Protein AF-A0A4Z0KTQ9-F1 (afdb_monomer_lite)

Radius of gyration: 23.44 Å; chains: 1; bounding box: 56×57×65 Å

Secondary structure (DSSP, 8-state):
--EEEEEEE-SSSS-HHIIIIIHHHTT-SEEEEE-HHHHT-HHHHHHHHHTPPTT-EEEEE-HHHHHHHHHTTTT-SSEEEEEESSHHHHHHTT----HHHHHHHHTTS-B-B--TTS-SS--HHHHHHTTHHHHHHHHHHHTT-S-SS-B-TTS-BHHHHHHHH-TTT---HHHHHHHTB----S---STT----B-SS----TTTSSB--STT-SBSS-S-EEEEETTEEEEEEE-GGGS-GGGSEEEEEEEEESSHHHHHHHHHTT-S-TT-EEEE-S-STTTTTS--B-HHHHHHHHHTT-TTT-EEEESSB--TT--SEEEEEEES-GGGT-GGGG--TT-EEEEETTTTEEEE-S-HHHHHHHHHH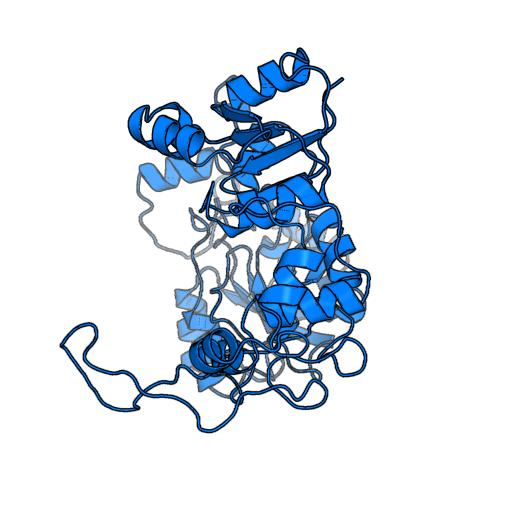HHTTGGGTTS-SS------HHHHHHHHHB--GGGTT-B-GGGGT-

InterPro domains:
  IPR004720 Phosphotransferase system, sorbose subfamily IIB component [PF03830] (4-91)
  IPR004720 Phosphotransferase system, sorbose subfamily IIB component [PS51101] (1-169)
  IPR020558 Dihydroxy-acid/6-phosphogluconate dehydratase, conserved site [PS00887] (310-321)
  IPR036667 Phosphotransferase system, sorbose subfamily IIB component superfamily [G3DSA:3.40.35.10] (1-104)
  IPR036667 Phosphotransferase system, sorbose subfamily IIB component superfamily [SSF52728] (3-91)
  IPR037237 IlvD/EDD, N-terminal domain [SSF143975] (87-221)
  IPR042096 Dihydroxy-acid dehydratase, C-terminal [G3DSA:3.50.30.80] (222-373)
  IPR056740 Dihydroxy-acid/6-phosphogluconate dehydratase, C-terminal [PF24877] (209-408)

Foldseek 3Di:
DEAAQAEDAALCLDDQCLQFAVCQQSQFQEEEREAPVCVVDPVSVVVVCVLHAPRRHYDYYYLVRLLVCVVVVVVPDTHYYYTHNFLQSCVSNPHPDFLVNVQVVQLQQFQQAFEPPLDPPHHQLQCLLQLHVLLQLVQCVVVVNTDQRTGGSVRDTNVRCNCPRVPLRDPDVVNNLRSQQHDPPDDDPDPPPDRDGDPHGQPPQQPGRGHHCVNTPGSGHQKHWADDQQQPRTWIDRNSQADPVVLKAKAWEDEAAALVRLLCCLVVVVDDFRYEYEHALQACQRVPPQDERARNQVSCVVSVNLNRYAYEYCGHYDPNGHGRYIYQRPPGLLVLGLSVLRDTGFMWIHNNVVSYIDGPDDPVSSVVSSVVLVVVPVCRSHDPDDDDDDDPVSNVLNVQFDGVRSRGYGNCVVVVD

Structure (mmCIF, N/CA/C/O backbone):
data_AF-A0A4Z0KTQ9-F1
#
_entry.id   AF-A0A4Z0KTQ9-F1
#
loop_
_atom_site.group_PDB
_atom_site.id
_atom_site.type_symbol
_atom_site.label_atom_id
_atom_site.label_alt_id
_atom_site.label_comp_id
_atom_site.label_asym_id
_atom_site.label_entity_id
_atom_site.label_seq_id
_atom_site.pdbx_PDB_ins_code
_atom_site.Cartn_x
_atom_site.Cartn_y
_atom_site.Cartn_z
_atom_site.occupancy
_atom_site.B_iso_or_equiv
_atom_site.auth_seq_id
_atom_site.auth_comp_id
_atom_site.auth_asym_id
_atom_site.auth_atom_id
_atom_site.pdbx_PDB_model_num
ATOM 1 N N . MET A 1 1 ? 18.274 30.222 -5.322 1.00 55.31 1 MET A N 1
ATOM 2 C CA . MET A 1 1 ? 17.908 29.398 -4.156 1.00 55.31 1 MET A CA 1
ATOM 3 C C . MET A 1 1 ? 17.721 27.973 -4.638 1.00 55.31 1 MET A C 1
ATOM 5 O O . MET A 1 1 ? 17.187 27.799 -5.734 1.00 55.31 1 MET A O 1
ATOM 9 N N . ALA A 1 2 ? 18.180 26.981 -3.875 1.00 60.69 2 ALA A N 1
ATOM 10 C CA . ALA A 1 2 ? 17.953 25.577 -4.203 1.00 60.69 2 ALA A CA 1
ATOM 11 C C . ALA A 1 2 ? 16.444 25.305 -4.301 1.00 60.69 2 ALA A C 1
ATOM 13 O O . ALA A 1 2 ? 15.673 25.794 -3.479 1.00 60.69 2 ALA A O 1
ATOM 14 N N . ASN A 1 3 ? 16.017 24.546 -5.308 1.00 65.56 3 ASN A N 1
ATOM 15 C CA . ASN A 1 3 ? 14.614 24.194 -5.516 1.00 65.56 3 ASN A CA 1
ATOM 16 C C . ASN A 1 3 ? 14.450 22.676 -5.422 1.00 65.56 3 ASN A C 1
ATOM 18 O O . ASN A 1 3 ? 15.081 21.955 -6.197 1.00 65.56 3 ASN A O 1
ATOM 22 N N . ILE A 1 4 ? 13.624 22.173 -4.498 1.00 68.25 4 ILE A N 1
ATOM 23 C CA . ILE A 1 4 ? 13.314 20.742 -4.474 1.00 68.25 4 ILE A CA 1
ATOM 24 C C . ILE A 1 4 ? 12.378 20.463 -5.624 1.00 68.25 4 ILE A C 1
ATOM 26 O O . ILE A 1 4 ? 11.254 20.948 -5.693 1.00 68.25 4 ILE A O 1
ATOM 30 N N . VAL A 1 5 ? 12.859 19.623 -6.514 1.00 57.47 5 VAL A N 1
ATOM 31 C CA . VAL A 1 5 ? 12.136 19.255 -7.721 1.00 57.47 5 VAL A CA 1
ATOM 32 C C . VAL A 1 5 ? 11.542 17.854 -7.629 1.00 57.47 5 VAL A C 1
ATOM 34 O O . VAL A 1 5 ? 10.658 17.519 -8.413 1.00 57.47 5 VAL A O 1
ATOM 37 N N . LEU A 1 6 ? 12.026 17.029 -6.691 1.00 58.47 6 LEU A N 1
ATOM 38 C CA . LEU A 1 6 ? 11.494 15.698 -6.409 1.00 58.47 6 LEU A CA 1
ATOM 39 C C . LEU A 1 6 ? 11.977 15.177 -5.050 1.00 58.47 6 LEU A C 1
ATOM 41 O O . LEU A 1 6 ? 13.168 15.226 -4.747 1.00 58.47 6 LEU A O 1
ATOM 45 N N . CYS A 1 7 ? 11.048 14.617 -4.278 1.00 59.38 7 CYS A N 1
ATOM 46 C CA . CYS A 1 7 ? 11.304 13.891 -3.038 1.00 59.38 7 CYS A CA 1
ATOM 47 C C . CYS A 1 7 ? 11.010 12.400 -3.255 1.00 59.38 7 CYS A C 1
ATOM 49 O O . CYS A 1 7 ? 9.921 12.045 -3.711 1.00 59.38 7 CYS A O 1
ATOM 51 N N . ARG A 1 8 ? 11.973 11.523 -2.950 1.00 62.84 8 ARG A N 1
ATOM 52 C CA . ARG A 1 8 ? 11.796 10.063 -2.961 1.00 62.84 8 ARG A CA 1
ATOM 53 C C . ARG A 1 8 ? 11.851 9.512 -1.558 1.00 62.84 8 ARG A C 1
ATOM 55 O O . ARG A 1 8 ? 12.707 9.888 -0.775 1.00 62.84 8 ARG A O 1
ATOM 62 N N . ILE A 1 9 ? 11.033 8.495 -1.347 1.00 61.50 9 ILE A N 1
ATOM 63 C CA . ILE A 1 9 ? 10.933 7.718 -0.127 1.00 61.50 9 ILE A CA 1
ATOM 64 C C . ILE A 1 9 ? 11.175 6.241 -0.484 1.00 61.50 9 ILE A C 1
ATOM 66 O O . ILE A 1 9 ? 10.306 5.583 -1.049 1.00 61.50 9 ILE A O 1
ATOM 70 N N . ASP A 1 10 ? 12.387 5.737 -0.258 1.00 59.66 10 ASP A N 1
ATOM 71 C CA . ASP A 1 10 ? 12.804 4.357 -0.532 1.00 59.66 10 ASP A CA 1
ATOM 72 C C . ASP A 1 10 ? 14.027 3.971 0.305 1.00 59.66 10 ASP A C 1
ATOM 74 O O . ASP A 1 10 ? 15.088 4.582 0.175 1.00 59.66 10 ASP A O 1
ATOM 78 N N . SER A 1 11 ? 13.906 2.905 1.100 1.00 51.12 11 SER A N 1
ATOM 79 C CA . SER A 1 11 ? 14.962 2.399 1.990 1.00 51.12 11 SER A CA 1
ATOM 80 C C . SER A 1 11 ? 16.225 1.965 1.248 1.00 51.12 11 SER A C 1
ATOM 82 O O . SER A 1 11 ? 17.298 1.853 1.838 1.00 51.12 11 SER A O 1
ATOM 84 N N . ARG A 1 12 ? 16.136 1.782 -0.069 1.00 55.25 12 ARG A N 1
ATOM 85 C CA . ARG A 1 12 ? 17.273 1.608 -0.974 1.00 55.25 12 ARG A CA 1
ATOM 86 C C . ARG A 1 12 ? 17.697 2.990 -1.470 1.00 55.25 12 ARG A C 1
ATOM 88 O O . ARG A 1 12 ? 17.523 3.330 -2.639 1.00 55.25 12 ARG A O 1
ATOM 95 N N . LEU A 1 13 ? 18.231 3.766 -0.527 1.00 51.97 13 LEU A N 1
ATOM 96 C CA . LEU A 1 13 ? 18.640 5.171 -0.620 1.00 51.97 13 LEU A CA 1
ATOM 97 C C . LEU A 1 13 ? 19.257 5.548 -1.972 1.00 51.97 13 LEU A C 1
ATOM 99 O O . LEU A 1 13 ? 18.830 6.512 -2.593 1.00 51.97 13 LEU A O 1
ATOM 103 N N . ILE A 1 14 ? 20.212 4.753 -2.462 1.00 49.84 14 ILE A N 1
ATOM 104 C CA . ILE A 1 14 ? 20.696 4.798 -3.840 1.00 49.84 14 ILE A CA 1
ATOM 105 C C . ILE A 1 14 ? 20.741 3.370 -4.367 1.00 49.84 14 ILE A C 1
ATOM 107 O O . ILE A 1 14 ? 21.580 2.555 -3.997 1.00 49.84 14 ILE A O 1
ATOM 111 N N . HIS A 1 15 ? 19.850 3.083 -5.304 1.00 53.03 15 HIS A N 1
ATOM 112 C CA . HIS A 1 15 ? 20.062 2.025 -6.277 1.00 53.03 15 HIS A CA 1
ATOM 113 C C . HIS A 1 15 ? 20.023 2.644 -7.667 1.00 53.03 15 HIS A C 1
ATOM 115 O O . HIS A 1 15 ? 19.502 3.750 -7.837 1.00 53.03 15 HIS A O 1
ATOM 121 N N . GLY A 1 16 ? 20.544 1.932 -8.671 1.00 46.09 16 GLY A N 1
ATOM 122 C CA . GLY A 1 16 ? 20.688 2.450 -10.032 1.00 46.09 16 GLY A CA 1
ATOM 123 C C . GLY A 1 16 ? 19.467 3.241 -10.508 1.00 46.09 16 GLY A C 1
ATOM 124 O O . GLY A 1 16 ? 19.636 4.340 -11.005 1.00 46.09 16 GLY A O 1
ATOM 125 N N . GLN A 1 17 ? 18.232 2.789 -10.250 1.00 47.94 17 GLN A N 1
ATOM 126 C CA . GLN A 1 17 ? 16.998 3.474 -10.685 1.00 47.94 17 GLN A CA 1
ATOM 127 C C . GLN A 1 17 ? 16.781 4.880 -10.093 1.00 47.94 17 GLN A C 1
ATOM 129 O O . GLN A 1 17 ? 16.182 5.723 -10.753 1.00 47.94 17 GLN A O 1
ATOM 134 N N . VAL A 1 18 ? 17.255 5.141 -8.874 1.00 45.97 18 VAL A N 1
ATOM 135 C CA . VAL A 1 18 ? 17.098 6.426 -8.177 1.00 45.97 18 VAL A CA 1
ATOM 136 C C . VAL A 1 18 ? 17.956 7.499 -8.840 1.00 45.97 18 VAL A C 1
ATOM 138 O O . VAL A 1 18 ? 17.471 8.541 -9.276 1.00 45.97 18 VAL A O 1
ATOM 141 N N . VAL A 1 19 ? 19.236 7.173 -8.976 1.00 51.16 19 VAL A N 1
ATOM 142 C CA . VAL A 1 19 ? 20.264 8.019 -9.572 1.00 51.16 19 VAL A CA 1
ATOM 143 C C . VAL A 1 19 ? 20.075 8.123 -11.088 1.00 51.16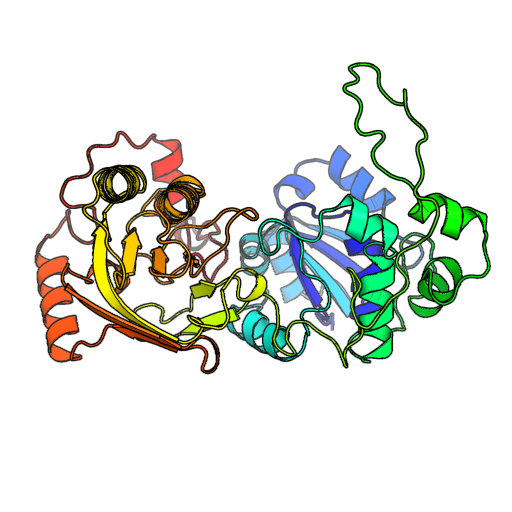 19 VAL A C 1
ATOM 145 O O . VAL A 1 19 ? 20.386 9.152 -11.676 1.00 51.16 19 VAL A O 1
ATOM 148 N N . THR A 1 20 ? 19.512 7.084 -11.721 1.00 49.75 20 THR A N 1
ATOM 149 C CA . THR A 1 20 ? 19.338 7.037 -13.179 1.00 49.75 20 THR A CA 1
ATOM 150 C C . THR A 1 20 ? 18.079 7.714 -13.726 1.00 49.75 20 THR A C 1
ATOM 152 O O . THR A 1 20 ? 18.072 8.210 -14.846 1.00 49.75 20 THR A O 1
ATOM 155 N N . LYS A 1 21 ? 16.937 7.600 -13.054 1.00 52.75 21 LYS A N 1
ATOM 156 C CA . LYS A 1 21 ? 15.660 7.959 -13.693 1.00 52.75 21 LYS A CA 1
ATOM 157 C C . LYS A 1 21 ? 15.136 9.276 -13.173 1.00 52.75 21 LYS A C 1
ATOM 159 O O . LYS A 1 21 ? 14.537 10.031 -13.922 1.00 52.75 21 LYS A O 1
ATOM 164 N N . TRP A 1 22 ? 15.347 9.553 -11.896 1.00 52.34 22 TRP A N 1
ATOM 165 C CA . TRP A 1 22 ? 14.548 10.553 -11.201 1.00 52.34 22 TRP A CA 1
ATOM 166 C C . TRP A 1 22 ? 15.230 11.911 -11.150 1.00 52.34 22 TRP A C 1
ATOM 168 O O . TRP A 1 22 ? 14.571 12.923 -11.353 1.00 52.34 22 TRP A O 1
ATOM 178 N N . VAL A 1 23 ? 16.556 11.924 -10.996 1.00 54.72 23 VAL A N 1
ATOM 179 C CA . VAL A 1 23 ? 17.375 13.150 -10.948 1.00 54.72 23 VAL A CA 1
ATOM 180 C C . VAL A 1 23 ? 17.168 13.961 -12.206 1.00 54.72 23 VAL A C 1
ATOM 182 O O . VAL A 1 23 ? 16.896 15.153 -12.184 1.00 54.72 23 VAL A O 1
ATOM 185 N N . GLY A 1 24 ? 17.193 13.277 -13.335 1.00 51.09 24 GLY A N 1
ATOM 186 C CA . GLY A 1 24 ? 16.903 13.927 -14.579 1.00 51.09 24 GLY A CA 1
ATOM 187 C C . GLY A 1 24 ? 15.418 14.306 -14.745 1.00 51.09 24 GLY A C 1
ATOM 188 O O . GLY A 1 24 ? 15.141 15.352 -15.327 1.00 51.09 24 GLY A O 1
ATOM 189 N N . GLN A 1 25 ? 14.460 13.511 -14.228 1.00 49.91 25 GLN A N 1
ATOM 190 C CA . GLN A 1 25 ? 13.008 13.778 -14.347 1.00 49.91 25 GLN A CA 1
ATOM 191 C C . GLN A 1 25 ? 12.566 14.997 -13.563 1.00 49.91 25 GLN A C 1
ATOM 193 O O . GLN A 1 25 ? 11.582 15.645 -13.913 1.00 49.91 25 GLN A O 1
ATOM 198 N N . SER A 1 26 ? 13.329 15.342 -12.548 1.00 48.69 26 SER A N 1
ATOM 199 C CA . SER A 1 26 ? 13.127 16.534 -11.761 1.00 48.69 26 SER A CA 1
ATOM 200 C C . SER A 1 26 ? 13.980 17.704 -12.271 1.00 48.69 26 SER A C 1
ATOM 202 O O . SER A 1 26 ? 13.920 18.790 -11.723 1.00 48.69 26 SER A O 1
ATOM 204 N N . GLN A 1 27 ? 14.781 17.519 -13.332 1.00 62.84 27 GLN A N 1
ATOM 205 C CA . GLN A 1 27 ? 15.834 18.460 -13.746 1.00 62.84 27 GLN A CA 1
ATOM 206 C C . GLN A 1 27 ? 16.844 18.750 -12.624 1.00 62.84 27 GLN A C 1
ATOM 208 O O . GLN A 1 27 ? 17.477 19.806 -12.634 1.00 62.84 27 GLN A O 1
ATOM 213 N N . ALA A 1 28 ? 16.980 17.846 -11.650 1.00 64.88 28 ALA A N 1
ATOM 214 C CA . ALA A 1 28 ? 17.920 17.999 -10.561 1.00 64.88 28 ALA A CA 1
ATOM 215 C C . ALA A 1 28 ? 19.358 17.909 -11.070 1.00 64.88 28 ALA A C 1
ATOM 217 O O . ALA A 1 28 ? 19.728 16.9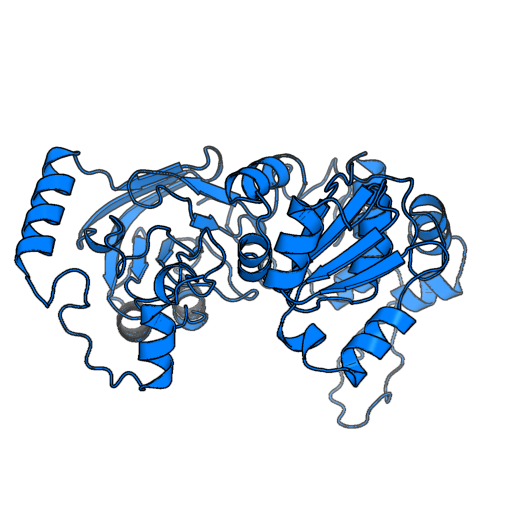87 -11.791 1.00 64.88 28 ALA A O 1
ATOM 218 N N . ASN A 1 29 ? 20.182 18.869 -10.672 1.00 76.31 29 ASN A N 1
ATOM 219 C CA . ASN A 1 29 ? 21.632 18.850 -10.868 1.00 76.31 29 ASN A CA 1
ATOM 220 C C . ASN A 1 29 ? 22.371 18.449 -9.579 1.00 76.31 29 ASN A C 1
ATOM 222 O O . ASN A 1 29 ? 23.602 18.362 -9.557 1.00 76.31 29 ASN A O 1
ATOM 226 N N . ARG A 1 30 ? 21.614 18.172 -8.510 1.00 81.88 30 ARG A N 1
ATOM 227 C CA . ARG A 1 30 ? 22.111 17.716 -7.217 1.00 81.88 30 ARG A CA 1
ATOM 228 C C . ARG A 1 30 ? 21.194 16.652 -6.619 1.00 81.88 30 ARG A C 1
ATOM 230 O O . ARG A 1 30 ? 19.972 16.783 -6.674 1.00 81.88 30 ARG A O 1
ATOM 237 N N . ILE A 1 31 ? 21.788 15.626 -6.024 1.00 79.50 31 ILE A N 1
ATOM 238 C CA . ILE A 1 31 ? 21.105 14.647 -5.181 1.00 79.50 31 ILE A CA 1
ATOM 239 C C . ILE A 1 31 ? 21.504 14.912 -3.742 1.00 79.50 31 ILE A C 1
ATOM 241 O O . ILE A 1 31 ? 22.690 14.878 -3.424 1.00 79.50 31 ILE A O 1
ATOM 245 N N . ALA A 1 32 ? 20.525 15.105 -2.876 1.00 80.31 32 ALA A N 1
ATOM 246 C CA . ALA A 1 32 ? 20.737 15.019 -1.445 1.00 80.31 32 ALA A CA 1
ATOM 247 C C . ALA A 1 32 ? 20.244 13.655 -0.962 1.00 80.31 32 ALA A C 1
ATOM 249 O O . ALA A 1 32 ? 19.045 13.382 -0.986 1.00 80.31 32 ALA A O 1
ATOM 250 N N . VAL A 1 33 ? 21.166 12.780 -0.567 1.00 79.25 33 VAL A N 1
ATOM 251 C CA . VAL A 1 33 ? 20.824 11.537 0.130 1.00 79.25 33 VAL A CA 1
ATOM 252 C C . VAL A 1 33 ? 20.773 11.858 1.603 1.00 79.25 33 VAL A C 1
ATOM 254 O O . VAL A 1 33 ? 21.783 12.258 2.179 1.00 79.25 33 VAL A O 1
ATOM 257 N N . VAL A 1 34 ? 19.605 11.709 2.203 1.00 77.69 34 VAL A N 1
ATOM 258 C CA . VAL A 1 34 ? 19.383 12.149 3.570 1.00 77.69 34 VAL A CA 1
ATOM 259 C C . VAL A 1 34 ? 19.055 10.932 4.420 1.00 77.69 34 VAL A C 1
ATOM 261 O O . VAL A 1 34 ? 18.005 10.303 4.276 1.00 77.69 34 VAL A O 1
ATOM 264 N N . SER A 1 35 ? 20.034 10.534 5.227 1.00 79.62 35 SER A N 1
ATOM 265 C CA . SER A 1 35 ? 19.984 9.354 6.083 1.00 79.62 35 SER A CA 1
ATOM 266 C C . SER A 1 35 ? 21.041 9.472 7.176 1.00 79.62 35 SER A C 1
ATOM 268 O O . SER A 1 35 ? 22.235 9.496 6.882 1.00 79.62 35 SER A O 1
ATOM 270 N N . ASP A 1 36 ? 20.605 9.487 8.438 1.00 76.44 36 ASP A N 1
ATOM 271 C CA . ASP A 1 36 ? 21.509 9.500 9.597 1.00 76.44 36 ASP A CA 1
ATOM 272 C C . ASP A 1 36 ? 22.427 8.263 9.624 1.00 76.44 36 ASP A C 1
ATOM 274 O O . ASP A 1 36 ? 23.595 8.365 9.990 1.00 76.44 36 ASP A O 1
ATOM 278 N N . GLU A 1 37 ? 21.929 7.101 9.185 1.00 75.88 37 GLU A N 1
ATOM 279 C CA . GLU A 1 37 ? 22.718 5.862 9.095 1.00 75.88 37 GLU A CA 1
ATOM 280 C C . GLU A 1 37 ? 23.823 5.969 8.040 1.00 75.88 37 GLU A C 1
ATOM 282 O O . GLU A 1 37 ? 24.949 5.539 8.277 1.00 75.88 37 GLU A O 1
ATOM 287 N N . LEU A 1 38 ? 23.518 6.573 6.886 1.00 75.25 38 LEU A N 1
ATOM 288 C CA . LEU A 1 38 ? 24.511 6.800 5.837 1.00 75.25 38 LEU A CA 1
ATOM 289 C C . LEU A 1 38 ? 25.533 7.860 6.257 1.00 75.25 38 LEU A C 1
ATOM 291 O O . LEU A 1 38 ? 26.710 7.736 5.933 1.00 75.25 38 LEU A O 1
ATOM 295 N N . ASP A 1 39 ? 25.098 8.908 6.956 1.00 78.00 39 ASP A N 1
ATOM 296 C CA . ASP A 1 39 ? 25.982 9.985 7.405 1.00 78.00 39 ASP A CA 1
ATOM 297 C C . ASP A 1 39 ? 26.976 9.511 8.474 1.00 78.00 39 ASP A C 1
ATOM 299 O O . ASP A 1 39 ? 28.135 9.932 8.473 1.00 78.00 39 ASP A O 1
ATOM 303 N N . ALA A 1 40 ? 26.543 8.587 9.338 1.00 79.00 40 ALA A N 1
ATOM 304 C CA . ALA A 1 40 ? 27.359 7.978 10.386 1.00 79.00 40 ALA A CA 1
ATOM 305 C C . ALA A 1 40 ? 28.314 6.873 9.890 1.00 79.00 40 ALA A C 1
ATOM 307 O O . ALA A 1 40 ? 29.189 6.457 10.651 1.00 79.00 40 ALA A O 1
ATOM 308 N N . ASP A 1 41 ? 28.179 6.404 8.642 1.00 81.19 41 ASP A N 1
ATOM 309 C CA . ASP A 1 41 ? 29.030 5.371 8.037 1.00 81.19 41 ASP A CA 1
ATOM 310 C C . ASP A 1 41 ? 29.884 5.954 6.889 1.00 81.19 41 ASP A C 1
ATOM 312 O O . ASP A 1 41 ? 29.432 6.044 5.741 1.00 81.19 41 ASP A O 1
ATOM 316 N N . PRO A 1 42 ? 31.158 6.316 7.150 1.00 77.25 42 PRO A N 1
ATOM 317 C CA . PRO A 1 42 ? 32.040 6.907 6.145 1.00 77.25 42 PRO A CA 1
ATOM 318 C C . PRO A 1 42 ? 32.308 5.999 4.941 1.00 77.25 42 PRO A C 1
ATOM 320 O O . PRO A 1 42 ? 32.563 6.493 3.841 1.00 77.25 42 PRO A O 1
ATOM 323 N N . PHE A 1 43 ? 32.280 4.677 5.126 1.00 74.12 43 PHE A N 1
ATOM 324 C CA . PHE A 1 43 ? 32.525 3.729 4.045 1.00 74.12 43 PHE A CA 1
ATOM 325 C C . PHE A 1 43 ? 31.331 3.702 3.093 1.00 74.12 43 PHE A C 1
ATOM 327 O O . PHE A 1 43 ? 31.499 3.920 1.891 1.00 74.12 43 PHE A O 1
ATOM 334 N N . MET A 1 44 ? 30.121 3.538 3.628 1.00 68.06 44 MET A N 1
ATOM 335 C CA . MET A 1 44 ? 28.893 3.572 2.832 1.00 68.06 44 MET A CA 1
ATOM 336 C C . MET A 1 44 ? 28.671 4.943 2.192 1.00 68.06 44 MET A C 1
ATOM 338 O O . MET A 1 44 ? 28.352 5.015 1.005 1.00 68.06 44 MET A O 1
ATOM 342 N N . LYS A 1 45 ? 28.936 6.037 2.913 1.00 71.94 45 LYS A N 1
ATOM 343 C CA . LYS A 1 45 ? 28.899 7.400 2.366 1.00 71.94 45 LYS A CA 1
ATOM 344 C C . LYS A 1 45 ? 29.811 7.546 1.148 1.00 71.94 45 LYS A C 1
ATOM 346 O O . LYS A 1 45 ? 29.376 8.046 0.113 1.00 71.94 45 LYS A O 1
ATOM 351 N N . ASN A 1 46 ? 31.044 7.047 1.225 1.00 70.38 46 ASN A N 1
ATOM 352 C CA . ASN A 1 46 ? 31.973 7.076 0.096 1.00 70.38 46 ASN A CA 1
ATOM 353 C C . ASN A 1 46 ? 31.491 6.229 -1.085 1.00 70.38 46 ASN A C 1
ATOM 355 O O . ASN A 1 46 ? 31.611 6.678 -2.219 1.00 70.38 46 ASN A O 1
ATOM 359 N N . ILE A 1 47 ? 30.880 5.063 -0.853 1.00 69.44 47 ILE A N 1
ATOM 360 C CA . ILE A 1 47 ? 30.275 4.268 -1.936 1.00 69.44 47 ILE A CA 1
ATOM 361 C C . ILE A 1 47 ? 29.186 5.073 -2.655 1.00 69.44 47 ILE A C 1
ATOM 363 O O . ILE A 1 47 ? 29.118 5.060 -3.882 1.00 69.44 47 ILE A O 1
ATOM 367 N N . TYR A 1 48 ? 28.359 5.803 -1.911 1.00 67.94 48 TYR A N 1
ATOM 368 C CA . TYR A 1 48 ? 27.272 6.612 -2.465 1.00 67.94 48 TYR A CA 1
ATOM 369 C C . TYR A 1 48 ? 27.790 7.820 -3.251 1.00 67.94 48 TYR A C 1
ATOM 371 O O . TYR A 1 48 ? 27.279 8.118 -4.330 1.00 67.94 48 TYR A O 1
ATOM 379 N N . LEU A 1 49 ? 28.843 8.472 -2.754 1.00 69.69 49 LEU A N 1
ATOM 380 C CA . LEU A 1 49 ? 29.541 9.543 -3.466 1.00 69.69 49 LEU A CA 1
ATOM 381 C C . LEU A 1 49 ? 30.251 9.023 -4.724 1.00 69.69 49 LEU A C 1
ATOM 383 O O . LEU A 1 49 ? 30.247 9.693 -5.750 1.00 69.69 49 LEU A O 1
ATOM 387 N N . MET A 1 50 ? 30.820 7.817 -4.683 1.00 64.12 50 MET A N 1
ATOM 388 C CA . MET A 1 50 ? 31.436 7.168 -5.847 1.00 64.12 50 MET A CA 1
ATOM 389 C C . MET A 1 50 ? 30.400 6.685 -6.868 1.00 64.12 50 MET A C 1
ATOM 391 O O . MET A 1 50 ? 30.703 6.599 -8.055 1.00 64.12 50 MET A O 1
ATOM 395 N N . ALA A 1 51 ? 29.175 6.398 -6.426 1.00 64.31 51 ALA A N 1
ATOM 396 C CA . ALA A 1 51 ? 28.044 6.071 -7.288 1.00 64.31 51 ALA A CA 1
ATOM 397 C C . ALA A 1 51 ? 27.407 7.315 -7.945 1.00 64.31 51 ALA A C 1
ATOM 399 O O . ALA A 1 51 ? 26.449 7.176 -8.714 1.00 64.31 51 ALA A O 1
ATOM 400 N N . ALA A 1 52 ? 27.919 8.520 -7.655 1.00 64.19 52 ALA A N 1
ATOM 401 C CA . ALA A 1 52 ? 27.465 9.771 -8.245 1.00 64.19 52 ALA A CA 1
ATOM 402 C C . ALA A 1 52 ? 27.739 9.820 -9.761 1.00 64.19 52 ALA A C 1
ATOM 404 O O . ALA A 1 52 ? 28.879 9.625 -10.192 1.00 64.19 52 ALA A O 1
ATOM 405 N N . PRO A 1 53 ? 26.732 10.127 -10.597 1.00 61.44 53 PRO A N 1
ATOM 406 C CA . PRO A 1 53 ? 26.936 10.298 -12.028 1.00 61.44 53 PRO A CA 1
ATOM 407 C C . PRO A 1 53 ? 27.788 11.529 -12.356 1.00 61.44 53 PRO A C 1
ATOM 409 O O . PRO A 1 53 ? 27.775 12.515 -11.612 1.00 61.44 53 PRO A O 1
ATOM 412 N N . PRO A 1 54 ? 28.430 11.556 -13.537 1.00 62.91 54 PRO A N 1
ATOM 413 C CA . PRO A 1 54 ? 29.098 12.751 -14.037 1.00 62.91 54 PRO A CA 1
ATOM 414 C C . PRO A 1 54 ? 28.134 13.948 -14.110 1.00 62.91 54 PRO A C 1
ATOM 416 O O . PRO A 1 54 ? 27.050 13.843 -14.686 1.00 62.91 54 PRO A O 1
ATOM 419 N N . ASN A 1 55 ? 28.557 15.100 -13.582 1.00 68.69 55 ASN A N 1
ATOM 420 C CA . ASN A 1 55 ? 27.801 16.366 -13.529 1.00 68.69 55 ASN A CA 1
ATOM 421 C C . ASN A 1 55 ? 26.579 16.397 -12.592 1.00 68.69 55 ASN A C 1
ATOM 423 O O . ASN A 1 55 ? 25.846 17.384 -12.601 1.00 68.69 55 ASN A O 1
ATOM 427 N N . ILE A 1 56 ? 26.365 15.365 -11.773 1.00 72.19 56 ILE A N 1
ATOM 428 C CA . ILE A 1 56 ? 25.388 15.389 -10.684 1.00 72.19 56 ILE A CA 1
ATOM 429 C C . ILE A 1 56 ? 26.153 15.415 -9.374 1.00 72.19 56 ILE A C 1
ATOM 431 O O . ILE A 1 56 ? 26.876 14.476 -9.043 1.00 72.19 56 ILE A O 1
ATOM 435 N N . LYS A 1 57 ? 25.985 16.490 -8.609 1.00 79.81 57 LYS A N 1
ATOM 436 C CA . LYS A 1 57 ? 26.577 16.542 -7.278 1.00 79.81 57 LYS A CA 1
ATOM 437 C C . LYS A 1 57 ? 25.743 15.675 -6.339 1.00 79.81 57 LYS A C 1
ATOM 439 O O . LYS A 1 57 ? 24.557 15.934 -6.176 1.00 79.81 57 LYS A O 1
ATOM 444 N N . VAL A 1 58 ? 26.337 14.644 -5.748 1.00 78.75 58 VAL A N 1
ATOM 445 C CA . VAL A 1 58 ? 25.699 13.877 -4.674 1.00 78.75 58 VAL A CA 1
ATOM 446 C C . VAL A 1 58 ? 26.260 14.383 -3.361 1.00 78.75 58 VAL A C 1
ATOM 448 O O . VAL A 1 58 ? 27.470 14.377 -3.157 1.00 78.75 58 VAL A O 1
ATOM 451 N N . ASP A 1 59 ? 25.377 14.829 -2.487 1.00 80.81 59 ASP A N 1
ATOM 452 C CA . ASP A 1 59 ? 25.695 15.182 -1.117 1.00 80.81 59 ASP A CA 1
ATOM 453 C C . ASP A 1 59 ? 24.954 14.194 -0.210 1.00 80.81 59 ASP A C 1
ATOM 455 O O . ASP A 1 59 ? 23.772 13.910 -0.410 1.00 80.81 59 ASP A O 1
ATOM 459 N N . CYS A 1 60 ? 25.660 13.634 0.767 1.00 78.75 60 CYS A N 1
ATOM 460 C CA . CYS A 1 60 ? 25.065 12.766 1.777 1.00 78.75 60 CYS A CA 1
ATOM 461 C C . CYS A 1 60 ? 25.015 13.535 3.093 1.00 78.75 60 CYS A C 1
ATOM 463 O O . CYS A 1 60 ? 26.051 14.019 3.561 1.00 78.75 60 CYS A O 1
ATOM 465 N N . PHE A 1 61 ? 23.820 13.636 3.657 1.00 76.81 61 PHE A N 1
ATOM 466 C CA . PHE A 1 61 ? 23.531 14.385 4.867 1.00 76.81 61 PHE A CA 1
ATOM 467 C C . PHE A 1 61 ? 22.861 13.481 5.895 1.00 76.81 61 PHE A C 1
ATOM 469 O O . PHE A 1 61 ? 22.041 12.627 5.550 1.00 76.81 61 PHE A O 1
ATOM 476 N N . GLY A 1 62 ? 23.135 13.740 7.166 1.00 76.75 62 GLY A N 1
ATOM 477 C CA . GLY A 1 62 ? 22.202 13.420 8.232 1.00 76.75 62 GLY A CA 1
ATOM 478 C C . GLY A 1 62 ? 20.945 14.279 8.098 1.00 76.75 62 GLY A C 1
ATOM 479 O O . GLY A 1 62 ? 20.942 15.354 7.494 1.00 76.75 62 GLY A O 1
ATOM 480 N N . ASN A 1 63 ? 19.853 13.818 8.682 1.00 72.44 63 ASN A N 1
ATOM 481 C CA . ASN A 1 63 ? 18.556 14.471 8.600 1.00 72.44 63 ASN A CA 1
ATOM 482 C C . ASN A 1 63 ? 18.607 15.939 9.069 1.00 72.44 63 ASN A C 1
ATOM 484 O O . ASN A 1 63 ? 18.111 16.836 8.388 1.00 72.44 63 ASN A O 1
ATOM 488 N N . GLN A 1 64 ? 19.256 16.205 10.211 1.00 69.12 64 GLN A N 1
ATOM 489 C CA . GLN A 1 64 ? 19.395 17.566 10.754 1.00 69.12 64 GLN A CA 1
ATOM 490 C C . GLN A 1 64 ? 20.353 18.444 9.939 1.00 69.12 64 GLN A C 1
ATOM 492 O O . GLN A 1 64 ? 20.087 19.632 9.758 1.00 69.12 64 GLN A O 1
ATOM 497 N N . SER A 1 65 ? 21.450 17.878 9.426 1.00 73.75 65 SER A N 1
ATOM 498 C CA . SER A 1 65 ? 22.414 18.639 8.628 1.00 73.75 65 SER A CA 1
ATOM 499 C C . SER A 1 65 ? 21.854 18.999 7.254 1.00 73.75 65 SER A C 1
ATOM 501 O O . SER A 1 65 ? 22.123 20.096 6.769 1.00 73.75 65 SER A O 1
ATOM 503 N N . PHE A 1 66 ? 20.996 18.154 6.669 1.00 80.62 66 PHE A N 1
ATOM 504 C CA . PHE A 1 66 ? 20.230 18.527 5.482 1.00 80.62 66 PHE A CA 1
ATOM 505 C C . PHE A 1 66 ? 19.243 19.655 5.776 1.00 80.62 66 PHE A C 1
ATOM 507 O O . PHE A 1 66 ? 19.223 20.636 5.040 1.00 80.62 66 PHE A O 1
ATOM 514 N N . ALA A 1 67 ? 18.455 19.548 6.852 1.00 70.81 67 ALA A N 1
ATOM 515 C CA . ALA A 1 67 ? 17.471 20.570 7.211 1.00 70.81 67 ALA A CA 1
ATOM 516 C C . ALA A 1 67 ? 18.125 21.948 7.433 1.00 70.81 67 ALA A C 1
ATOM 518 O O . ALA A 1 67 ? 17.621 22.960 6.942 1.00 70.81 67 ALA A O 1
ATOM 519 N N . ALA A 1 68 ? 19.280 21.992 8.109 1.00 70.12 68 ALA A N 1
ATOM 520 C CA . ALA A 1 68 ? 20.070 23.213 8.275 1.00 70.12 68 ALA A CA 1
ATOM 521 C C . ALA A 1 68 ? 20.612 23.731 6.930 1.00 70.12 68 ALA A C 1
ATOM 523 O O . ALA A 1 68 ? 20.402 24.894 6.586 1.00 70.12 68 ALA A O 1
ATOM 524 N N . ALA A 1 69 ? 21.224 22.858 6.121 1.00 71.44 69 ALA A N 1
ATOM 525 C CA . ALA A 1 69 ? 21.749 23.224 4.805 1.00 71.44 69 ALA A CA 1
ATOM 526 C C . ALA A 1 69 ? 20.657 23.711 3.834 1.00 71.44 69 ALA A C 1
ATOM 528 O O . ALA A 1 69 ? 20.923 24.553 2.973 1.00 71.44 69 ALA A O 1
ATOM 529 N N . TRP A 1 70 ? 19.432 23.203 3.978 1.00 75.31 70 TRP A N 1
ATOM 530 C CA . TRP A 1 70 ? 18.255 23.635 3.233 1.00 75.31 70 TRP A CA 1
ATOM 531 C C . TRP A 1 70 ? 17.772 25.016 3.691 1.00 75.31 70 TRP A C 1
ATOM 533 O O . TRP A 1 70 ? 17.684 25.928 2.868 1.00 75.31 70 TRP A O 1
ATOM 543 N N . LYS A 1 71 ? 17.540 25.210 4.998 1.00 70.44 71 LYS A N 1
ATOM 544 C CA . LYS A 1 71 ? 17.077 26.490 5.578 1.00 70.44 71 LYS A CA 1
ATOM 545 C C . LYS A 1 71 ? 18.055 27.638 5.340 1.00 70.44 71 LYS A C 1
ATOM 547 O O . LYS A 1 71 ? 17.636 28.762 5.083 1.00 70.44 71 LYS A O 1
ATOM 552 N N . GLU A 1 72 ? 19.350 27.354 5.386 1.00 73.94 72 GLU A N 1
ATOM 553 C CA . GLU A 1 72 ? 20.414 28.342 5.187 1.00 73.94 72 GLU A CA 1
ATOM 554 C C . GLU A 1 72 ? 20.842 28.479 3.714 1.00 73.94 72 GLU A C 1
ATOM 556 O O . GLU A 1 72 ? 21.793 29.196 3.404 1.00 73.94 72 GLU A O 1
ATOM 561 N N . ASN A 1 73 ? 20.150 27.802 2.785 1.00 69.12 73 ASN A N 1
ATOM 56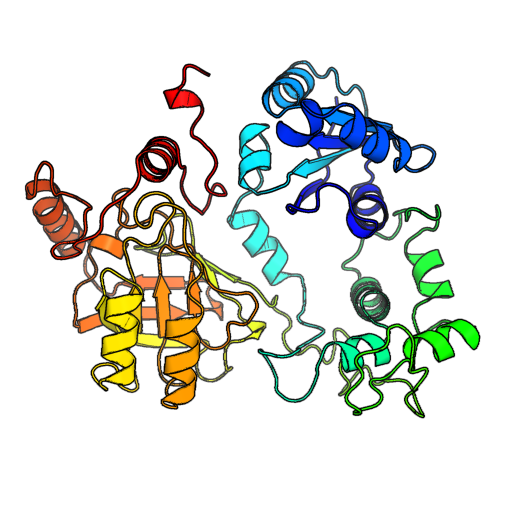2 C CA . ASN A 1 73 ? 20.444 27.791 1.346 1.00 69.12 73 ASN A CA 1
ATOM 563 C C . ASN A 1 73 ? 21.912 27.419 1.015 1.00 69.12 73 ASN A C 1
ATOM 565 O O . ASN A 1 73 ? 22.467 27.824 -0.009 1.00 69.12 73 ASN A O 1
ATOM 569 N N . GLN A 1 74 ? 22.548 26.600 1.857 1.00 70.25 74 GLN A N 1
ATOM 570 C CA . GLN A 1 74 ? 23.928 26.120 1.685 1.00 70.25 74 GLN A CA 1
ATOM 571 C C . GLN A 1 74 ? 24.060 25.070 0.572 1.00 70.25 74 GLN A C 1
ATOM 573 O O . GLN A 1 74 ? 25.157 24.763 0.100 1.00 70.25 74 GLN A O 1
ATOM 578 N N . LEU A 1 75 ? 22.933 24.532 0.103 1.00 68.75 75 LEU A N 1
ATOM 579 C CA . LEU A 1 75 ? 22.877 23.691 -1.092 1.00 68.75 75 LEU A CA 1
ATOM 580 C C . LEU A 1 75 ? 23.139 24.487 -2.387 1.00 68.75 75 LEU A C 1
ATOM 582 O O . LEU A 1 75 ? 23.423 23.871 -3.416 1.00 68.75 75 LEU A O 1
ATOM 586 N N . GLY A 1 76 ? 23.160 25.825 -2.329 1.00 67.69 76 GLY A N 1
ATOM 587 C CA . GLY A 1 76 ? 23.483 26.711 -3.450 1.00 67.69 76 GLY A CA 1
ATOM 588 C C . GLY A 1 76 ? 22.347 26.833 -4.469 1.00 67.69 76 GLY A C 1
ATOM 589 O O . GLY A 1 76 ? 21.193 26.551 -4.165 1.00 67.69 76 GLY A O 1
ATOM 590 N N . ASP A 1 77 ? 22.663 27.261 -5.691 1.00 60.78 77 ASP A N 1
ATOM 591 C CA . ASP A 1 77 ? 21.674 27.384 -6.766 1.00 60.78 77 ASP A CA 1
ATOM 592 C C . ASP A 1 77 ? 21.587 26.096 -7.594 1.00 60.78 77 ASP A C 1
ATOM 594 O O . ASP A 1 77 ? 22.590 25.588 -8.103 1.00 60.78 77 ASP A O 1
ATOM 598 N N . GLY A 1 78 ? 20.376 25.554 -7.734 1.00 66.62 78 GLY A N 1
ATOM 599 C CA . GLY A 1 78 ? 20.142 24.332 -8.493 1.00 66.62 78 GLY A CA 1
ATOM 600 C C . GLY A 1 78 ? 18.855 23.612 -8.112 1.00 66.62 78 GLY A C 1
ATOM 601 O O . GLY A 1 78 ? 18.226 23.895 -7.094 1.00 66.62 78 GLY A O 1
ATOM 602 N N . ASN A 1 79 ? 18.476 22.656 -8.947 1.00 70.25 79 ASN A N 1
ATOM 603 C CA . ASN A 1 79 ? 17.349 21.774 -8.704 1.00 70.25 79 ASN A CA 1
ATOM 604 C C . ASN A 1 79 ? 17.858 20.566 -7.908 1.00 70.25 79 ASN A C 1
ATOM 606 O O . ASN A 1 79 ? 18.800 19.885 -8.323 1.00 70.25 79 ASN A O 1
ATOM 610 N N . VAL A 1 80 ? 17.250 20.299 -6.762 1.00 72.06 80 VAL A N 1
ATOM 611 C CA . VAL A 1 80 ? 17.675 19.248 -5.841 1.00 72.06 80 VAL A CA 1
ATOM 612 C C . VAL A 1 80 ? 16.647 18.129 -5.849 1.00 72.06 80 VAL A C 1
ATOM 614 O O . VAL A 1 80 ? 15.454 18.348 -5.634 1.00 72.06 80 VAL A O 1
ATOM 617 N N . LEU A 1 81 ? 17.120 16.917 -6.107 1.00 72.44 81 LEU A N 1
ATOM 618 C CA . LEU A 1 81 ? 16.364 15.706 -5.853 1.00 72.44 81 LEU A CA 1
ATOM 619 C C . LEU A 1 81 ? 16.795 15.161 -4.498 1.00 72.44 81 LEU A C 1
ATOM 621 O O . LEU A 1 81 ? 17.985 14.975 -4.247 1.00 72.44 81 LEU A O 1
ATOM 625 N N . VAL A 1 82 ? 15.829 14.907 -3.629 1.00 71.69 82 VAL A N 1
ATOM 626 C CA . VAL A 1 82 ? 16.104 14.479 -2.261 1.00 71.69 82 VAL A CA 1
ATOM 627 C C . VAL A 1 82 ? 15.641 13.046 -2.071 1.00 71.69 82 VAL A C 1
ATOM 629 O O . VAL A 1 82 ? 14.539 12.672 -2.478 1.00 71.69 82 VAL A O 1
ATOM 632 N N . LEU A 1 83 ? 16.522 12.230 -1.504 1.00 70.56 83 LEU A N 1
ATOM 633 C CA . LEU A 1 83 ? 16.337 10.803 -1.306 1.00 70.56 83 LEU A CA 1
ATOM 634 C C . LEU A 1 83 ? 16.278 10.510 0.169 1.00 70.56 83 LEU A C 1
ATOM 636 O O . LEU A 1 83 ? 17.258 10.686 0.889 1.00 70.56 83 LEU A O 1
ATOM 640 N N . PHE A 1 84 ? 15.137 9.987 0.566 1.00 67.38 84 PHE A N 1
ATOM 641 C CA . PHE A 1 84 ? 14.876 9.548 1.909 1.00 67.38 84 PHE A CA 1
ATOM 642 C C . PHE A 1 84 ? 14.660 8.047 1.927 1.00 67.38 84 PHE A C 1
ATOM 644 O O . PHE A 1 84 ? 13.993 7.524 1.038 1.00 67.38 84 PHE A O 1
ATOM 651 N N . PRO A 1 85 ? 15.152 7.336 2.948 1.00 57.38 85 PRO A N 1
ATOM 652 C CA . PRO A 1 85 ? 14.877 5.914 3.142 1.00 57.38 85 PRO A CA 1
ATOM 653 C C . PRO A 1 85 ? 13.393 5.617 3.390 1.00 57.38 85 PRO A C 1
ATOM 655 O O . PRO A 1 85 ? 12.937 4.479 3.296 1.00 57.38 85 PRO A O 1
ATOM 658 N N . SER A 1 86 ? 12.628 6.634 3.759 1.00 58.53 86 SER A N 1
ATOM 659 C CA . SER A 1 86 ? 11.254 6.512 4.218 1.00 58.53 86 SER A CA 1
ATOM 660 C C . SER A 1 86 ? 10.579 7.884 4.144 1.00 58.53 86 SER A C 1
ATOM 662 O O . SER A 1 86 ? 11.257 8.909 4.150 1.00 58.53 86 SER A O 1
ATOM 664 N N . LEU A 1 87 ? 9.238 7.920 4.119 1.00 60.31 87 LEU A N 1
ATOM 665 C CA . LEU A 1 87 ? 8.465 9.164 4.296 1.00 60.31 87 LEU A CA 1
ATOM 666 C C . LEU A 1 87 ? 8.861 9.811 5.608 1.00 60.31 87 LEU A C 1
ATOM 668 O O . LEU A 1 87 ? 8.904 11.027 5.730 1.00 60.31 87 LEU A O 1
ATOM 672 N N . ALA A 1 88 ? 9.263 8.941 6.525 1.00 61.25 88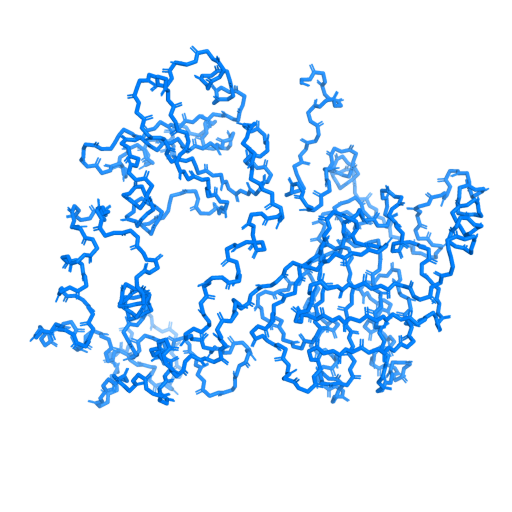 ALA A N 1
ATOM 673 C CA . ALA A 1 88 ? 9.858 9.306 7.754 1.00 61.25 88 ALA A CA 1
ATOM 674 C C . ALA A 1 88 ? 11.056 10.258 7.539 1.00 61.25 88 ALA A C 1
ATOM 676 O O . ALA A 1 88 ? 11.029 11.428 7.904 1.00 61.25 88 ALA A O 1
ATOM 677 N N . ALA A 1 89 ? 12.094 9.795 6.861 1.00 59.97 89 ALA A N 1
ATOM 678 C CA . ALA A 1 89 ? 13.270 10.621 6.678 1.00 59.97 89 ALA A CA 1
ATOM 679 C C . ALA A 1 89 ? 12.984 11.894 5.847 1.00 59.97 89 ALA A C 1
ATOM 681 O O . ALA A 1 89 ? 13.604 12.922 6.099 1.00 59.97 89 ALA A O 1
ATOM 682 N N . ALA A 1 90 ? 11.988 11.869 4.944 1.00 60.06 90 ALA A N 1
ATOM 683 C CA . ALA A 1 90 ? 11.539 13.066 4.221 1.00 60.06 90 ALA A CA 1
ATOM 684 C C . ALA A 1 90 ? 10.986 14.147 5.147 1.00 60.06 90 ALA A C 1
ATOM 686 O O . ALA A 1 90 ? 11.317 15.323 5.002 1.00 60.06 90 ALA A O 1
ATOM 687 N N . GLN A 1 91 ? 10.193 13.728 6.128 1.00 63.09 91 GLN A N 1
ATOM 688 C CA . GLN A 1 91 ? 9.700 14.586 7.199 1.00 63.09 91 GLN A CA 1
ATOM 689 C C . GLN A 1 91 ? 10.838 15.029 8.127 1.00 63.09 91 GLN A C 1
ATOM 691 O O . GLN A 1 91 ? 10.904 16.198 8.489 1.00 63.09 91 GLN A O 1
ATOM 696 N N . ASP A 1 92 ? 11.782 14.140 8.460 1.00 62.66 92 ASP A N 1
ATOM 697 C CA . ASP A 1 92 ? 12.941 14.477 9.299 1.00 62.66 92 ASP A CA 1
ATOM 698 C C . ASP A 1 92 ? 13.831 15.568 8.695 1.00 62.66 92 ASP A C 1
ATOM 700 O O . ASP A 1 92 ? 14.619 16.175 9.428 1.00 62.66 92 ASP A O 1
ATOM 704 N N . ALA A 1 93 ? 13.727 15.797 7.391 1.00 59.25 93 ALA A N 1
ATOM 705 C CA . ALA A 1 93 ? 14.480 16.819 6.690 1.00 59.25 93 ALA A CA 1
ATOM 706 C C . ALA A 1 93 ? 13.587 17.900 6.060 1.00 59.25 93 ALA A C 1
ATOM 708 O O . ALA A 1 93 ? 13.986 18.563 5.103 1.00 59.25 93 ALA A O 1
ATOM 709 N N . ASP A 1 94 ? 12.407 18.096 6.661 1.00 62.97 94 ASP A N 1
ATOM 710 C CA . ASP A 1 94 ? 11.476 19.201 6.425 1.00 62.97 94 ASP A CA 1
ATOM 711 C C . ASP A 1 94 ? 10.933 19.291 4.980 1.00 62.97 94 ASP A C 1
ATOM 713 O O . ASP A 1 94 ? 10.683 20.388 4.475 1.00 62.97 94 ASP A O 1
ATOM 717 N N . LEU A 1 95 ? 10.729 18.156 4.290 1.00 60.12 95 LEU A N 1
ATOM 718 C CA . LEU A 1 95 ? 10.080 18.142 2.971 1.00 60.12 95 LEU A CA 1
ATOM 719 C C . LEU A 1 95 ? 8.562 17.968 3.043 1.00 60.12 95 LEU A C 1
ATOM 721 O O . LEU A 1 95 ? 8.055 16.992 3.594 1.00 60.12 95 LEU A O 1
ATOM 725 N N . ASP A 1 96 ? 7.846 18.863 2.362 1.00 64.31 96 ASP A N 1
ATOM 726 C CA . ASP A 1 96 ? 6.382 18.866 2.260 1.00 64.31 96 ASP A CA 1
ATOM 727 C C . ASP A 1 96 ? 5.871 17.862 1.201 1.00 64.31 96 ASP A C 1
ATOM 729 O O . ASP A 1 96 ? 5.355 18.238 0.151 1.00 64.31 96 ASP A O 1
ATOM 733 N N . PHE A 1 97 ? 6.097 16.560 1.425 1.00 65.69 97 PHE A N 1
ATOM 734 C CA . PHE A 1 97 ? 5.516 15.473 0.620 1.00 65.69 97 PHE A CA 1
ATOM 735 C C . PHE A 1 97 ? 4.518 14.678 1.463 1.00 65.69 97 PHE A C 1
ATOM 737 O O . PHE A 1 97 ? 4.883 14.117 2.499 1.00 65.69 97 PHE A O 1
ATOM 744 N N . THR A 1 98 ? 3.264 14.612 1.017 1.00 78.12 98 THR A N 1
ATOM 745 C CA . THR A 1 98 ? 2.137 14.139 1.836 1.00 78.12 98 THR A CA 1
ATOM 746 C C . THR A 1 98 ? 1.321 13.034 1.157 1.00 78.12 98 THR A C 1
ATOM 748 O O . THR A 1 98 ? 1.454 12.764 -0.039 1.00 78.12 98 THR A O 1
ATOM 751 N N . MET A 1 99 ? 0.392 12.424 1.904 1.00 78.50 99 MET A N 1
ATOM 752 C CA . MET A 1 99 ? -0.632 11.519 1.354 1.00 78.50 99 MET A CA 1
ATOM 753 C C . MET A 1 99 ? -1.427 12.151 0.194 1.00 78.50 99 MET A C 1
ATOM 755 O O . MET A 1 99 ? -1.792 11.455 -0.753 1.00 78.50 99 MET A O 1
ATOM 759 N N . SER A 1 100 ? -1.639 13.474 0.215 1.00 85.12 100 SER A N 1
ATOM 760 C CA . SER A 1 100 ? -2.331 14.185 -0.869 1.00 85.12 100 SER A CA 1
ATOM 761 C C . SER A 1 100 ? -1.557 14.113 -2.186 1.00 85.12 100 SER A C 1
ATOM 763 O O . SER A 1 100 ? -2.150 13.982 -3.256 1.00 85.12 100 SER A O 1
ATOM 765 N N . ASP A 1 101 ? -0.228 14.163 -2.130 1.00 77.56 101 ASP A N 1
ATOM 766 C CA . ASP A 1 101 ? 0.613 14.117 -3.327 1.00 77.56 101 ASP A CA 1
ATOM 767 C C . ASP A 1 101 ? 0.654 12.709 -3.922 1.00 77.56 101 ASP A C 1
ATOM 769 O O . ASP A 1 101 ? 0.603 12.556 -5.146 1.00 77.56 101 ASP A O 1
ATOM 773 N N . ILE A 1 102 ? 0.620 11.680 -3.066 1.00 75.88 102 ILE A N 1
ATOM 774 C CA . ILE A 1 102 ? 0.432 10.284 -3.484 1.00 75.88 102 ILE A CA 1
ATOM 775 C C . ILE A 1 102 ? -0.916 10.118 -4.204 1.00 75.88 102 ILE A C 1
ATOM 777 O O . ILE A 1 102 ? -0.948 9.532 -5.288 1.00 75.88 102 ILE A O 1
ATOM 781 N N . ASP A 1 103 ? -2.014 10.670 -3.670 1.00 83.62 103 ASP A N 1
ATOM 782 C CA . ASP A 1 103 ? -3.325 10.606 -4.338 1.00 83.62 103 ASP A CA 1
ATOM 783 C C . ASP A 1 103 ? -3.305 11.314 -5.700 1.00 83.62 103 ASP A C 1
ATOM 785 O O . ASP A 1 103 ? -3.688 10.723 -6.713 1.00 83.62 103 ASP A O 1
ATOM 789 N N . LYS A 1 104 ? -2.797 12.552 -5.763 1.00 83.56 104 LYS A N 1
ATOM 790 C CA . LYS A 1 104 ? -2.707 13.326 -7.016 1.00 83.56 104 LYS A CA 1
ATOM 791 C C . LYS A 1 104 ? -1.929 12.582 -8.101 1.00 83.56 104 LYS A C 1
ATOM 793 O O . LYS A 1 104 ? -2.308 12.653 -9.271 1.00 83.56 104 LYS A O 1
ATOM 798 N N . LEU A 1 105 ? -0.842 11.901 -7.731 1.00 74.94 105 LEU A N 1
ATOM 799 C CA . LEU A 1 105 ? -0.052 11.085 -8.652 1.00 74.94 105 LEU A CA 1
ATOM 800 C C . LEU A 1 105 ? -0.805 9.821 -9.066 1.00 74.94 105 LEU A C 1
ATOM 802 O O . LEU A 1 105 ? -0.839 9.508 -10.256 1.00 74.94 105 LEU A O 1
ATOM 806 N N . SER A 1 106 ? -1.449 9.134 -8.118 1.00 79.19 106 SER A N 1
ATOM 807 C CA . SER A 1 106 ? -2.187 7.897 -8.398 1.00 79.19 106 SER A CA 1
ATOM 808 C C . SER A 1 106 ? -3.227 8.074 -9.501 1.00 79.19 106 SER A C 1
ATOM 810 O O . SER A 1 106 ? -3.294 7.260 -10.411 1.00 79.19 106 SER A O 1
ATOM 812 N N . ARG A 1 107 ? -3.939 9.205 -9.508 1.00 86.75 107 ARG A N 1
ATOM 813 C CA . ARG A 1 107 ? -5.000 9.508 -10.483 1.00 86.75 107 ARG A CA 1
ATOM 814 C C . ARG A 1 107 ? -4.508 9.729 -11.911 1.00 86.75 107 ARG A C 1
ATOM 816 O O . ARG A 1 107 ? -5.320 9.784 -12.830 1.00 86.75 107 ARG A O 1
ATOM 823 N N . LYS A 1 108 ? -3.205 9.946 -12.097 1.00 83.38 108 LYS A N 1
ATOM 824 C CA . LYS A 1 108 ? -2.600 10.271 -13.399 1.00 83.38 108 LYS A CA 1
ATOM 825 C C . LYS A 1 108 ? -1.806 9.110 -13.985 1.00 83.38 108 LYS A C 1
ATOM 827 O O . LYS A 1 108 ? -1.550 9.107 -15.186 1.00 83.38 108 LYS A O 1
ATOM 832 N N . VAL A 1 109 ? -1.369 8.168 -13.150 1.00 80.19 109 VAL A N 1
ATOM 833 C CA . VAL A 1 109 ? -0.479 7.081 -13.561 1.00 80.19 109 VAL A CA 1
ATOM 834 C C . VAL A 1 109 ? -1.307 5.817 -13.794 1.00 80.19 109 VAL A C 1
ATOM 836 O O . VAL A 1 109 ? -1.815 5.258 -12.829 1.00 80.19 109 VAL A O 1
ATOM 839 N N . PRO A 1 110 ? -1.428 5.322 -15.037 1.00 87.38 110 PRO A N 1
ATOM 840 C CA . PRO A 1 110 ? -2.226 4.142 -15.340 1.00 87.38 110 PRO A CA 1
ATOM 841 C C . PRO A 1 110 ? -1.569 2.857 -14.821 1.00 87.38 110 PRO A C 1
ATOM 843 O O . PRO A 1 110 ? -0.341 2.730 -14.741 1.00 87.38 110 PRO A O 1
ATOM 846 N N . GLN A 1 111 ? -2.386 1.843 -14.558 1.00 88.81 111 GLN A N 1
ATOM 847 C CA . GLN A 1 111 ? -1.918 0.493 -14.277 1.00 88.81 111 GLN A CA 1
ATOM 848 C C . GLN A 1 111 ? -1.631 -0.267 -15.584 1.00 88.81 111 GLN A C 1
ATOM 850 O O . GLN A 1 111 ? -2.488 -0.964 -16.127 1.00 88.81 111 GLN A O 1
ATOM 855 N N . LEU A 1 112 ? -0.393 -0.173 -16.072 1.00 89.88 112 LEU A N 1
ATOM 856 C CA . LEU A 1 112 ? 0.044 -0.826 -17.320 1.00 89.88 112 LEU A CA 1
ATOM 857 C C . LEU A 1 112 ? 0.434 -2.301 -17.159 1.00 89.88 112 LEU A C 1
ATOM 859 O O . LEU A 1 112 ? 0.465 -3.054 -18.127 1.00 89.88 112 LEU A O 1
ATOM 863 N N . CYS A 1 113 ? 0.753 -2.714 -15.934 1.00 89.75 113 CYS A N 1
ATOM 864 C CA . CYS A 1 113 ? 1.214 -4.058 -15.616 1.00 89.75 113 CYS A CA 1
ATOM 865 C C . CYS A 1 113 ? 0.484 -4.572 -14.370 1.00 89.75 113 CYS A C 1
ATOM 867 O O . CYS A 1 113 ? 0.320 -3.849 -13.380 1.00 89.75 113 CYS A O 1
ATOM 869 N N . LYS A 1 114 ? 0.027 -5.825 -14.417 1.00 87.69 114 LYS A N 1
ATOM 870 C CA . LYS A 1 114 ? -0.632 -6.517 -13.304 1.00 87.69 114 LYS A CA 1
ATOM 871 C C . LYS A 1 114 ? 0.047 -7.869 -13.145 1.00 87.69 114 LYS A C 1
ATOM 873 O O . LYS A 1 114 ? 0.034 -8.669 -14.071 1.00 87.69 114 LYS A O 1
ATOM 878 N N . VAL A 1 115 ? 0.640 -8.100 -11.976 1.00 87.44 115 VAL A N 1
ATOM 879 C CA . VAL A 1 115 ? 1.447 -9.293 -11.664 1.00 87.44 115 VAL A CA 1
ATOM 880 C C . VAL A 1 115 ? 0.965 -9.949 -10.383 1.00 87.44 115 VAL A C 1
ATOM 882 O O . VAL A 1 115 ? 0.295 -9.296 -9.568 1.00 87.44 115 VAL A O 1
ATOM 885 N N . ALA A 1 116 ? 1.312 -11.221 -10.197 1.00 83.69 116 ALA A N 1
ATOM 886 C CA . ALA A 1 116 ? 1.115 -11.937 -8.944 1.00 83.69 116 ALA A CA 1
ATOM 887 C C . ALA A 1 116 ? 1.567 -11.077 -7.744 1.00 83.69 116 ALA A C 1
ATOM 889 O O . ALA A 1 116 ? 2.611 -10.422 -7.805 1.00 83.69 116 ALA A O 1
ATOM 890 N N . PRO A 1 117 ? 0.763 -10.997 -6.669 1.00 79.50 117 PRO A N 1
ATOM 891 C CA . PRO A 1 117 ? -0.462 -11.764 -6.379 1.00 79.50 117 PRO A CA 1
ATOM 892 C C . PRO A 1 117 ? -1.743 -11.240 -7.061 1.00 79.50 117 PRO A C 1
ATOM 894 O O . PRO A 1 117 ? -2.787 -11.883 -6.987 1.00 79.50 117 PRO A O 1
ATOM 897 N N . SER A 1 118 ? -1.686 -10.069 -7.699 1.00 81.81 118 SER A N 1
ATOM 898 C CA . SER A 1 118 ? -2.856 -9.326 -8.200 1.00 81.81 118 SER A CA 1
ATOM 899 C C . SER A 1 118 ? -3.526 -9.996 -9.406 1.00 81.81 118 SER A C 1
ATOM 901 O O . SER A 1 118 ? -4.684 -9.730 -9.709 1.00 81.81 118 SER A O 1
ATOM 903 N N . THR A 1 119 ? -2.795 -10.856 -10.112 1.00 84.88 119 THR A N 1
ATOM 904 C CA . THR A 1 119 ? -3.298 -11.753 -11.158 1.00 84.88 119 THR A CA 1
ATOM 905 C C . THR A 1 119 ? -2.615 -13.109 -11.014 1.00 84.88 119 THR A C 1
ATOM 907 O O . THR A 1 119 ? -1.541 -13.199 -10.427 1.00 84.88 119 THR A O 1
ATOM 910 N N . GLN A 1 120 ? -3.229 -14.157 -11.555 1.00 87.25 120 GLN A N 1
ATOM 911 C CA . GLN A 1 120 ? -2.608 -15.481 -11.683 1.00 87.25 120 GLN A CA 1
ATOM 912 C C . GLN A 1 120 ? -1.956 -15.686 -13.061 1.00 87.25 120 GLN A C 1
ATOM 914 O O . GLN A 1 120 ? -1.314 -16.703 -13.288 1.00 87.25 120 GLN A O 1
ATOM 919 N N . LYS A 1 121 ? -2.134 -14.732 -13.991 1.00 92.19 121 LYS A N 1
ATOM 920 C CA . LYS A 1 121 ? -1.668 -14.855 -15.380 1.00 92.19 121 LYS A CA 1
ATOM 921 C C . LYS A 1 121 ? -0.172 -14.573 -15.546 1.00 92.19 121 LYS A C 1
ATOM 923 O O . LYS A 1 121 ? 0.445 -15.189 -16.401 1.00 92.19 121 LYS A O 1
ATOM 928 N N . TYR A 1 122 ? 0.376 -1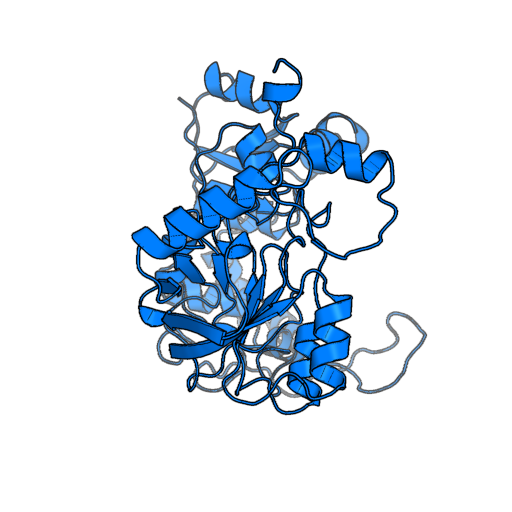3.639 -14.766 1.00 93.25 122 TYR A N 1
ATOM 929 C CA . TYR A 1 122 ? 1.729 -13.118 -14.966 1.00 93.25 122 TYR A CA 1
ATOM 930 C C . TYR A 1 122 ? 2.543 -13.091 -13.672 1.00 93.25 122 TYR A C 1
ATOM 932 O O . TYR A 1 122 ? 2.057 -12.642 -12.626 1.00 93.25 122 TYR A O 1
ATOM 940 N N . HIS A 1 123 ? 3.802 -13.501 -13.786 1.00 91.25 123 HIS A N 1
ATOM 941 C CA . HIS A 1 123 ? 4.838 -13.492 -12.758 1.00 91.25 123 HIS A CA 1
ATOM 942 C C . HIS A 1 123 ? 6.026 -12.619 -13.201 1.00 91.25 123 HIS A C 1
ATOM 944 O O . HIS A 1 123 ? 5.993 -11.975 -14.251 1.00 91.25 123 HIS A O 1
ATOM 950 N N . MET A 1 124 ? 7.077 -12.526 -12.384 1.00 90.50 124 MET A N 1
ATOM 951 C CA . MET A 1 124 ? 8.195 -11.608 -12.649 1.00 90.50 124 MET A CA 1
ATOM 952 C C . MET A 1 124 ? 8.977 -11.960 -13.920 1.00 90.50 124 MET A C 1
ATOM 954 O O . MET A 1 124 ? 9.472 -11.065 -14.606 1.00 90.50 124 MET A O 1
ATOM 958 N N . GLU A 1 125 ? 9.067 -13.241 -14.253 1.00 91.88 125 GLU A N 1
ATOM 959 C CA . GLU A 1 125 ? 9.640 -13.742 -15.498 1.00 91.88 125 GLU A CA 1
ATOM 960 C C . GLU A 1 125 ? 8.853 -13.288 -16.733 1.00 91.88 125 GLU A C 1
ATOM 962 O O . GLU A 1 125 ? 9.465 -12.987 -17.756 1.00 91.88 125 GLU A O 1
ATOM 967 N N . ASP A 1 126 ? 7.527 -13.158 -16.633 1.00 95.38 126 ASP A N 1
ATOM 968 C CA . ASP A 1 126 ? 6.683 -12.652 -17.719 1.00 95.38 126 ASP A CA 1
ATOM 969 C C . ASP A 1 126 ? 6.880 -11.145 -17.898 1.00 95.38 126 ASP A C 1
ATOM 971 O O . ASP A 1 126 ? 7.006 -10.660 -19.021 1.00 95.38 126 ASP A O 1
ATOM 975 N N . VAL A 1 127 ? 7.015 -10.400 -16.790 1.00 95.00 127 VAL A N 1
ATOM 976 C CA . VAL A 1 127 ? 7.378 -8.974 -16.839 1.00 95.00 127 VAL A CA 1
ATOM 977 C C . VAL A 1 127 ? 8.715 -8.800 -17.541 1.00 95.00 127 VAL A C 1
ATOM 979 O O . VAL A 1 127 ? 8.843 -7.925 -18.393 1.00 95.00 127 VAL A O 1
ATOM 982 N N . HIS A 1 128 ? 9.711 -9.625 -17.202 1.00 94.75 128 HIS A N 1
ATOM 983 C CA . HIS A 1 128 ? 11.016 -9.606 -17.862 1.00 94.75 128 HIS A CA 1
ATOM 984 C C . HIS A 1 128 ? 10.882 -9.917 -19.354 1.00 94.75 128 HIS A C 1
ATOM 986 O O . HIS A 1 128 ? 11.339 -9.122 -20.174 1.00 94.75 128 HIS A O 1
ATOM 992 N N . ARG A 1 129 ? 10.167 -10.989 -19.713 1.00 97.50 129 ARG A N 1
ATOM 993 C CA . ARG A 1 129 ? 9.875 -11.362 -21.107 1.00 97.50 129 ARG A CA 1
ATOM 994 C C . ARG A 1 129 ? 9.195 -10.237 -21.896 1.00 97.50 129 ARG A C 1
ATOM 996 O O . ARG A 1 129 ? 9.451 -10.103 -23.092 1.00 97.50 129 ARG A O 1
ATOM 1003 N N . ALA A 1 130 ? 8.397 -9.403 -21.230 1.00 97.31 130 ALA A N 1
ATOM 1004 C CA . ALA A 1 130 ? 7.710 -8.260 -21.828 1.00 97.31 130 ALA A CA 1
ATOM 1005 C C . ALA A 1 130 ? 8.554 -6.972 -21.955 1.00 97.31 130 ALA A C 1
ATOM 1007 O O . ALA A 1 130 ? 8.048 -5.922 -22.367 1.00 97.31 130 ALA A O 1
ATOM 1008 N N . GLY A 1 131 ? 9.850 -7.027 -21.624 1.00 91.25 131 GLY A N 1
ATOM 1009 C CA . GLY A 1 131 ? 10.778 -5.887 -21.656 1.00 91.25 131 GLY A CA 1
ATOM 1010 C C . GLY A 1 131 ? 11.070 -5.290 -20.276 1.00 91.25 131 GLY A C 1
ATOM 1011 O O . GLY A 1 131 ? 11.742 -4.261 -20.150 1.00 91.25 131 GLY A O 1
ATOM 1012 N N . GLY A 1 132 ? 10.573 -5.918 -19.214 1.00 91.50 132 GLY A N 1
ATOM 1013 C CA . GLY A 1 132 ? 10.856 -5.551 -17.838 1.00 91.50 132 GLY A CA 1
ATOM 1014 C C . GLY A 1 132 ? 10.405 -4.135 -17.487 1.00 91.50 132 GLY A C 1
ATOM 1015 O O . GLY A 1 132 ? 9.447 -3.573 -18.018 1.00 91.50 132 GLY A O 1
ATOM 1016 N N . VAL A 1 133 ? 11.167 -3.510 -16.593 1.00 85.88 133 VAL A N 1
ATOM 1017 C CA . VAL A 1 133 ? 10.941 -2.112 -16.202 1.00 85.88 133 VAL A CA 1
ATOM 1018 C C . VAL A 1 133 ? 11.122 -1.156 -17.391 1.00 85.88 133 VAL A C 1
ATOM 1020 O O . VAL A 1 133 ? 10.533 -0.080 -17.390 1.00 85.88 133 VAL A O 1
ATOM 1023 N N . LEU A 1 134 ? 11.924 -1.514 -18.400 1.00 89.19 134 LEU A N 1
ATOM 1024 C CA . LEU A 1 134 ? 12.139 -0.665 -19.576 1.00 89.19 134 LEU A CA 1
ATOM 1025 C C . LEU A 1 134 ? 10.930 -0.678 -20.508 1.00 89.19 134 LEU A C 1
ATOM 1027 O O . LEU A 1 134 ? 10.551 0.389 -20.974 1.00 89.19 134 LEU A O 1
ATOM 1031 N N . GLY A 1 135 ? 10.250 -1.818 -20.657 1.00 88.62 135 GLY A N 1
ATOM 1032 C CA . GLY A 1 135 ? 8.945 -1.888 -21.318 1.00 88.62 135 GLY A CA 1
ATOM 1033 C C . GLY A 1 135 ? 7.897 -1.011 -20.623 1.00 88.62 135 GLY A C 1
ATOM 1034 O O . GLY A 1 135 ? 7.235 -0.214 -21.279 1.00 88.62 135 GLY A O 1
ATOM 1035 N N . ILE A 1 136 ? 7.806 -1.070 -19.286 1.00 88.38 136 ILE A N 1
ATOM 1036 C CA . ILE A 1 136 ? 6.887 -0.210 -18.509 1.00 88.38 136 ILE A CA 1
ATOM 1037 C C . ILE A 1 136 ? 7.216 1.274 -18.712 1.00 88.38 136 ILE A C 1
ATOM 1039 O O . ILE A 1 136 ? 6.316 2.084 -18.923 1.00 88.38 136 ILE A O 1
ATOM 1043 N N . LEU A 1 137 ? 8.500 1.645 -18.649 1.00 85.38 137 LEU A N 1
ATOM 1044 C CA . LEU A 1 137 ? 8.907 3.024 -18.911 1.00 85.38 137 LEU A CA 1
ATOM 1045 C C . LEU A 1 137 ? 8.604 3.462 -20.341 1.00 85.38 137 LEU A C 1
ATOM 1047 O O . LEU A 1 137 ? 8.201 4.603 -20.523 1.00 85.38 137 LEU A O 1
ATOM 1051 N N . GLY A 1 138 ? 8.809 2.590 -21.327 1.00 89.62 138 GLY A N 1
ATOM 1052 C CA . GLY A 1 138 ? 8.517 2.884 -22.725 1.00 89.62 138 GLY A CA 1
ATOM 1053 C C . GLY A 1 138 ? 7.049 3.239 -22.924 1.00 89.62 138 GLY A C 1
ATOM 1054 O O . GLY A 1 138 ? 6.740 4.253 -23.544 1.00 89.62 138 GLY A O 1
ATOM 1055 N N . GLU A 1 139 ? 6.137 2.474 -22.321 1.00 93.69 139 GLU A N 1
ATOM 1056 C CA . GLU A 1 139 ? 4.703 2.767 -22.402 1.00 93.69 139 GLU A CA 1
ATOM 1057 C C . GLU A 1 139 ? 4.305 4.041 -21.639 1.00 93.69 139 GLU A C 1
ATOM 1059 O O . GLU A 1 139 ? 3.484 4.820 -22.123 1.00 93.69 139 GLU A O 1
ATOM 1064 N N . LEU A 1 140 ? 4.910 4.312 -20.477 1.00 85.62 140 LEU A N 1
ATOM 1065 C CA . LEU A 1 140 ? 4.682 5.571 -19.753 1.00 85.62 140 LEU A CA 1
ATOM 1066 C C . LEU A 1 140 ? 5.254 6.793 -20.502 1.00 85.62 140 LEU A C 1
ATOM 1068 O O . LEU A 1 140 ? 4.656 7.868 -20.450 1.00 85.62 140 LEU A O 1
ATOM 1072 N N . ASP A 1 141 ? 6.381 6.643 -21.207 1.00 88.81 141 ASP A N 1
ATOM 1073 C CA . ASP A 1 141 ? 6.957 7.681 -22.078 1.00 88.81 141 ASP A CA 1
ATOM 1074 C C . ASP A 1 141 ? 6.037 7.965 -23.268 1.00 88.81 141 ASP A C 1
ATOM 1076 O O . ASP A 1 141 ? 5.708 9.121 -23.531 1.00 88.81 141 ASP A O 1
ATOM 1080 N N . ARG A 1 142 ? 5.532 6.911 -23.925 1.00 93.62 142 ARG A N 1
ATOM 1081 C CA . ARG A 1 142 ? 4.532 7.009 -25.003 1.00 93.62 142 ARG A CA 1
ATOM 1082 C C . ARG A 1 142 ? 3.230 7.667 -24.541 1.00 93.62 142 ARG A C 1
ATOM 1084 O O . ARG A 1 142 ? 2.590 8.359 -25.325 1.00 93.62 142 ARG A O 1
ATOM 1091 N N . ALA A 1 143 ? 2.870 7.506 -23.269 1.00 88.06 143 ALA A N 1
ATOM 1092 C CA . ALA A 1 143 ? 1.744 8.191 -22.636 1.00 88.06 143 ALA A CA 1
ATOM 1093 C C . ALA A 1 143 ? 2.035 9.657 -22.243 1.00 88.06 143 ALA A C 1
ATOM 1095 O O . ALA A 1 143 ? 1.136 10.342 -21.759 1.00 88.06 143 ALA A O 1
ATOM 1096 N N . GLY A 1 144 ? 3.268 10.149 -22.410 1.00 85.94 144 GLY A N 1
ATOM 1097 C CA . GLY A 1 144 ? 3.662 11.515 -22.047 1.00 85.94 144 GLY A CA 1
ATOM 1098 C C . GLY A 1 144 ? 3.757 11.765 -20.537 1.00 85.94 144 GLY A C 1
ATOM 1099 O O . GLY A 1 144 ? 3.711 12.914 -20.102 1.00 85.94 144 GLY A O 1
ATOM 1100 N N . LEU A 1 145 ? 3.873 10.706 -19.729 1.00 80.19 145 LEU A N 1
ATOM 1101 C CA . LEU A 1 145 ? 3.856 10.785 -18.260 1.00 80.19 145 LEU A CA 1
ATOM 1102 C C . LEU A 1 145 ? 5.250 10.876 -17.637 1.00 80.19 145 LEU A C 1
ATOM 1104 O O . LEU A 1 145 ? 5.379 11.038 -16.423 1.00 80.19 145 LEU A O 1
ATOM 1108 N N . LEU A 1 146 ? 6.298 10.754 -18.451 1.00 75.19 146 LEU A N 1
ATOM 1109 C CA . LEU A 1 146 ? 7.681 10.806 -18.004 1.00 75.19 146 LEU A CA 1
ATOM 1110 C C . LEU A 1 146 ? 8.351 12.077 -18.511 1.00 75.19 146 LEU A C 1
ATOM 1112 O O . LEU A 1 146 ? 8.196 12.476 -19.663 1.00 75.19 146 LEU A O 1
ATOM 1116 N N . ASN A 1 147 ? 9.174 12.690 -17.664 1.00 71.56 147 ASN A N 1
ATOM 1117 C CA . ASN A 1 147 ? 10.136 13.662 -18.161 1.00 71.56 147 ASN A CA 1
ATOM 1118 C C . ASN A 1 147 ? 11.241 12.905 -18.931 1.00 71.56 147 ASN A C 1
ATOM 1120 O O . ASN A 1 147 ? 11.734 11.867 -18.482 1.00 71.56 147 ASN A O 1
ATOM 1124 N N . ARG A 1 148 ? 11.591 13.425 -20.113 1.00 75.31 148 ARG A N 1
ATOM 1125 C CA . ARG A 1 148 ? 12.523 12.834 -21.090 1.00 75.31 148 ARG A CA 1
ATOM 1126 C C . ARG A 1 148 ? 13.948 13.375 -20.988 1.00 75.31 148 ARG A C 1
ATOM 1128 O O . ARG A 1 148 ? 14.880 12.750 -21.487 1.00 75.31 148 ARG A O 1
ATOM 1135 N N . ASN A 1 149 ? 14.146 14.494 -20.294 1.00 65.19 149 ASN A N 1
ATOM 1136 C CA . ASN A 1 149 ? 15.422 15.216 -20.192 1.00 65.19 149 ASN A CA 1
ATOM 1137 C C . ASN A 1 149 ? 16.422 14.580 -19.214 1.00 65.19 149 ASN A C 1
ATOM 1139 O O . ASN A 1 149 ? 17.277 15.252 -18.642 1.00 65.19 149 ASN A O 1
ATOM 1143 N N . VAL A 1 150 ? 16.283 13.278 -18.978 1.00 55.12 150 VAL A N 1
ATOM 1144 C CA . VAL A 1 150 ? 16.652 12.662 -17.707 1.00 55.12 150 VAL A CA 1
ATOM 1145 C C . VAL A 1 150 ? 17.727 11.643 -17.940 1.00 55.12 150 VAL A C 1
ATOM 1147 O O . VAL A 1 150 ? 17.539 10.777 -18.786 1.00 55.12 150 VAL A O 1
ATOM 1150 N N . LYS A 1 151 ? 18.859 11.760 -17.248 1.00 55.47 151 LYS A N 1
ATOM 1151 C CA . LYS A 1 151 ? 20.013 10.910 -17.524 1.00 55.47 151 LYS A CA 1
ATOM 1152 C C . LYS A 1 151 ? 20.161 9.785 -16.524 1.00 55.47 151 LYS A C 1
ATOM 1154 O O . LYS A 1 151 ? 20.097 10.013 -15.319 1.00 55.47 151 LYS A O 1
ATOM 1159 N N . ASN A 1 152 ? 20.427 8.602 -17.066 1.00 55.28 152 ASN A N 1
ATOM 1160 C CA . ASN A 1 152 ? 20.692 7.387 -16.330 1.00 55.28 152 ASN A CA 1
ATOM 1161 C C . ASN A 1 152 ? 22.153 7.318 -15.807 1.00 55.28 152 ASN A C 1
ATOM 1163 O O . ASN A 1 152 ? 22.964 8.173 -16.142 1.00 55.28 152 ASN A O 1
ATOM 1167 N N . VAL A 1 153 ? 22.515 6.330 -14.971 1.00 48.66 153 VAL A N 1
ATOM 1168 C CA . VAL A 1 153 ? 23.890 6.116 -14.456 1.00 48.66 153 VAL A CA 1
ATOM 1169 C C . VAL A 1 153 ? 24.891 5.840 -15.580 1.00 48.66 153 VAL A C 1
ATOM 1171 O O . VAL A 1 153 ? 26.083 6.034 -15.387 1.00 48.66 153 VAL A O 1
ATOM 1174 N N . LEU A 1 154 ? 24.418 5.424 -16.758 1.00 50.78 154 LEU A N 1
ATOM 1175 C CA . LEU A 1 154 ? 25.226 5.277 -17.970 1.00 50.78 154 LEU A CA 1
ATOM 1176 C C . LEU A 1 154 ? 25.357 6.611 -18.735 1.00 50.78 154 LEU A C 1
ATOM 1178 O O . LEU A 1 154 ? 25.926 6.649 -19.819 1.00 50.78 154 LEU A O 1
ATOM 1182 N N . GLY A 1 155 ? 24.802 7.705 -18.205 1.00 62.88 155 GLY A N 1
ATOM 1183 C CA . GLY A 1 155 ? 24.779 9.028 -18.829 1.00 62.88 155 GLY A CA 1
ATOM 1184 C C . GLY A 1 155 ? 23.745 9.193 -19.950 1.00 62.88 155 GLY A C 1
ATOM 1185 O O . GLY A 1 155 ? 23.662 10.280 -20.526 1.00 62.88 155 GLY A O 1
ATOM 1186 N N . LEU A 1 156 ? 22.951 8.158 -20.249 1.00 66.69 156 LEU A N 1
ATOM 1187 C CA . LEU A 1 156 ? 21.975 8.154 -21.344 1.00 66.69 156 LEU A CA 1
ATOM 1188 C C . LEU A 1 156 ? 20.681 8.844 -20.932 1.00 66.69 156 LEU A C 1
ATOM 1190 O O . LEU A 1 156 ? 20.178 8.603 -19.836 1.00 66.69 156 LEU A O 1
ATOM 1194 N N . THR A 1 157 ? 20.096 9.644 -21.821 1.00 77.81 157 THR A N 1
ATOM 1195 C CA . THR A 1 157 ? 18.750 10.187 -21.613 1.00 77.81 157 THR A CA 1
ATOM 1196 C C . THR A 1 157 ? 17.695 9.073 -21.612 1.00 77.81 157 THR A C 1
ATOM 1198 O O . THR A 1 157 ? 17.959 7.958 -22.072 1.00 77.81 157 THR A O 1
ATOM 1201 N N . LEU A 1 158 ? 16.478 9.340 -21.122 1.00 74.00 158 LEU A N 1
ATOM 1202 C CA . LEU A 1 158 ? 15.382 8.368 -21.217 1.00 74.00 158 LEU A CA 1
ATOM 1203 C C . LEU A 1 158 ? 15.117 7.941 -22.674 1.00 74.00 158 LEU A C 1
ATOM 1205 O O . LEU A 1 158 ? 15.111 6.734 -22.903 1.00 74.00 158 LEU A O 1
ATOM 1209 N N . PRO A 1 159 ? 15.009 8.851 -23.667 1.00 87.75 159 PRO A N 1
ATOM 1210 C CA . PRO A 1 159 ? 14.897 8.455 -25.071 1.00 87.75 159 PRO A CA 1
ATOM 1211 C C . PRO A 1 159 ? 16.040 7.554 -25.548 1.00 87.75 159 PRO A C 1
ATOM 1213 O O . PRO A 1 159 ? 15.767 6.521 -26.142 1.00 87.75 159 PRO A O 1
ATOM 1216 N N . GLN A 1 160 ? 17.296 7.883 -25.221 1.00 86.56 160 GLN A N 1
ATOM 1217 C CA . GLN A 1 160 ? 18.457 7.055 -25.585 1.00 86.56 160 GLN A CA 1
ATOM 1218 C C . GLN A 1 160 ? 18.408 5.672 -24.921 1.00 86.56 160 GLN A C 1
ATOM 1220 O O . GLN A 1 160 ? 18.726 4.658 -25.534 1.00 86.56 160 GLN A O 1
ATOM 1225 N N . THR A 1 161 ? 17.977 5.618 -23.659 1.00 84.94 161 THR A N 1
ATOM 1226 C CA . THR A 1 161 ? 17.807 4.358 -22.925 1.00 84.94 161 THR A CA 1
ATOM 1227 C C . THR A 1 161 ? 16.723 3.495 -23.567 1.00 84.94 161 THR A C 1
ATOM 1229 O O . THR A 1 161 ? 16.908 2.290 -23.716 1.00 84.94 161 THR A O 1
ATOM 1232 N N . LEU A 1 162 ? 15.585 4.090 -23.930 1.00 88.62 162 LEU A N 1
ATOM 1233 C CA . LEU A 1 162 ? 14.473 3.377 -24.556 1.00 88.62 162 LEU A CA 1
ATOM 1234 C C . LEU A 1 162 ? 14.830 2.923 -25.974 1.00 88.62 162 LEU A C 1
ATOM 1236 O O . LEU A 1 162 ? 14.556 1.782 -26.316 1.00 88.62 162 LEU A O 1
ATOM 1240 N N . GLU A 1 163 ? 15.516 3.749 -26.762 1.00 94.75 163 GLU A N 1
ATOM 1241 C CA . GLU A 1 163 ? 16.014 3.364 -28.088 1.00 94.75 163 GLU A CA 1
ATOM 1242 C C . GLU A 1 163 ? 16.913 2.120 -28.023 1.00 94.75 163 GLU A C 1
ATOM 1244 O O . GLU A 1 163 ? 16.780 1.209 -28.839 1.00 94.75 163 GLU A O 1
ATOM 1249 N N . GLN A 1 164 ? 17.777 2.040 -27.007 1.00 91.50 164 GLN A N 1
ATOM 1250 C CA . GLN A 1 164 ? 18.684 0.908 -26.838 1.00 91.50 164 GLN A CA 1
ATOM 1251 C C . GLN A 1 164 ? 17.996 -0.346 -26.279 1.00 91.50 164 GLN A C 1
ATOM 1253 O O . GLN A 1 164 ? 18.338 -1.460 -26.684 1.00 91.50 164 GLN A O 1
ATOM 1258 N N . TYR A 1 165 ? 17.055 -0.196 -25.342 1.00 89.38 165 TYR A N 1
ATOM 1259 C CA . TYR A 1 165 ? 16.609 -1.312 -24.503 1.00 89.38 165 TYR A CA 1
ATOM 1260 C C . TYR A 1 165 ? 15.099 -1.591 -24.476 1.00 89.38 165 TYR A C 1
ATOM 1262 O O . TYR A 1 165 ? 14.697 -2.622 -23.935 1.00 89.38 165 TYR A O 1
ATOM 1270 N N . ASP A 1 166 ? 14.248 -0.718 -25.013 1.00 93.31 166 ASP A N 1
ATOM 1271 C CA . ASP A 1 166 ? 12.824 -1.024 -25.173 1.00 93.31 166 ASP A CA 1
ATOM 1272 C C . ASP A 1 166 ? 12.669 -2.072 -26.277 1.00 93.31 166 ASP A C 1
ATOM 1274 O O . ASP A 1 166 ? 13.008 -1.819 -27.432 1.00 93.31 166 ASP A O 1
ATOM 1278 N N . ILE A 1 167 ? 12.139 -3.245 -25.927 1.00 96.06 167 ILE A N 1
ATOM 1279 C CA . ILE A 1 167 ? 11.992 -4.377 -26.850 1.00 96.06 167 ILE A CA 1
ATOM 1280 C C . ILE A 1 167 ? 11.116 -4.069 -28.073 1.00 96.06 167 ILE A C 1
ATOM 1282 O O . ILE A 1 167 ? 11.211 -4.776 -29.071 1.00 96.06 167 ILE A O 1
ATOM 1286 N N . THR A 1 168 ? 10.283 -3.027 -27.999 1.00 95.25 168 THR A N 1
ATOM 1287 C CA . THR A 1 168 ? 9.415 -2.584 -29.102 1.00 95.25 168 THR A CA 1
ATOM 1288 C C . THR A 1 168 ? 10.120 -1.645 -30.086 1.00 95.25 168 THR A C 1
ATOM 1290 O O . THR A 1 168 ? 9.610 -1.411 -31.178 1.00 95.25 168 THR A O 1
ATOM 1293 N N . ILE A 1 169 ? 11.291 -1.111 -29.717 1.00 95.75 169 ILE A N 1
ATOM 1294 C CA . ILE A 1 169 ? 12.055 -0.132 -30.507 1.00 95.75 169 ILE A CA 1
ATOM 1295 C C . ILE A 1 169 ? 13.396 -0.723 -30.953 1.00 95.75 169 ILE A C 1
ATOM 1297 O O . ILE A 1 169 ? 13.764 -0.629 -32.128 1.00 95.75 169 ILE A O 1
ATOM 1301 N N . THR A 1 170 ? 14.127 -1.335 -30.019 1.00 94.44 170 THR A N 1
ATOM 1302 C CA . THR A 1 170 ? 15.497 -1.800 -30.239 1.00 94.44 170 THR A CA 1
ATOM 1303 C C . THR A 1 170 ? 15.580 -2.864 -31.333 1.00 94.44 170 THR A C 1
ATOM 1305 O O . THR A 1 170 ? 14.775 -3.796 -31.404 1.00 94.44 170 THR A O 1
ATOM 1308 N N . GLN A 1 171 ? 16.603 -2.748 -32.178 1.00 95.75 171 GLN A N 1
ATOM 1309 C CA . GLN A 1 171 ? 16.950 -3.759 -33.182 1.00 95.75 171 GLN A CA 1
ATOM 1310 C C . GLN A 1 171 ? 18.121 -4.648 -32.733 1.00 95.75 171 GLN A C 1
ATOM 1312 O O . GLN A 1 171 ? 18.554 -5.517 -33.485 1.00 95.75 171 GLN A O 1
ATOM 1317 N N . ASP A 1 172 ? 18.631 -4.455 -31.511 1.00 94.88 172 ASP A N 1
ATOM 1318 C CA . ASP A 1 172 ? 19.729 -5.253 -30.966 1.00 94.88 172 ASP A CA 1
ATOM 1319 C C . ASP A 1 172 ? 19.236 -6.644 -30.525 1.00 94.88 172 ASP A C 1
ATOM 1321 O O . ASP A 1 172 ? 18.540 -6.819 -29.517 1.00 94.88 172 ASP A O 1
ATOM 1325 N N . GLU A 1 173 ? 19.636 -7.668 -31.277 1.00 96.25 173 GLU A N 1
ATOM 1326 C CA . GLU A 1 173 ? 19.286 -9.060 -30.997 1.00 96.25 173 GLU A CA 1
ATOM 1327 C C . GLU A 1 173 ? 19.880 -9.587 -29.682 1.00 96.25 173 GLU A C 1
ATOM 1329 O O . GLU A 1 173 ? 19.304 -10.494 -29.073 1.00 96.25 173 GLU A O 1
ATOM 1334 N N . ALA A 1 174 ? 20.982 -9.019 -29.181 1.00 94.56 174 ALA A N 1
ATOM 1335 C CA . ALA A 1 174 ? 21.521 -9.371 -27.870 1.00 94.56 174 ALA A CA 1
ATOM 1336 C C . ALA A 1 174 ? 20.597 -8.883 -26.745 1.00 94.56 174 ALA A C 1
ATOM 1338 O O . ALA A 1 174 ? 20.335 -9.631 -25.797 1.00 94.56 174 ALA A O 1
ATOM 1339 N N . VAL A 1 175 ? 20.032 -7.680 -26.880 1.00 91.62 175 VAL A N 1
ATOM 1340 C CA . VAL A 1 175 ? 19.038 -7.134 -25.942 1.00 91.62 175 VAL A CA 1
ATOM 1341 C C . VAL A 1 175 ? 17.751 -7.956 -25.981 1.00 91.62 175 VAL A C 1
ATOM 1343 O O . VAL A 1 175 ? 17.259 -8.387 -24.935 1.00 91.62 175 VAL A O 1
ATOM 1346 N N . LYS A 1 176 ? 17.233 -8.272 -27.173 1.00 94.69 176 LYS A N 1
ATOM 1347 C CA . LYS A 1 176 ? 16.056 -9.149 -27.307 1.00 94.69 176 LYS A CA 1
ATOM 1348 C C . LYS A 1 176 ? 16.320 -10.541 -26.734 1.00 94.69 176 LYS A C 1
ATOM 1350 O O . LYS A 1 176 ? 15.480 -11.105 -26.034 1.00 94.69 176 LYS A O 1
ATOM 1355 N N . LYS A 1 177 ? 17.506 -11.113 -26.970 1.00 94.44 177 LYS A N 1
ATOM 1356 C CA . LYS A 1 177 ? 17.921 -12.387 -26.363 1.00 94.44 177 LYS A CA 1
ATOM 1357 C C . LYS A 1 177 ? 17.952 -12.292 -24.838 1.00 94.44 177 LYS A C 1
ATOM 1359 O O . LYS A 1 177 ? 17.460 -13.216 -24.195 1.00 94.44 177 LYS A O 1
ATOM 1364 N N . MET A 1 178 ? 18.474 -11.206 -24.262 1.00 93.81 178 MET A N 1
ATOM 1365 C CA . MET A 1 178 ? 18.514 -10.970 -22.811 1.00 93.81 178 MET A CA 1
ATOM 1366 C C . MET A 1 178 ? 17.114 -11.002 -22.184 1.00 93.81 178 MET A C 1
ATOM 1368 O O . MET A 1 178 ? 16.921 -11.692 -21.181 1.00 93.81 178 MET A O 1
ATOM 1372 N N . PHE A 1 179 ? 16.134 -10.318 -22.780 1.00 94.88 179 PHE A N 1
ATOM 1373 C CA . PHE A 1 179 ? 14.755 -10.308 -22.274 1.00 94.88 179 PHE A CA 1
ATOM 1374 C C . PHE A 1 179 ? 14.023 -11.641 -22.452 1.00 94.88 179 PHE A C 1
ATOM 1376 O O . PHE A 1 179 ? 13.139 -11.957 -21.666 1.00 94.88 179 PHE A O 1
ATOM 1383 N N . ARG A 1 180 ? 14.456 -12.499 -23.384 1.00 96.44 180 ARG A N 1
ATOM 1384 C CA . ARG A 1 180 ? 13.957 -13.882 -23.477 1.00 96.44 180 ARG A CA 1
ATOM 1385 C C . ARG A 1 180 ? 14.439 -14.800 -22.352 1.00 96.44 180 ARG A C 1
ATOM 1387 O O . ARG A 1 180 ? 14.042 -15.955 -22.357 1.00 96.44 180 ARG A O 1
ATOM 1394 N N . ALA A 1 181 ? 15.282 -14.357 -21.413 1.00 93.31 181 ALA A N 1
ATOM 1395 C CA . ALA A 1 181 ? 15.668 -15.190 -20.268 1.00 93.31 181 ALA A CA 1
ATOM 1396 C C . ALA A 1 181 ? 14.422 -15.705 -19.525 1.00 93.31 181 ALA A C 1
ATOM 1398 O O . ALA A 1 181 ? 13.545 -14.918 -19.169 1.00 93.31 181 ALA A O 1
ATOM 1399 N N . GLY A 1 182 ? 14.345 -17.019 -19.325 1.00 90.56 182 GLY A N 1
ATOM 1400 C CA . GLY A 1 182 ? 13.176 -17.686 -18.760 1.00 90.56 182 GLY A CA 1
ATOM 1401 C C . GLY A 1 182 ? 13.554 -18.695 -17.677 1.00 90.56 182 GLY A C 1
ATOM 1402 O O . GLY A 1 182 ? 14.710 -19.122 -17.597 1.00 90.56 182 GLY A O 1
ATOM 1403 N N . PRO A 1 183 ? 12.598 -19.078 -16.818 1.00 89.00 183 PRO A N 1
ATOM 1404 C CA . PRO A 1 183 ? 12.824 -20.125 -15.836 1.00 89.00 183 PRO A CA 1
ATOM 1405 C C . PRO A 1 183 ? 13.007 -21.470 -16.548 1.00 89.00 183 PRO A C 1
ATOM 1407 O O . PRO A 1 183 ? 12.280 -21.790 -17.484 1.00 89.00 183 PRO A O 1
ATOM 1410 N N . ALA A 1 184 ? 13.943 -22.294 -16.080 1.00 86.94 184 ALA A N 1
ATOM 1411 C CA . ALA A 1 184 ? 14.112 -23.644 -16.616 1.00 86.94 184 ALA A CA 1
ATOM 1412 C C . ALA A 1 184 ? 13.029 -24.627 -16.132 1.00 86.94 184 ALA A C 1
ATOM 1414 O O . ALA A 1 184 ? 12.916 -25.728 -16.659 1.00 86.94 184 ALA A O 1
ATOM 1415 N N . GLY A 1 185 ? 12.274 -24.272 -15.084 1.00 85.94 185 GLY A N 1
ATOM 1416 C CA . GLY A 1 185 ? 11.271 -25.152 -14.470 1.00 85.94 185 GLY A CA 1
ATOM 1417 C C . GLY A 1 185 ? 11.857 -26.369 -13.742 1.00 85.94 185 GLY A C 1
ATOM 1418 O O . GLY A 1 185 ? 11.111 -27.242 -13.307 1.00 85.94 185 GLY A O 1
ATOM 1419 N N . ILE A 1 186 ? 13.182 -26.432 -13.584 1.00 87.94 186 ILE A N 1
ATOM 1420 C CA . ILE A 1 186 ? 13.885 -27.517 -12.897 1.00 87.94 186 ILE A CA 1
ATOM 1421 C C . ILE A 1 186 ? 14.421 -27.040 -11.550 1.00 87.94 186 ILE A C 1
ATOM 1423 O O . ILE A 1 186 ? 14.887 -25.910 -11.396 1.00 87.94 186 ILE A O 1
ATOM 1427 N N . ARG A 1 187 ? 14.382 -27.924 -10.552 1.00 89.62 187 ARG A N 1
ATOM 1428 C CA . ARG A 1 187 ? 15.015 -27.662 -9.260 1.00 89.62 187 ARG A CA 1
ATOM 1429 C C . ARG A 1 187 ? 16.532 -27.715 -9.426 1.00 89.62 187 ARG A C 1
ATOM 1431 O O . ARG A 1 187 ? 17.064 -28.724 -9.876 1.00 89.62 187 ARG A O 1
ATOM 1438 N N . THR A 1 188 ? 17.221 -26.674 -8.975 1.00 87.19 188 THR A N 1
ATOM 1439 C CA . THR A 1 188 ? 18.684 -26.644 -8.920 1.00 87.19 188 THR A CA 1
ATOM 1440 C C . THR A 1 188 ? 19.175 -26.084 -7.589 1.00 87.19 188 THR A C 1
ATOM 1442 O O . THR A 1 188 ? 18.528 -25.234 -6.980 1.00 87.19 188 THR A O 1
ATOM 1445 N N . THR A 1 189 ? 20.313 -26.589 -7.120 1.00 91.69 189 THR A N 1
ATOM 1446 C CA . THR A 1 189 ? 21.055 -26.077 -5.956 1.00 91.69 189 THR A CA 1
ATOM 1447 C C . THR A 1 189 ? 22.390 -25.448 -6.363 1.00 91.69 189 THR A C 1
ATOM 1449 O O . THR A 1 189 ? 23.098 -24.912 -5.514 1.00 91.69 189 THR A O 1
ATOM 1452 N N . GLN A 1 190 ? 22.737 -25.495 -7.653 1.00 90.38 190 GLN A N 1
ATOM 1453 C CA . GLN A 1 190 ? 23.978 -24.951 -8.193 1.00 90.38 190 GLN A CA 1
ATOM 1454 C C . GLN A 1 190 ? 23.705 -23.594 -8.850 1.00 90.38 190 GLN A C 1
ATOM 1456 O O . GLN A 1 190 ? 22.891 -23.489 -9.770 1.00 90.38 190 GLN A O 1
ATOM 1461 N N . ALA A 1 191 ? 24.388 -22.544 -8.392 1.00 85.50 191 ALA A N 1
ATOM 1462 C CA . ALA A 1 191 ? 24.266 -21.210 -8.977 1.00 85.50 191 ALA A CA 1
ATOM 1463 C C . ALA A 1 191 ? 24.675 -21.210 -10.464 1.00 85.50 191 ALA A C 1
ATOM 1465 O O . ALA A 1 191 ? 25.608 -21.912 -10.848 1.00 85.50 191 ALA A O 1
ATOM 1466 N N . PHE A 1 192 ? 23.981 -20.413 -11.285 1.00 85.44 192 PHE A N 1
ATOM 1467 C CA . PHE A 1 192 ? 24.247 -20.248 -12.727 1.00 85.44 192 PHE A CA 1
ATOM 1468 C C . PHE A 1 192 ? 24.205 -21.545 -13.560 1.00 85.44 192 PHE A C 1
ATOM 1470 O O . PHE A 1 192 ? 24.804 -21.619 -14.626 1.00 85.44 192 PHE A O 1
ATOM 1477 N N . SER A 1 193 ? 23.481 -22.567 -13.096 1.00 87.38 193 SER A N 1
ATOM 1478 C CA . SER A 1 193 ? 23.373 -23.876 -13.763 1.00 87.38 193 SER A CA 1
ATOM 1479 C C . SER A 1 193 ? 22.337 -23.942 -14.895 1.00 87.38 193 SER A C 1
ATOM 1481 O O . SER A 1 193 ? 22.111 -25.014 -15.449 1.00 87.38 193 SER A O 1
ATOM 1483 N N . GLN A 1 194 ? 21.700 -22.820 -15.241 1.00 86.25 194 GLN A N 1
ATOM 1484 C CA . GLN A 1 194 ? 20.675 -22.747 -16.282 1.00 86.25 194 GLN A CA 1
ATOM 1485 C C . GLN A 1 194 ? 20.864 -21.509 -17.163 1.00 86.25 194 GLN A C 1
ATOM 1487 O O . GLN A 1 194 ? 21.234 -20.440 -16.673 1.00 86.25 194 GLN A O 1
ATOM 1492 N N . ASP A 1 195 ? 20.539 -21.640 -18.445 1.00 90.50 195 ASP A N 1
ATOM 1493 C CA . ASP A 1 195 ? 20.575 -20.569 -19.446 1.00 90.50 195 ASP A CA 1
ATOM 1494 C C . ASP A 1 195 ? 19.303 -20.523 -20.316 1.00 90.50 195 ASP A C 1
ATOM 1496 O O . ASP A 1 195 ? 19.303 -19.935 -21.402 1.00 90.50 195 ASP A O 1
ATOM 1500 N N . CYS A 1 196 ? 18.213 -21.117 -19.816 1.00 93.44 196 CYS A N 1
ATOM 1501 C CA . CYS A 1 196 ? 16.946 -21.270 -20.522 1.00 93.44 196 CYS A CA 1
ATOM 1502 C C . CYS A 1 196 ? 16.348 -19.938 -20.987 1.00 93.44 196 CYS A C 1
ATOM 1504 O O . CYS A 1 196 ? 16.457 -18.891 -20.335 1.00 93.44 196 CYS A O 1
ATOM 1506 N N . ARG A 1 197 ? 15.685 -19.992 -22.144 1.00 95.38 197 ARG A N 1
ATOM 1507 C CA . ARG A 1 197 ? 15.045 -18.841 -22.773 1.00 95.38 197 ARG A CA 1
ATOM 1508 C C . ARG A 1 197 ? 13.692 -19.221 -23.344 1.00 95.38 197 ARG A C 1
ATOM 1510 O O . ARG A 1 197 ? 13.512 -20.337 -23.814 1.00 95.38 197 ARG A O 1
ATOM 1517 N N . TRP A 1 198 ? 12.780 -18.263 -23.329 1.00 95.06 198 TRP A N 1
ATOM 1518 C CA . TRP A 1 198 ? 11.539 -18.311 -24.085 1.00 95.06 198 TRP A CA 1
ATOM 1519 C C . TRP A 1 198 ? 11.822 -18.274 -25.588 1.00 95.06 198 TRP A C 1
ATOM 1521 O O . TRP A 1 198 ? 12.776 -17.623 -26.025 1.00 95.06 198 TRP A O 1
ATOM 1531 N N . ASP A 1 199 ? 10.953 -18.898 -26.382 1.00 95.25 199 ASP A N 1
ATOM 1532 C CA . ASP A 1 199 ? 11.064 -18.872 -27.845 1.00 95.25 199 ASP A CA 1
ATOM 1533 C C . ASP A 1 199 ? 10.894 -17.444 -28.394 1.00 95.25 199 ASP A C 1
ATOM 1535 O O . ASP A 1 199 ? 11.665 -16.988 -29.246 1.00 95.25 199 ASP A O 1
ATOM 1539 N N . SER A 1 200 ? 9.938 -16.695 -27.830 1.00 96.62 200 SER A N 1
ATOM 1540 C CA . SER A 1 200 ? 9.593 -15.325 -28.221 1.00 96.62 200 SER A CA 1
ATOM 1541 C C . SER A 1 200 ? 9.542 -14.356 -27.035 1.00 96.62 200 SER A C 1
ATOM 1543 O O . SER A 1 200 ? 9.416 -14.761 -25.877 1.00 96.62 200 SER A O 1
ATOM 1545 N N . LEU A 1 201 ? 9.616 -13.057 -27.331 1.00 97.75 201 LEU A N 1
ATOM 1546 C CA . LEU A 1 201 ? 9.299 -11.983 -26.384 1.00 97.75 201 LEU A CA 1
ATOM 1547 C C . LEU A 1 201 ? 7.779 -11.826 -26.211 1.00 97.75 201 LEU A C 1
ATOM 1549 O O . LEU A 1 201 ? 7.007 -12.423 -26.959 1.00 97.75 201 LEU A O 1
ATOM 1553 N N . ASP A 1 202 ? 7.375 -11.038 -25.214 1.00 97.81 202 ASP A N 1
ATOM 1554 C CA . ASP A 1 202 ? 5.999 -10.549 -25.046 1.00 97.81 202 ASP A CA 1
ATOM 1555 C C . ASP A 1 202 ? 5.933 -9.049 -25.398 1.00 97.81 202 ASP A C 1
ATOM 1557 O O . ASP A 1 202 ? 6.068 -8.154 -24.557 1.00 97.81 202 ASP A O 1
ATOM 1561 N N . ASP A 1 203 ? 5.797 -8.767 -26.688 1.00 96.19 203 ASP A N 1
ATOM 1562 C CA . ASP A 1 203 ? 5.651 -7.424 -27.252 1.00 96.19 203 ASP A CA 1
ATOM 1563 C C . ASP A 1 203 ? 4.183 -7.027 -27.497 1.00 96.19 203 ASP A C 1
ATOM 1565 O O . ASP A 1 203 ? 3.913 -5.936 -28.000 1.00 96.19 203 ASP A O 1
ATOM 1569 N N . ASP A 1 204 ? 3.222 -7.855 -27.073 1.00 97.44 204 ASP A N 1
ATOM 1570 C CA . ASP A 1 204 ? 1.792 -7.568 -27.184 1.00 97.44 204 ASP A CA 1
ATOM 1571 C C . ASP A 1 204 ? 1.362 -6.510 -26.155 1.00 97.44 204 ASP A C 1
ATOM 1573 O O . ASP A 1 204 ? 1.080 -6.793 -24.987 1.00 97.44 204 ASP A O 1
ATOM 1577 N N . ARG A 1 205 ? 1.264 -5.258 -26.609 1.00 97.50 205 ARG A N 1
ATOM 1578 C CA . ARG A 1 205 ? 0.822 -4.124 -25.784 1.00 97.50 205 ARG A CA 1
ATOM 1579 C C . ARG A 1 205 ? -0.692 -4.022 -25.596 1.00 97.50 205 ARG A C 1
ATOM 1581 O O . ARG A 1 205 ? -1.130 -3.117 -24.886 1.00 97.50 205 ARG A O 1
ATOM 1588 N N . ALA A 1 206 ? -1.483 -4.935 -26.156 1.00 97.38 206 ALA A N 1
ATOM 1589 C CA . ALA A 1 206 ? -2.926 -4.985 -25.950 1.00 97.38 206 ALA A CA 1
ATOM 1590 C C . ALA A 1 206 ? -3.323 -6.014 -24.883 1.00 97.38 206 ALA A C 1
ATOM 1592 O O . ALA A 1 206 ? -4.029 -5.678 -23.928 1.00 97.38 206 ALA A O 1
ATOM 1593 N N . ALA A 1 207 ? -2.857 -7.261 -24.997 1.00 96.06 207 ALA A N 1
ATOM 1594 C CA . ALA A 1 207 ? -3.267 -8.347 -24.100 1.00 96.06 207 ALA A CA 1
ATOM 1595 C C . ALA A 1 207 ? -2.124 -8.979 -23.286 1.00 96.06 207 ALA A C 1
ATOM 1597 O O . ALA A 1 207 ? -2.416 -9.752 -22.354 1.00 96.06 207 ALA A O 1
ATOM 1598 N N . GLY A 1 208 ? -0.869 -8.612 -23.569 1.00 96.06 208 GLY A N 1
ATOM 1599 C CA . GLY A 1 208 ? 0.344 -9.093 -22.904 1.00 96.06 208 GLY A CA 1
ATOM 1600 C C . GLY A 1 208 ? 0.503 -8.639 -21.450 1.00 96.06 208 GLY A C 1
ATOM 1601 O O . GLY A 1 208 ? -0.429 -8.121 -20.812 1.00 96.06 208 GLY A O 1
ATOM 1602 N N . CYS A 1 209 ? 1.675 -8.916 -20.881 1.00 96.06 209 CYS A N 1
ATOM 1603 C CA . CYS A 1 209 ? 2.006 -8.634 -19.484 1.00 96.06 209 CYS A CA 1
ATOM 1604 C C . CYS A 1 209 ? 2.111 -7.128 -19.215 1.00 96.06 209 CYS A C 1
ATOM 1606 O O . CYS A 1 209 ? 1.605 -6.645 -18.198 1.00 96.06 209 CYS A O 1
ATOM 1608 N N . ILE A 1 210 ? 2.745 -6.392 -20.131 1.00 96.62 210 ILE A N 1
ATOM 1609 C CA . ILE A 1 210 ? 2.856 -4.928 -20.110 1.00 96.62 210 ILE A CA 1
ATOM 1610 C C . ILE A 1 210 ? 2.011 -4.381 -21.256 1.00 96.62 210 ILE A C 1
ATOM 1612 O O . ILE A 1 210 ? 2.229 -4.749 -22.408 1.00 96.62 210 ILE A O 1
ATOM 1616 N N . ARG A 1 211 ? 1.069 -3.492 -20.940 1.00 96.81 211 ARG A N 1
ATOM 1617 C CA . ARG A 1 211 ? 0.108 -2.932 -21.896 1.00 96.81 211 ARG A CA 1
ATOM 1618 C C . ARG A 1 211 ? 0.346 -1.450 -22.149 1.00 96.81 211 ARG A C 1
ATOM 1620 O O . ARG A 1 211 ? 0.891 -0.758 -21.290 1.00 96.81 211 ARG A O 1
ATOM 1627 N N . SER A 1 212 ? -0.091 -0.966 -23.306 1.00 97.25 212 SER A N 1
ATOM 1628 C CA . SER A 1 212 ? -0.120 0.467 -23.602 1.00 97.25 212 SER A CA 1
ATOM 1629 C C . SER A 1 212 ? -1.209 1.174 -22.790 1.00 97.25 212 SER A C 1
ATOM 1631 O O . SER A 1 212 ? -2.069 0.539 -22.175 1.00 97.25 212 SER A O 1
ATOM 1633 N N . LEU A 1 213 ? -1.200 2.510 -22.803 1.00 95.00 213 LEU A N 1
ATOM 1634 C CA . LEU A 1 213 ? -2.219 3.325 -22.133 1.00 95.00 213 LEU A CA 1
ATOM 1635 C C . LEU A 1 213 ? -3.652 2.990 -22.589 1.00 95.00 213 LEU A C 1
ATOM 1637 O O . LEU A 1 213 ? -4.574 3.027 -21.777 1.00 95.00 213 LEU A O 1
ATOM 1641 N N . GLU A 1 214 ? -3.841 2.674 -23.872 1.00 96.62 214 GLU A N 1
ATOM 1642 C CA . GLU A 1 214 ? -5.153 2.347 -24.444 1.00 96.62 214 GLU A CA 1
ATOM 1643 C C . GLU A 1 214 ? -5.750 1.082 -23.815 1.00 96.62 214 GLU A C 1
ATOM 1645 O O . GLU A 1 214 ? -6.935 1.059 -23.485 1.00 96.62 214 GLU A O 1
ATOM 1650 N N . TYR A 1 215 ? -4.911 0.069 -23.582 1.00 96.88 215 TYR A N 1
ATOM 1651 C CA . TYR A 1 215 ? -5.307 -1.244 -23.063 1.00 96.88 215 TYR A CA 1
ATOM 1652 C C . TYR A 1 215 ? -4.948 -1.446 -21.583 1.00 96.88 215 TYR A C 1
ATOM 1654 O O . TYR A 1 215 ? -4.971 -2.577 -21.081 1.00 96.88 215 TYR A O 1
ATOM 1662 N N . ALA A 1 216 ? -4.595 -0.367 -20.877 1.00 94.25 216 ALA A N 1
ATOM 1663 C CA . ALA A 1 216 ? -4.226 -0.400 -19.467 1.00 94.25 216 ALA A CA 1
ATOM 1664 C C . ALA A 1 216 ? -5.292 -1.123 -18.628 1.00 94.25 216 ALA A C 1
ATOM 1666 O O . ALA A 1 216 ? -6.490 -0.991 -18.876 1.00 94.25 216 ALA A O 1
ATOM 1667 N N . TYR A 1 217 ? -4.863 -1.862 -17.599 1.00 89.75 217 TYR A N 1
ATOM 1668 C CA . TYR A 1 217 ? -5.790 -2.549 -16.688 1.00 89.75 217 TYR A CA 1
ATOM 1669 C C . TYR A 1 217 ? -6.707 -1.561 -15.968 1.00 89.75 217 TYR A C 1
ATOM 1671 O O . TYR A 1 217 ? -7.866 -1.859 -15.709 1.00 89.75 217 TYR A O 1
ATOM 1679 N N . SER A 1 218 ? -6.165 -0.387 -15.655 1.00 89.69 218 SER A N 1
ATOM 1680 C CA . SER A 1 218 ? -6.888 0.751 -15.113 1.00 89.69 218 SER A CA 1
ATOM 1681 C C . SER A 1 218 ? -6.200 2.031 -15.572 1.00 89.69 218 SER A C 1
ATOM 1683 O O . SER A 1 218 ? -4.972 2.078 -15.693 1.00 89.69 218 SER A O 1
ATOM 1685 N N . LYS A 1 219 ? -6.988 3.080 -15.821 1.00 88.69 219 LYS A N 1
ATOM 1686 C CA . LYS A 1 219 ? -6.465 4.440 -16.046 1.00 88.69 219 LYS A CA 1
ATOM 1687 C C . LYS A 1 219 ? -6.116 5.150 -14.738 1.00 88.69 219 LYS A C 1
ATOM 1689 O O . LYS A 1 219 ? -5.409 6.149 -14.764 1.00 88.69 219 LYS A O 1
ATOM 1694 N N . ASP A 1 220 ? -6.601 4.614 -13.624 1.00 84.56 220 ASP A N 1
ATOM 1695 C CA . ASP A 1 220 ? -6.218 5.003 -12.277 1.00 84.56 220 ASP A CA 1
ATOM 1696 C C . ASP A 1 220 ? -5.054 4.127 -11.789 1.00 84.56 220 ASP A C 1
ATOM 1698 O O . ASP A 1 220 ? -4.880 2.983 -12.228 1.00 84.56 220 ASP A O 1
ATOM 1702 N N . GLY A 1 221 ? -4.250 4.665 -10.882 1.00 76.75 221 GLY A N 1
ATOM 1703 C CA . GLY A 1 221 ? -3.065 4.008 -10.354 1.00 76.75 221 GLY A CA 1
ATOM 1704 C C . GLY A 1 221 ? -3.388 2.751 -9.562 1.00 76.75 221 GLY A C 1
ATOM 1705 O O . GLY A 1 221 ? -4.479 2.585 -9.025 1.00 76.75 221 GLY A O 1
ATOM 1706 N N . GLY A 1 222 ? -2.393 1.864 -9.455 1.00 81.25 222 GLY A N 1
ATOM 1707 C CA . GLY A 1 222 ? -2.487 0.609 -8.696 1.00 81.25 222 GLY A CA 1
ATOM 1708 C C . GLY A 1 222 ? -2.466 0.769 -7.167 1.00 81.25 222 GLY A C 1
ATOM 1709 O O . GLY A 1 222 ? -2.504 -0.233 -6.449 1.00 81.25 222 GLY A O 1
ATOM 1710 N N . LEU A 1 223 ? -2.377 2.010 -6.687 1.00 82.69 223 LEU A N 1
ATOM 1711 C CA . LEU A 1 223 ? -2.460 2.436 -5.293 1.00 82.69 223 LEU A CA 1
ATOM 1712 C C . LEU A 1 223 ? -3.413 3.629 -5.226 1.00 82.69 223 LEU A C 1
ATOM 1714 O O . LEU A 1 223 ? -3.366 4.477 -6.108 1.00 82.69 223 LEU A O 1
ATOM 1718 N N . ALA A 1 224 ? -4.216 3.723 -4.176 1.00 86.81 224 ALA A N 1
ATOM 1719 C CA . ALA A 1 224 ? -5.086 4.860 -3.911 1.00 86.81 224 ALA A CA 1
ATOM 1720 C C . ALA A 1 224 ? -5.008 5.260 -2.438 1.00 86.81 224 ALA A C 1
ATOM 1722 O O . ALA A 1 224 ? -4.779 4.410 -1.572 1.00 86.81 224 ALA A O 1
ATOM 1723 N N . VAL A 1 225 ? -5.235 6.546 -2.170 1.00 92.69 225 VAL A N 1
ATOM 1724 C CA . VAL A 1 225 ? -5.387 7.077 -0.814 1.00 92.69 225 VAL A CA 1
ATOM 1725 C C . VAL A 1 225 ? -6.861 7.380 -0.580 1.00 92.69 225 VAL A C 1
ATOM 1727 O O . VAL A 1 225 ? -7.453 8.128 -1.353 1.00 92.69 225 VAL A O 1
ATOM 1730 N N . LEU A 1 226 ? -7.463 6.800 0.457 1.00 97.69 226 LEU A N 1
ATOM 1731 C CA . LEU A 1 226 ? -8.859 7.059 0.823 1.00 97.69 226 LEU A CA 1
ATOM 1732 C C . LEU A 1 226 ? -8.925 7.942 2.067 1.00 97.69 226 LEU A C 1
ATOM 1734 O O . LEU A 1 226 ? -8.100 7.795 2.970 1.00 97.69 226 LEU A O 1
ATOM 1738 N N . TYR A 1 227 ? -9.943 8.798 2.126 1.00 98.44 227 TYR A N 1
ATOM 1739 C CA . TYR A 1 227 ? -10.205 9.710 3.235 1.00 98.44 227 TYR A CA 1
ATOM 1740 C C . TYR A 1 227 ? -11.627 9.549 3.774 1.00 98.44 227 TYR A C 1
ATOM 1742 O O . TYR A 1 227 ? -12.567 9.241 3.035 1.00 98.44 227 TYR A O 1
ATOM 1750 N N . GLY A 1 228 ? -11.796 9.834 5.059 1.00 97.69 228 GLY A N 1
ATOM 1751 C CA . GLY A 1 228 ? -13.105 10.039 5.671 1.00 97.69 228 GLY A CA 1
ATOM 1752 C C . GLY A 1 228 ? -13.037 10.028 7.189 1.00 97.69 228 GLY A C 1
ATOM 1753 O O . GLY A 1 228 ? -11.956 10.176 7.754 1.00 97.69 228 GLY A O 1
ATOM 1754 N N . ASN A 1 229 ? -14.184 9.892 7.855 1.00 97.56 229 ASN A N 1
ATOM 1755 C CA . ASN A 1 229 ? -14.322 10.228 9.279 1.00 97.56 229 ASN A CA 1
ATOM 1756 C C . ASN A 1 229 ? -13.476 9.385 10.253 1.00 97.56 229 ASN A C 1
ATOM 1758 O O . ASN A 1 229 ? -13.300 9.783 11.402 1.00 97.56 229 ASN A O 1
ATOM 1762 N N . PHE A 1 230 ? -12.929 8.246 9.817 1.00 97.75 230 PHE A N 1
ATOM 1763 C CA . PHE A 1 230 ? -11.963 7.479 10.607 1.00 97.75 230 PHE A CA 1
ATOM 1764 C C . PHE A 1 230 ? -10.573 7.335 9.994 1.00 97.75 230 PHE A C 1
ATOM 1766 O O . PHE A 1 230 ? -9.704 6.711 10.600 1.00 97.75 230 PHE A O 1
ATOM 1773 N N . ALA A 1 231 ? -10.349 7.959 8.841 1.00 97.62 231 ALA A N 1
ATOM 1774 C CA . ALA A 1 231 ? -9.064 8.065 8.163 1.00 97.62 231 ALA A CA 1
ATOM 1775 C C . ALA A 1 231 ? -8.851 9.527 7.738 1.00 97.62 231 ALA A C 1
ATOM 1777 O O . ALA A 1 231 ? -8.712 9.832 6.552 1.00 97.62 231 ALA A O 1
ATOM 1778 N N . GLU A 1 232 ? -8.893 10.441 8.710 1.00 96.38 232 GLU A N 1
ATOM 1779 C CA . GLU A 1 232 ? -8.836 11.893 8.489 1.00 96.38 232 GLU A CA 1
ATOM 1780 C C . GLU A 1 232 ? -7.541 12.312 7.779 1.00 96.38 232 GLU A C 1
ATOM 1782 O O . GLU A 1 232 ? -7.568 13.127 6.857 1.00 96.38 232 GLU A O 1
ATOM 1787 N N . ASN A 1 233 ? -6.418 11.677 8.134 1.00 95.38 233 ASN A N 1
ATOM 1788 C CA . ASN A 1 233 ? -5.116 11.902 7.497 1.00 95.38 233 ASN A CA 1
ATOM 1789 C C . ASN A 1 233 ? -4.855 10.936 6.327 1.00 95.38 233 ASN A C 1
ATOM 1791 O O . ASN A 1 233 ? -3.780 10.950 5.724 1.00 95.38 233 ASN A O 1
ATOM 1795 N N . GLY A 1 234 ? -5.839 10.102 5.999 1.00 96.44 234 GLY A N 1
ATOM 1796 C CA . GLY A 1 234 ? -5.800 9.142 4.910 1.00 96.44 234 GLY A CA 1
ATOM 1797 C C . GLY A 1 234 ? -5.477 7.710 5.337 1.00 96.44 234 GLY A C 1
ATOM 1798 O O . GLY A 1 234 ? -5.063 7.415 6.460 1.00 96.44 234 GLY A O 1
ATOM 1799 N N . CYS A 1 235 ? -5.694 6.801 4.394 1.00 96.06 235 CYS A N 1
ATOM 1800 C CA . CYS A 1 235 ? -5.316 5.391 4.444 1.00 96.06 235 CYS A CA 1
ATOM 1801 C C . CYS A 1 235 ? -5.006 4.899 3.022 1.00 96.06 235 CYS A C 1
ATOM 1803 O O . CYS A 1 235 ? -5.395 5.544 2.048 1.00 96.06 235 CYS A O 1
ATOM 1805 N N . ILE A 1 236 ? -4.299 3.777 2.878 1.00 91.00 236 ILE A N 1
ATOM 1806 C CA . ILE A 1 236 ? -3.810 3.290 1.579 1.00 91.00 236 ILE A CA 1
ATOM 1807 C C . ILE A 1 236 ? -4.485 1.974 1.201 1.00 91.00 236 ILE A C 1
ATOM 1809 O O . ILE A 1 236 ? -4.540 1.038 1.999 1.00 91.00 236 ILE A O 1
ATOM 1813 N N . VAL A 1 237 ? -4.901 1.870 -0.062 1.00 92.00 237 VAL A N 1
ATOM 1814 C CA . VAL A 1 237 ? -5.371 0.627 -0.684 1.00 92.00 237 VAL A CA 1
ATOM 1815 C C . VAL A 1 237 ? -4.614 0.343 -1.979 1.00 92.00 237 VAL A C 1
ATOM 1817 O O . VAL A 1 237 ? -4.373 1.234 -2.793 1.00 92.00 237 VAL A O 1
ATOM 1820 N N . LYS A 1 238 ? -4.252 -0.923 -2.201 1.00 87.81 238 LYS A N 1
ATOM 1821 C CA . LYS A 1 238 ? -3.667 -1.393 -3.465 1.00 87.81 238 LYS A CA 1
ATOM 1822 C C . LYS A 1 238 ? -4.771 -1.805 -4.431 1.00 87.81 238 LYS A C 1
ATOM 1824 O O . LYS A 1 238 ? -5.069 -2.988 -4.571 1.00 87.81 238 LYS A O 1
ATOM 1829 N N . THR A 1 239 ? -5.351 -0.823 -5.113 1.00 88.19 239 THR A N 1
ATOM 1830 C CA . THR A 1 239 ? -6.437 -0.991 -6.100 1.00 88.19 239 THR A CA 1
ATOM 1831 C C . THR A 1 239 ? -6.120 -2.043 -7.162 1.00 88.19 239 THR A C 1
ATOM 1833 O O . THR A 1 239 ? -6.995 -2.812 -7.539 1.00 88.19 239 THR A O 1
ATOM 1836 N N . ALA A 1 240 ? -4.849 -2.177 -7.563 1.00 84.75 240 ALA A N 1
ATOM 1837 C CA . ALA A 1 240 ? -4.401 -3.195 -8.514 1.00 84.75 240 ALA A CA 1
ATOM 1838 C C . ALA A 1 240 ? -4.744 -4.633 -8.088 1.00 84.75 240 ALA A C 1
ATOM 1840 O O . ALA A 1 240 ? -4.906 -5.504 -8.947 1.00 84.75 240 ALA A O 1
ATOM 1841 N N . GLY A 1 241 ? -4.793 -4.882 -6.776 1.00 85.50 241 GLY A N 1
ATOM 1842 C CA . GLY A 1 241 ? -5.113 -6.171 -6.171 1.00 85.50 241 GLY A CA 1
ATOM 1843 C C . GLY A 1 241 ? -6.580 -6.331 -5.772 1.00 85.50 241 GLY A C 1
ATOM 1844 O O . GLY A 1 241 ? -6.923 -7.407 -5.289 1.00 85.50 241 GLY A O 1
ATOM 1845 N N . VAL A 1 242 ? -7.418 -5.309 -5.957 1.00 91.38 242 VAL A N 1
ATOM 1846 C CA . VAL A 1 242 ? -8.858 -5.345 -5.663 1.00 91.38 242 VAL A CA 1
ATOM 1847 C C . VAL A 1 242 ? -9.604 -5.865 -6.894 1.00 91.38 242 VAL A C 1
ATOM 1849 O O . VAL A 1 242 ? -9.188 -5.631 -8.029 1.00 91.38 242 VAL A O 1
ATOM 1852 N N . ASP A 1 243 ? -10.669 -6.630 -6.670 1.00 91.44 243 ASP A N 1
ATOM 1853 C CA . ASP A 1 243 ? -11.560 -7.070 -7.743 1.00 91.44 243 ASP A CA 1
ATOM 1854 C C . ASP A 1 243 ? -12.553 -5.953 -8.096 1.00 91.44 243 ASP A C 1
ATOM 1856 O O . ASP A 1 243 ? -13.070 -5.282 -7.202 1.00 91.44 243 ASP A O 1
ATOM 1860 N N . ASP A 1 244 ? -12.837 -5.766 -9.387 1.00 91.00 244 ASP A N 1
ATOM 1861 C CA . ASP A 1 244 ? -13.687 -4.672 -9.873 1.00 91.00 244 ASP A CA 1
ATOM 1862 C C . ASP A 1 244 ? -15.092 -4.694 -9.243 1.00 91.00 244 ASP A C 1
ATOM 1864 O O . ASP A 1 244 ? -15.692 -3.638 -9.029 1.00 91.00 244 ASP A O 1
ATOM 1868 N N . SER A 1 245 ? -15.594 -5.883 -8.881 1.00 93.81 245 SER A N 1
ATOM 1869 C CA . SER A 1 245 ? -16.903 -6.058 -8.236 1.00 93.81 245 SER A CA 1
ATOM 1870 C C . SER A 1 245 ? -17.002 -5.459 -6.829 1.00 93.81 245 SER A C 1
ATOM 1872 O O . SER A 1 245 ? -18.112 -5.209 -6.365 1.00 93.81 245 SER A O 1
ATOM 1874 N N . ILE A 1 246 ? -15.872 -5.181 -6.169 1.00 95.38 246 ILE A N 1
ATOM 1875 C CA . ILE A 1 246 ? -15.818 -4.671 -4.788 1.00 95.38 246 ILE A CA 1
ATOM 1876 C C . ILE A 1 246 ? -15.033 -3.363 -4.653 1.00 95.38 246 ILE A C 1
ATOM 1878 O O . ILE A 1 246 ? -14.584 -3.005 -3.567 1.00 95.38 246 ILE A O 1
ATOM 1882 N N . LEU A 1 247 ? -14.884 -2.599 -5.741 1.00 95.88 247 LEU A N 1
ATOM 1883 C CA . LEU A 1 247 ? -14.346 -1.230 -5.671 1.00 95.88 247 LEU A CA 1
ATOM 1884 C C . LEU A 1 247 ? -15.226 -0.298 -4.824 1.00 95.88 247 LEU A C 1
ATOM 1886 O O . LEU A 1 247 ? -14.742 0.701 -4.285 1.00 95.88 247 LEU A O 1
ATOM 1890 N N . LYS A 1 248 ? -16.512 -0.641 -4.705 1.00 98.19 248 LYS A N 1
ATOM 1891 C CA . LYS A 1 248 ? -17.427 -0.116 -3.697 1.00 98.19 248 LYS A CA 1
ATOM 1892 C C . LYS A 1 248 ? -17.873 -1.270 -2.819 1.00 98.19 248 LYS A C 1
ATOM 1894 O O . LYS A 1 248 ? -18.359 -2.274 -3.331 1.00 98.19 248 LYS A O 1
ATOM 1899 N N . PHE A 1 249 ? -17.710 -1.123 -1.516 1.00 98.56 249 PHE A N 1
ATOM 1900 C CA . PHE A 1 249 ? -18.046 -2.163 -0.556 1.00 98.56 249 PHE A CA 1
ATOM 1901 C C . PHE A 1 249 ? -18.704 -1.524 0.655 1.00 98.56 249 PHE A C 1
ATOM 1903 O O . PHE A 1 249 ? -18.287 -0.460 1.107 1.00 98.56 249 PHE A O 1
ATOM 1910 N N . THR A 1 250 ? -19.763 -2.128 1.172 1.00 98.69 250 THR A N 1
ATOM 1911 C CA . THR A 1 250 ? -20.418 -1.665 2.396 1.00 98.69 250 THR A CA 1
ATOM 1912 C C . THR A 1 250 ? -20.820 -2.874 3.206 1.00 98.69 250 THR A C 1
ATOM 1914 O O . THR A 1 250 ? -21.437 -3.787 2.665 1.00 98.69 250 THR A O 1
ATOM 1917 N N . GLY A 1 251 ? -20.465 -2.878 4.485 1.00 98.62 251 GLY A N 1
ATOM 1918 C CA . GLY A 1 251 ? -20.699 -4.035 5.333 1.00 98.62 251 GLY A CA 1
ATOM 1919 C C . GLY A 1 251 ? -20.556 -3.737 6.820 1.00 98.62 251 GLY A C 1
ATOM 1920 O O . GLY A 1 251 ? -20.023 -2.681 7.184 1.00 98.62 251 GLY A O 1
ATOM 1921 N N . PRO A 1 252 ? -21.051 -4.645 7.678 1.00 98.81 252 PRO A N 1
ATOM 1922 C CA . PRO A 1 252 ? -20.903 -4.537 9.120 1.00 98.81 252 PRO A CA 1
ATOM 1923 C C . PRO A 1 252 ? -19.455 -4.802 9.549 1.00 98.81 252 PRO A C 1
ATOM 1925 O O . PRO A 1 252 ? -18.772 -5.674 9.006 1.00 98.81 252 PRO A O 1
ATOM 1928 N N . ALA A 1 253 ? -18.989 -4.066 10.551 1.00 98.81 253 ALA A N 1
ATOM 1929 C CA . ALA A 1 253 ? -17.658 -4.220 11.110 1.00 98.81 253 ALA A CA 1
ATOM 1930 C C . ALA A 1 253 ? -17.545 -5.492 11.967 1.00 98.81 253 ALA A C 1
ATOM 1932 O O . ALA A 1 253 ? -18.441 -5.816 12.752 1.00 98.81 253 ALA A O 1
ATOM 1933 N N . LYS A 1 254 ? -16.405 -6.177 11.845 1.00 98.62 254 LYS A N 1
ATOM 1934 C CA . LYS A 1 254 ? -15.913 -7.211 12.764 1.00 98.62 254 LYS A CA 1
ATOM 1935 C C . LYS A 1 254 ? -14.590 -6.739 13.345 1.00 98.62 254 LYS A C 1
ATOM 1937 O O . LYS A 1 254 ? -13.583 -6.705 12.636 1.00 98.62 254 LYS A O 1
ATOM 1942 N N . VAL A 1 255 ? -14.603 -6.311 14.599 1.00 98.56 255 VAL A N 1
ATOM 1943 C CA . VAL A 1 255 ? -13.506 -5.578 15.225 1.00 98.56 255 VAL A CA 1
ATOM 1944 C C . VAL A 1 255 ? -12.616 -6.522 16.017 1.00 98.56 255 VAL A C 1
ATOM 1946 O O . VAL A 1 255 ? -13.044 -7.201 16.947 1.00 98.56 255 VAL A O 1
ATOM 1949 N N . TYR A 1 256 ? -11.334 -6.497 15.685 1.00 98.12 256 TYR A N 1
ATOM 1950 C CA . TYR A 1 256 ? -10.291 -7.256 16.350 1.00 98.12 256 TYR A CA 1
ATOM 1951 C C . TYR A 1 256 ? -9.200 -6.317 16.834 1.00 98.12 256 TYR A C 1
ATOM 1953 O O . TYR A 1 256 ? -8.828 -5.337 16.183 1.00 98.12 256 TYR A O 1
ATOM 1961 N N . GLU A 1 257 ? -8.669 -6.626 18.008 1.00 97.00 257 GLU A N 1
ATOM 1962 C CA . GLU A 1 257 ? -7.624 -5.835 18.640 1.00 97.00 257 GLU A CA 1
ATOM 1963 C C . GLU A 1 257 ? -6.268 -6.509 18.512 1.00 97.00 257 GLU A C 1
ATOM 1965 O O . GLU A 1 257 ? -5.388 -6.178 19.291 1.00 97.00 257 GLU A O 1
ATOM 1970 N N . SER A 1 258 ? -6.077 -7.452 17.587 1.00 95.12 258 SER A N 1
ATOM 1971 C CA . SER A 1 258 ? -4.778 -7.976 17.160 1.00 95.12 258 SER A CA 1
ATOM 1972 C C . SER A 1 258 ? -4.895 -8.749 15.849 1.00 95.12 258 SER A C 1
ATOM 1974 O O . SER A 1 258 ? -5.977 -9.217 15.483 1.00 95.12 258 SER A O 1
ATOM 1976 N N . GLN A 1 259 ? -3.771 -8.904 15.147 1.00 94.00 259 GLN A N 1
ATOM 1977 C CA . GLN A 1 259 ? -3.685 -9.828 14.016 1.00 94.00 259 GLN A CA 1
ATOM 1978 C C . GLN A 1 259 ? -4.112 -11.250 14.415 1.00 94.00 259 GLN A C 1
ATOM 1980 O O . GLN A 1 259 ? -4.832 -11.891 13.654 1.00 94.00 259 GLN A O 1
ATOM 1985 N N . ASP A 1 260 ? -3.682 -11.731 15.582 1.00 93.69 260 ASP A N 1
ATOM 1986 C CA . ASP A 1 260 ? -3.935 -13.106 16.022 1.00 93.69 260 ASP A CA 1
ATOM 1987 C C . ASP A 1 260 ? -5.434 -13.351 16.257 1.00 93.69 260 ASP A C 1
ATOM 1989 O O . ASP A 1 260 ? -5.975 -14.340 15.761 1.00 93.69 260 ASP A O 1
ATOM 1993 N N . ASP A 1 261 ? -6.132 -12.403 16.896 1.00 95.38 261 ASP A N 1
ATOM 1994 C CA . ASP A 1 261 ? -7.586 -12.473 17.104 1.00 95.38 261 ASP A CA 1
ATOM 1995 C C . ASP A 1 261 ? -8.345 -12.509 15.769 1.00 95.38 261 ASP A C 1
ATOM 1997 O O . ASP A 1 261 ? -9.293 -13.279 15.593 1.00 95.38 261 ASP A O 1
ATOM 2001 N N . ALA A 1 262 ? -7.915 -11.688 14.805 1.00 96.44 262 ALA A N 1
ATOM 2002 C CA . ALA A 1 262 ? -8.519 -11.650 13.478 1.00 96.44 262 ALA A CA 1
ATOM 2003 C C . ALA A 1 262 ? -8.296 -12.969 12.726 1.00 96.44 262 ALA A C 1
ATOM 2005 O O . ALA A 1 262 ? -9.221 -13.496 12.111 1.00 96.44 262 ALA A O 1
ATOM 2006 N N . VAL A 1 263 ? -7.084 -13.528 12.796 1.00 96.25 263 VAL A N 1
ATOM 2007 C CA . VAL A 1 263 ? -6.749 -14.830 12.202 1.00 96.25 263 VAL A CA 1
ATOM 2008 C C . VAL A 1 263 ? -7.618 -15.938 12.793 1.00 96.25 263 VAL A C 1
ATOM 2010 O O . VAL A 1 263 ? -8.210 -16.707 12.033 1.00 96.25 263 VAL A O 1
ATOM 2013 N N . GLU A 1 264 ? -7.732 -16.009 14.121 1.00 97.06 264 GLU A N 1
ATOM 2014 C CA . GLU A 1 264 ? -8.566 -17.007 14.796 1.00 97.06 264 GLU A CA 1
ATOM 2015 C C . GLU A 1 264 ? -10.030 -16.876 14.369 1.00 97.06 264 GLU A C 1
ATOM 2017 O O . GLU A 1 264 ? -10.693 -17.872 14.080 1.00 97.06 264 GLU A O 1
ATOM 2022 N N . ALA A 1 265 ? -10.540 -15.650 14.273 1.00 97.38 265 ALA A N 1
ATOM 2023 C CA . ALA A 1 265 ? -11.916 -15.409 13.874 1.00 97.38 265 ALA A CA 1
ATOM 2024 C C . ALA A 1 265 ? -12.202 -15.771 12.410 1.00 97.38 265 ALA A C 1
ATOM 2026 O O . ALA A 1 265 ? -13.255 -16.345 12.126 1.00 97.38 265 ALA A O 1
ATOM 2027 N N . ILE A 1 266 ? -11.275 -15.478 11.494 1.00 97.25 266 ILE A N 1
ATOM 2028 C CA . ILE A 1 266 ? -11.391 -15.849 10.078 1.00 97.25 266 ILE A CA 1
ATOM 2029 C C . ILE A 1 266 ? -11.397 -17.374 9.934 1.00 97.25 266 ILE A C 1
ATOM 2031 O O . ILE A 1 266 ? -12.308 -17.935 9.328 1.00 97.25 266 ILE A O 1
ATOM 2035 N N . LEU A 1 267 ? -10.408 -18.057 10.518 1.00 96.94 267 LEU A N 1
ATOM 2036 C CA . LEU A 1 267 ? -10.286 -19.515 10.423 1.00 96.94 267 LEU A CA 1
ATOM 2037 C C . LEU A 1 267 ? -11.401 -20.245 11.183 1.00 96.94 267 LEU A C 1
ATOM 2039 O O . LEU A 1 267 ? -11.834 -21.317 10.767 1.00 96.94 267 LEU A O 1
ATOM 2043 N N . GLY A 1 268 ? -11.891 -19.654 12.272 1.00 97.31 268 GLY A N 1
ATOM 2044 C CA . GLY A 1 268 ? -13.012 -20.154 13.065 1.00 97.31 268 GLY A CA 1
ATOM 2045 C C . GLY A 1 268 ? -14.394 -19.856 12.477 1.00 97.31 268 GLY A C 1
ATOM 2046 O O . GLY A 1 268 ? -15.390 -20.180 13.120 1.00 97.31 268 GLY A O 1
ATOM 2047 N N . GLY A 1 269 ? -14.481 -19.223 11.299 1.00 96.50 269 GLY A N 1
ATOM 2048 C CA . GLY A 1 269 ? -15.749 -18.941 10.614 1.00 96.50 269 GLY A CA 1
ATOM 2049 C C . GLY A 1 269 ? -16.617 -17.865 11.276 1.00 96.50 269 GLY A C 1
ATOM 2050 O O . GLY A 1 269 ? -17.816 -17.802 11.015 1.00 96.50 269 GLY A O 1
ATOM 2051 N N . LYS A 1 270 ? -16.041 -17.024 12.145 1.00 97.56 270 LYS A N 1
ATOM 2052 C CA . LYS A 1 270 ? -16.737 -15.868 12.744 1.00 97.56 270 LYS A CA 1
ATOM 2053 C C . LYS A 1 270 ? -16.852 -14.691 11.768 1.00 97.56 270 LYS A C 1
ATOM 2055 O O . LYS A 1 270 ? -17.714 -13.838 11.964 1.00 97.56 270 LYS A O 1
ATOM 2060 N N . VAL A 1 271 ? -15.972 -14.650 10.765 1.00 98.25 271 VAL A N 1
ATOM 2061 C CA . VAL A 1 271 ? -16.029 -13.718 9.632 1.00 98.25 271 VAL A CA 1
ATOM 2062 C C . VAL A 1 271 ? -16.756 -14.397 8.477 1.00 98.25 271 VAL A C 1
ATOM 2064 O O . VAL A 1 271 ? -16.404 -15.517 8.098 1.00 98.25 271 VAL A O 1
ATOM 2067 N N . VAL A 1 272 ? -17.753 -13.719 7.922 1.00 97.81 272 VAL A N 1
ATOM 2068 C CA . VAL A 1 272 ? -18.601 -14.207 6.830 1.00 97.81 272 VAL A CA 1
ATOM 2069 C C . VAL A 1 272 ? -18.648 -13.206 5.676 1.00 97.81 272 VAL A C 1
ATOM 2071 O O . VAL A 1 272 ? -18.198 -12.068 5.791 1.00 97.81 272 VAL A O 1
ATOM 2074 N N . GLU A 1 273 ? -19.185 -13.639 4.537 1.00 98.00 273 GLU A N 1
ATOM 2075 C CA . GLU A 1 273 ? -19.392 -12.774 3.374 1.00 98.00 273 GLU A CA 1
ATOM 2076 C C . GLU A 1 273 ? -20.167 -11.499 3.742 1.00 98.00 273 GLU A C 1
ATOM 2078 O O . GLU A 1 273 ? -21.155 -11.540 4.475 1.00 98.00 273 GLU A O 1
ATOM 2083 N N . GLY A 1 274 ? -19.698 -10.361 3.229 1.00 98.06 274 GLY A N 1
ATOM 2084 C CA . GLY A 1 274 ? -20.224 -9.033 3.531 1.00 98.06 274 GLY A CA 1
ATOM 2085 C C . GLY A 1 274 ? -19.521 -8.325 4.691 1.00 98.06 274 GLY A C 1
ATOM 2086 O O . GLY A 1 274 ? -19.634 -7.106 4.788 1.00 98.06 274 GLY A O 1
ATOM 2087 N N . ASP A 1 275 ? -18.760 -9.027 5.536 1.00 98.69 275 ASP A N 1
ATOM 2088 C CA . ASP A 1 275 ? -18.096 -8.402 6.685 1.00 98.69 275 ASP A CA 1
ATOM 2089 C C . ASP A 1 275 ? -16.952 -7.448 6.285 1.00 98.69 275 ASP A C 1
ATOM 2091 O O . ASP A 1 275 ? -16.197 -7.668 5.328 1.00 98.69 275 ASP A O 1
ATOM 2095 N N . VAL A 1 276 ? -16.774 -6.404 7.097 1.00 98.75 276 VAL A N 1
ATOM 2096 C CA . VAL A 1 276 ? -15.600 -5.525 7.106 1.00 98.75 276 VAL A CA 1
ATOM 2097 C C . VAL A 1 276 ? -14.760 -5.852 8.339 1.00 98.75 276 VAL A C 1
ATOM 2099 O O . VAL A 1 276 ? -15.069 -5.438 9.454 1.00 98.75 276 VAL A O 1
ATOM 2102 N N . VAL A 1 277 ? -13.672 -6.594 8.156 1.00 98.62 277 VAL A N 1
ATOM 2103 C CA . VAL A 1 277 ? -12.748 -6.946 9.241 1.00 98.62 277 VAL A CA 1
ATOM 2104 C C . VAL A 1 277 ? -11.904 -5.724 9.599 1.00 98.62 277 VAL A C 1
ATOM 2106 O O . VAL A 1 277 ? -11.137 -5.240 8.772 1.00 98.62 277 VAL A O 1
ATOM 2109 N N . VAL A 1 278 ? -12.005 -5.231 10.829 1.00 98.75 278 VAL A N 1
ATOM 2110 C CA . VAL A 1 278 ? -11.233 -4.086 11.329 1.00 98.75 278 VAL A CA 1
ATOM 2111 C C . VAL A 1 278 ? -10.220 -4.584 12.348 1.00 98.75 278 VAL A C 1
ATOM 2113 O O . VAL A 1 278 ? -10.597 -5.043 13.420 1.00 98.75 278 VAL A O 1
ATOM 2116 N N . ILE A 1 279 ? -8.932 -4.474 12.039 1.00 98.38 279 ILE A N 1
ATOM 2117 C CA . ILE A 1 279 ? -7.838 -4.831 12.947 1.00 98.38 279 ILE A CA 1
ATOM 2118 C C . ILE A 1 279 ? -7.192 -3.544 13.443 1.00 98.38 279 ILE A C 1
ATOM 2120 O O . ILE A 1 279 ? -6.559 -2.826 12.669 1.00 98.38 279 ILE A O 1
ATOM 2124 N N . ARG A 1 280 ? -7.341 -3.241 14.728 1.00 97.94 280 ARG A N 1
ATOM 2125 C CA . ARG A 1 280 ? -6.834 -2.000 15.330 1.00 97.94 280 ARG A CA 1
ATOM 2126 C C . ARG A 1 280 ? -5.747 -2.254 16.365 1.00 97.94 280 ARG A C 1
ATOM 2128 O O . ARG A 1 280 ? -5.578 -3.376 16.845 1.00 97.94 280 ARG A O 1
ATOM 2135 N N . TYR A 1 281 ? -5.054 -1.181 16.748 1.00 97.69 281 TYR A N 1
ATOM 2136 C CA . TYR A 1 281 ? -3.886 -1.234 17.631 1.00 97.69 281 TYR A CA 1
ATOM 2137 C C . TYR A 1 281 ? -2.728 -2.024 17.009 1.00 97.69 281 TYR A C 1
ATOM 2139 O O . TYR A 1 281 ? -1.985 -2.718 17.705 1.00 97.69 281 TYR A O 1
ATOM 2147 N N . GLU A 1 282 ? -2.573 -1.924 15.693 1.00 97.06 282 GLU A N 1
ATOM 2148 C CA . GLU A 1 282 ? -1.457 -2.494 14.934 1.00 97.06 282 GLU A CA 1
ATOM 2149 C C . GLU A 1 282 ? -0.620 -1.421 14.229 1.00 97.06 282 GLU A C 1
ATOM 2151 O O . GLU A 1 282 ? 0.320 -1.749 13.507 1.00 97.06 282 GLU A O 1
ATOM 2156 N N . GLY A 1 283 ? -0.922 -0.141 14.468 1.00 95.38 283 GLY A N 1
ATOM 2157 C CA . GLY A 1 283 ? -0.161 1.004 13.974 1.00 95.38 283 GLY A CA 1
ATOM 2158 C C . GLY A 1 283 ? 1.213 1.197 14.638 1.00 95.38 283 GLY A C 1
ATOM 2159 O O . GLY A 1 283 ? 1.664 0.360 15.436 1.00 95.38 283 GLY A O 1
ATOM 2160 N N . PRO A 1 284 ? 1.926 2.289 14.297 1.00 94.00 284 PRO A N 1
ATOM 2161 C CA . PRO A 1 284 ? 3.265 2.571 14.812 1.00 94.00 284 PRO A CA 1
ATOM 2162 C C . PRO A 1 284 ? 3.367 2.496 16.338 1.00 94.00 284 PRO A C 1
ATOM 2164 O O . PRO A 1 284 ? 4.257 1.817 16.856 1.00 94.00 284 PRO A O 1
ATOM 2167 N N . LYS A 1 285 ? 2.445 3.114 17.078 1.00 95.50 285 LYS A N 1
ATOM 2168 C CA . LYS A 1 285 ? 2.437 3.062 18.546 1.00 95.50 285 LYS A CA 1
ATOM 2169 C C . LYS A 1 285 ? 1.658 1.873 19.086 1.00 95.50 285 LYS A C 1
ATOM 2171 O O . LYS A 1 285 ? 2.072 1.297 20.088 1.00 95.50 285 LYS A O 1
ATOM 2176 N N . GLY A 1 286 ? 0.544 1.515 18.449 1.00 94.69 286 GLY A N 1
ATOM 2177 C CA . GLY A 1 286 ? -0.371 0.483 18.940 1.00 94.69 286 GLY A CA 1
ATOM 2178 C C . GLY A 1 286 ? 0.202 -0.928 18.870 1.00 94.69 286 GLY A C 1
ATOM 2179 O O . GLY A 1 286 ? -0.002 -1.714 19.796 1.00 94.69 286 GLY A O 1
ATOM 2180 N N . GLY A 1 287 ? 0.957 -1.225 17.805 1.00 93.44 287 GLY A N 1
ATOM 2181 C CA . GLY A 1 287 ? 1.605 -2.519 17.590 1.00 93.44 287 GLY A CA 1
ATOM 2182 C C . GLY A 1 287 ? 2.506 -2.909 18.766 1.00 93.44 287 GLY A C 1
ATOM 2183 O O . GLY A 1 287 ? 2.214 -3.899 19.442 1.00 93.44 287 GLY A O 1
ATOM 2184 N N . PRO A 1 288 ? 3.569 -2.146 19.088 1.00 93.50 288 PRO A N 1
ATOM 2185 C CA . PRO A 1 288 ? 4.226 -1.086 18.310 1.00 93.50 288 PRO A CA 1
ATOM 2186 C C . PRO A 1 288 ? 5.047 -1.608 17.121 1.00 93.50 288 PRO A C 1
ATOM 2188 O O . PRO A 1 288 ? 5.382 -2.792 17.059 1.00 93.50 288 PRO A O 1
ATOM 2191 N N . GLY A 1 289 ? 5.439 -0.706 16.221 1.00 88.69 289 GLY A N 1
ATOM 2192 C CA . GLY A 1 289 ? 6.315 -1.002 15.078 1.00 88.69 289 GLY A CA 1
ATOM 2193 C C . GLY A 1 289 ? 5.589 -1.234 13.756 1.00 88.69 289 GLY A C 1
ATOM 2194 O O . GLY A 1 289 ? 6.247 -1.565 12.773 1.00 88.69 289 GLY A O 1
ATOM 2195 N N . MET A 1 290 ? 4.262 -1.057 13.726 1.00 91.75 290 MET A N 1
ATOM 2196 C CA . MET A 1 290 ? 3.443 -1.181 12.520 1.00 91.75 290 MET A CA 1
ATOM 2197 C C . MET A 1 290 ? 3.705 -2.500 11.772 1.00 91.75 290 MET A C 1
ATOM 2199 O O . MET A 1 290 ? 4.280 -2.515 10.681 1.00 91.75 290 MET A O 1
ATOM 2203 N N . GLN A 1 291 ? 3.375 -3.633 12.399 1.00 86.19 291 GLN A N 1
ATOM 2204 C CA . GLN A 1 291 ? 3.723 -4.951 11.859 1.00 86.19 291 GLN A CA 1
ATOM 2205 C C . GLN A 1 291 ? 3.022 -5.253 10.524 1.00 86.19 291 GLN A C 1
ATOM 2207 O O . GLN A 1 291 ? 1.937 -4.747 10.239 1.00 86.19 291 GLN A O 1
ATOM 2212 N N . GLU A 1 292 ? 3.660 -6.085 9.696 1.00 83.56 292 GLU A N 1
ATOM 2213 C CA . GLU A 1 292 ? 3.097 -6.537 8.420 1.00 83.56 292 GLU A CA 1
ATOM 2214 C C . GLU A 1 292 ? 2.071 -7.647 8.637 1.00 83.56 292 GLU A C 1
ATOM 2216 O O . GLU A 1 292 ? 2.398 -8.674 9.228 1.00 83.56 292 GLU A O 1
ATOM 2221 N N . MET A 1 293 ? 0.860 -7.478 8.105 1.00 83.00 293 MET A N 1
ATOM 2222 C CA . MET A 1 293 ? -0.230 -8.446 8.264 1.00 83.00 293 MET A CA 1
ATOM 2223 C C . MET A 1 293 ? -0.503 -9.260 6.997 1.00 83.00 293 MET A C 1
ATOM 2225 O O . MET A 1 293 ? -1.489 -9.050 6.290 1.00 83.00 293 MET A O 1
ATOM 2229 N N . LEU A 1 294 ? 0.363 -10.230 6.697 1.00 85.00 294 LEU A N 1
ATOM 2230 C CA . LEU A 1 294 ? 0.130 -11.163 5.586 1.00 85.00 294 LEU A CA 1
ATOM 2231 C C . LEU A 1 294 ? -0.936 -12.224 5.919 1.00 85.00 294 LEU A C 1
ATOM 2233 O O . LEU A 1 294 ? -1.674 -12.655 5.031 1.00 85.00 294 LEU A O 1
ATOM 2237 N N . TYR A 1 295 ? -1.027 -12.658 7.178 1.00 90.50 295 TYR A N 1
ATOM 2238 C CA . TYR A 1 295 ? -1.855 -13.810 7.543 1.00 90.50 295 TYR A CA 1
ATOM 2239 C C . TYR A 1 295 ? -3.363 -13.575 7.398 1.00 90.50 295 TYR A C 1
ATOM 2241 O O . TYR A 1 295 ? -3.994 -14.384 6.716 1.00 90.50 295 TYR A O 1
ATOM 2249 N N . PRO A 1 296 ? -3.961 -12.481 7.918 1.00 92.31 296 PRO A N 1
ATOM 2250 C CA . PRO A 1 296 ? -5.402 -12.260 7.785 1.00 92.31 296 PRO A CA 1
ATOM 2251 C C . PRO A 1 296 ? -5.863 -12.241 6.324 1.00 92.31 296 PRO A C 1
ATOM 2253 O O . PRO A 1 296 ? -6.866 -12.850 5.963 1.00 92.31 296 PRO A O 1
ATOM 2256 N N . THR A 1 297 ? -5.083 -11.597 5.454 1.00 89.88 297 THR A N 1
ATOM 2257 C CA . THR A 1 297 ? -5.406 -11.480 4.024 1.00 89.88 297 THR A CA 1
ATOM 2258 C C . THR A 1 297 ? -5.284 -12.825 3.302 1.00 89.88 297 THR A C 1
ATOM 2260 O O . THR A 1 297 ? -6.141 -13.182 2.491 1.00 89.88 297 THR A O 1
ATOM 2263 N N . SER A 1 298 ? -4.267 -13.618 3.650 1.00 89.69 298 SER A N 1
ATOM 2264 C CA . SER A 1 298 ? -4.073 -14.969 3.114 1.00 89.69 298 SER A CA 1
ATOM 2265 C C . SER A 1 298 ? -5.191 -15.918 3.542 1.00 89.69 298 SER A C 1
ATOM 2267 O O . SER A 1 298 ? -5.698 -16.675 2.713 1.00 89.69 298 SER A O 1
ATOM 2269 N N . PHE A 1 299 ? -5.615 -15.853 4.806 1.00 93.44 299 PHE A N 1
ATOM 2270 C CA . PHE A 1 299 ? -6.664 -16.723 5.329 1.00 93.44 299 PHE A CA 1
ATOM 2271 C C . PHE A 1 299 ? -8.060 -16.332 4.851 1.00 93.44 299 PHE A C 1
ATOM 2273 O O . PHE A 1 299 ? -8.843 -17.215 4.514 1.00 93.44 299 PHE A O 1
ATOM 2280 N N . LEU A 1 300 ? -8.363 -15.039 4.688 1.00 92.81 300 LEU A N 1
ATOM 2281 C CA . LEU A 1 300 ? -9.596 -14.626 4.004 1.00 92.81 300 LEU A CA 1
ATOM 2282 C C . LEU A 1 300 ? -9.673 -15.233 2.603 1.00 92.81 300 LEU A C 1
ATOM 2284 O O . LEU A 1 300 ? -10.704 -15.773 2.206 1.00 92.81 300 LEU A O 1
ATOM 2288 N N . LYS A 1 301 ? -8.565 -15.199 1.856 1.00 90.00 301 LYS A N 1
ATOM 2289 C CA . LYS A 1 301 ? -8.505 -15.807 0.525 1.00 90.00 301 LYS A CA 1
ATOM 2290 C C . LYS A 1 301 ? -8.676 -17.328 0.578 1.00 90.00 301 LYS A C 1
ATOM 2292 O O . LYS A 1 301 ? -9.422 -17.856 -0.243 1.00 90.00 301 LYS A O 1
ATOM 2297 N N . SER A 1 302 ? -8.034 -18.030 1.517 1.00 90.56 302 SER A N 1
ATOM 2298 C CA . SER A 1 302 ? -8.171 -19.492 1.639 1.00 90.56 302 SER A CA 1
ATOM 2299 C C . SER A 1 302 ? -9.576 -19.928 2.048 1.00 90.56 302 SER A C 1
ATOM 2301 O O . SER A 1 302 ? -10.016 -20.997 1.640 1.00 90.56 302 SER A O 1
ATOM 2303 N N . MET A 1 303 ? -10.291 -19.090 2.802 1.00 94.69 303 MET A N 1
ATOM 2304 C CA . MET A 1 303 ? -11.691 -19.305 3.180 1.00 94.69 303 MET A CA 1
ATOM 2305 C C . MET A 1 303 ? -12.684 -18.917 2.069 1.00 94.69 303 MET A C 1
ATOM 2307 O O . MET A 1 303 ? -13.889 -18.999 2.272 1.00 94.69 303 MET A O 1
ATOM 2311 N N . GLY A 1 304 ? -12.207 -18.482 0.894 1.00 93.69 304 GLY A N 1
ATOM 2312 C CA . GLY A 1 304 ? -13.061 -18.055 -0.221 1.00 93.69 304 GLY A CA 1
ATOM 2313 C C . GLY A 1 304 ? -13.654 -16.648 -0.069 1.00 93.69 304 GLY A C 1
ATOM 2314 O O . GLY A 1 304 ? -14.422 -16.215 -0.920 1.00 93.69 304 GLY A O 1
ATOM 2315 N N . LEU A 1 305 ? -13.257 -15.901 0.962 1.00 95.06 305 LEU A N 1
ATOM 2316 C CA . LEU A 1 305 ? -13.811 -14.592 1.322 1.00 95.06 305 LEU A CA 1
ATOM 2317 C C . LEU A 1 305 ? -13.057 -13.401 0.704 1.00 95.06 305 LEU A C 1
ATOM 2319 O O . LEU A 1 305 ? -13.448 -12.251 0.876 1.00 95.06 305 LEU A O 1
ATOM 2323 N N . GLY A 1 306 ? -11.981 -13.642 -0.053 1.00 89.19 306 GLY A N 1
ATOM 2324 C CA . GLY A 1 306 ? -11.107 -12.579 -0.578 1.00 89.19 306 GLY A CA 1
ATOM 2325 C C . GLY A 1 306 ? -11.766 -11.577 -1.542 1.00 89.19 306 GLY A C 1
ATOM 2326 O O . GLY A 1 306 ? -11.205 -10.504 -1.764 1.00 89.19 306 GLY A O 1
ATOM 2327 N N . LYS A 1 307 ? -12.932 -11.915 -2.114 1.00 92.56 307 LYS A N 1
ATOM 2328 C CA . LYS A 1 307 ? -13.768 -11.013 -2.933 1.00 92.56 307 LYS A CA 1
ATOM 2329 C C . LYS A 1 307 ? -15.093 -10.626 -2.263 1.00 92.56 307 LYS A C 1
ATOM 2331 O O . LYS A 1 307 ? -15.921 -9.980 -2.885 1.00 92.56 307 LYS A O 1
ATOM 2336 N N . ALA A 1 308 ? -15.303 -11.072 -1.032 1.00 95.75 308 ALA A N 1
ATOM 2337 C CA . ALA A 1 308 ? -16.572 -10.992 -0.318 1.00 95.75 308 ALA A CA 1
ATOM 2338 C C . ALA A 1 308 ? -16.457 -10.197 0.990 1.00 95.75 308 ALA A C 1
ATOM 2340 O O . ALA A 1 308 ? -17.475 -9.805 1.548 1.00 95.75 308 ALA A O 1
ATOM 2341 N N . CYS A 1 309 ? -15.237 -9.939 1.466 1.00 97.75 309 CYS A N 1
ATOM 2342 C CA . CYS A 1 309 ? -14.966 -9.163 2.670 1.00 97.75 309 CYS A CA 1
ATOM 2343 C C . CYS A 1 309 ? -13.958 -8.046 2.392 1.00 97.75 309 CYS A C 1
ATOM 2345 O O . CYS A 1 309 ? -13.096 -8.159 1.513 1.00 97.75 309 CYS A O 1
ATOM 2347 N N . ALA A 1 310 ? -14.023 -7.000 3.211 1.00 97.94 310 ALA A N 1
ATOM 2348 C CA . ALA A 1 310 ? -12.980 -5.987 3.310 1.00 97.94 310 ALA A CA 1
ATOM 2349 C C . ALA A 1 310 ? -12.125 -6.223 4.558 1.00 97.94 310 ALA A C 1
ATOM 2351 O O . ALA A 1 310 ? -12.593 -6.790 5.546 1.00 97.94 310 ALA A O 1
ATOM 2352 N N . LEU A 1 311 ? -10.881 -5.753 4.534 1.00 97.81 311 LEU A N 1
ATOM 2353 C CA . LEU A 1 311 ? -10.001 -5.761 5.695 1.00 97.81 311 LEU A CA 1
ATOM 2354 C C . LEU A 1 311 ? -9.352 -4.385 5.870 1.00 97.81 311 LEU A C 1
ATOM 2356 O O . LEU A 1 311 ? -8.741 -3.858 4.945 1.00 97.81 311 LEU A O 1
ATOM 2360 N N . ILE A 1 312 ? -9.494 -3.801 7.055 1.00 98.44 312 ILE A N 1
ATOM 2361 C CA . ILE A 1 312 ? -9.065 -2.447 7.406 1.00 98.44 312 ILE A CA 1
ATOM 2362 C C . ILE A 1 312 ? -8.127 -2.518 8.604 1.00 98.44 312 ILE A C 1
ATOM 2364 O O . ILE A 1 312 ? -8.386 -3.258 9.552 1.00 98.44 312 ILE A O 1
ATOM 2368 N N . THR A 1 313 ? -7.054 -1.731 8.597 1.00 98.38 313 THR A N 1
ATOM 2369 C CA . THR A 1 313 ? -6.159 -1.642 9.750 1.00 98.38 313 THR A CA 1
ATOM 2370 C C . THR A 1 313 ? -5.375 -0.335 9.834 1.00 98.38 313 THR A C 1
ATOM 2372 O O . THR A 1 313 ? -5.048 0.290 8.823 1.00 98.38 313 THR A O 1
ATOM 2375 N N . ASP A 1 314 ? -5.022 0.055 11.058 1.00 97.88 314 ASP A N 1
ATOM 2376 C CA . ASP A 1 314 ? -4.026 1.092 11.333 1.00 97.88 314 ASP A CA 1
ATOM 2377 C C . ASP A 1 314 ? -2.571 0.595 11.184 1.00 97.88 314 ASP A C 1
ATOM 2379 O O . ASP A 1 314 ? -1.646 1.407 11.156 1.00 97.88 314 ASP A O 1
ATOM 2383 N N . GLY A 1 315 ? -2.354 -0.717 11.022 1.00 94.38 315 GLY A N 1
ATOM 2384 C CA . GLY A 1 315 ? -1.066 -1.317 10.659 1.00 94.38 315 GLY A CA 1
ATOM 2385 C C . GLY A 1 315 ? -0.786 -1.319 9.149 1.00 94.38 315 GLY A C 1
ATOM 2386 O O . GLY A 1 315 ? -1.311 -0.491 8.401 1.00 94.38 315 GLY A O 1
ATOM 2387 N N . ARG A 1 316 ? 0.055 -2.250 8.668 1.00 89.44 316 ARG A N 1
ATOM 2388 C CA . ARG A 1 316 ? 0.440 -2.347 7.242 1.00 89.44 316 ARG A CA 1
ATOM 2389 C C . ARG A 1 316 ? 0.247 -3.738 6.648 1.00 89.44 316 ARG A C 1
ATOM 2391 O O . ARG A 1 316 ? 0.270 -4.747 7.347 1.00 89.44 316 ARG A O 1
ATOM 2398 N N . PHE A 1 317 ? 0.140 -3.786 5.323 1.00 83.50 317 PHE A N 1
ATOM 2399 C CA . PHE A 1 317 ? 0.044 -5.027 4.556 1.00 83.50 317 PHE A CA 1
ATOM 2400 C C . PHE A 1 317 ? 1.327 -5.369 3.818 1.00 83.50 317 PHE A C 1
ATOM 2402 O O . PHE A 1 317 ? 2.161 -4.511 3.529 1.00 83.50 317 PHE A O 1
ATOM 2409 N N . SER A 1 318 ? 1.445 -6.650 3.475 1.00 76.12 318 SER A N 1
ATOM 2410 C CA . SER A 1 318 ? 2.523 -7.143 2.631 1.00 76.12 318 SER A CA 1
ATOM 2411 C C . SER A 1 318 ? 2.370 -6.704 1.183 1.00 76.12 318 SER A C 1
ATOM 2413 O O . SER A 1 318 ? 1.249 -6.608 0.677 1.00 76.12 318 SER A O 1
ATOM 2415 N N . GLY A 1 319 ? 3.486 -6.572 0.460 1.00 64.81 319 GLY A N 1
ATOM 2416 C CA . GLY A 1 319 ? 3.473 -6.431 -1.001 1.00 64.81 319 GLY A CA 1
ATOM 2417 C C . GLY A 1 319 ? 2.774 -7.603 -1.715 1.00 64.81 319 GLY A C 1
ATOM 2418 O O . GLY A 1 319 ? 2.210 -7.412 -2.799 1.00 64.81 319 GLY A O 1
ATOM 2419 N N . GLY A 1 320 ? 2.750 -8.776 -1.065 1.00 66.81 320 GLY A N 1
ATOM 2420 C CA . GLY A 1 320 ? 2.034 -9.989 -1.474 1.00 66.81 320 GLY A CA 1
ATOM 2421 C C . GLY A 1 320 ? 0.524 -9.990 -1.190 1.00 66.81 320 GLY A C 1
ATOM 2422 O O . GLY A 1 320 ? -0.144 -10.979 -1.481 1.00 66.81 320 GLY A O 1
ATOM 2423 N N . THR A 1 321 ? -0.034 -8.893 -0.680 1.00 75.19 321 THR A N 1
ATOM 2424 C CA . THR A 1 321 ? -1.471 -8.776 -0.394 1.00 75.19 321 THR A CA 1
ATOM 2425 C C . THR A 1 321 ? -2.290 -8.523 -1.666 1.00 75.19 321 THR A C 1
ATOM 2427 O O . THR A 1 321 ? -1.872 -7.788 -2.570 1.00 75.19 321 THR A O 1
ATOM 2430 N N . SER A 1 322 ? -3.478 -9.130 -1.716 1.00 80.81 322 SER A N 1
ATOM 2431 C CA . SER A 1 322 ? -4.535 -8.936 -2.720 1.00 80.81 322 SER A CA 1
ATOM 2432 C C . SER A 1 322 ? -5.903 -8.961 -2.032 1.00 80.81 322 SER A C 1
ATOM 2434 O O . SER A 1 322 ? -6.007 -9.495 -0.931 1.00 80.81 322 SER A O 1
ATOM 2436 N N . GLY A 1 323 ? -6.947 -8.479 -2.701 1.00 89.12 323 GLY A N 1
ATOM 2437 C CA . GLY A 1 323 ? -8.271 -8.267 -2.118 1.00 89.12 323 GLY A CA 1
ATOM 2438 C C . GLY A 1 323 ? -8.441 -6.836 -1.609 1.00 89.12 323 GLY A C 1
ATOM 2439 O O . GLY A 1 323 ? -7.544 -5.999 -1.747 1.00 89.12 323 GLY A O 1
ATOM 2440 N N . LEU A 1 324 ? -9.607 -6.549 -1.032 1.00 95.69 324 LEU A N 1
ATOM 2441 C CA . LEU A 1 324 ? -9.931 -5.234 -0.482 1.00 95.69 324 LEU A CA 1
ATOM 2442 C C . LEU A 1 324 ? -9.276 -5.045 0.893 1.00 95.69 324 LEU A C 1
ATOM 2444 O O . LEU A 1 324 ? -9.914 -5.186 1.930 1.00 95.69 324 LEU A O 1
ATOM 2448 N N . SER A 1 325 ? -7.971 -4.768 0.890 1.00 95.06 325 SER A N 1
ATOM 2449 C CA . SER A 1 325 ? -7.161 -4.559 2.096 1.00 95.06 325 SER A CA 1
ATOM 2450 C C . SER A 1 325 ? -6.668 -3.113 2.184 1.00 95.06 325 SER A C 1
ATOM 2452 O O . SER A 1 325 ? -5.932 -2.647 1.311 1.00 95.06 325 SER A O 1
ATOM 2454 N N . ILE A 1 326 ? -7.078 -2.410 3.238 1.00 96.81 326 ILE A N 1
ATOM 2455 C CA . ILE A 1 326 ? -6.874 -0.975 3.459 1.00 96.81 326 ILE A CA 1
ATOM 2456 C C . ILE A 1 326 ? -6.038 -0.785 4.723 1.00 96.81 326 ILE A C 1
ATOM 2458 O O . ILE A 1 326 ? -6.475 -1.116 5.824 1.00 96.81 326 ILE A O 1
ATOM 2462 N N . GLY A 1 327 ? -4.802 -0.323 4.565 1.00 95.69 327 GLY A N 1
ATOM 2463 C CA . GLY A 1 327 ? -3.852 -0.158 5.665 1.00 95.69 327 GLY A CA 1
ATOM 2464 C C . GLY A 1 327 ? -3.573 1.305 5.972 1.00 95.69 327 GLY A C 1
ATOM 2465 O O . GLY A 1 327 ? -4.038 2.204 5.270 1.00 95.69 327 GLY A O 1
ATOM 2466 N N . HIS A 1 328 ? -2.728 1.536 6.972 1.00 95.19 328 HIS A N 1
ATOM 2467 C CA . HIS A 1 328 ? -2.203 2.857 7.318 1.00 95.19 328 HIS A CA 1
ATOM 2468 C C . HIS A 1 328 ? -3.303 3.847 7.715 1.00 95.19 328 HIS A C 1
ATOM 2470 O O . HIS A 1 328 ? -3.144 5.050 7.502 1.00 95.19 328 HIS A O 1
ATOM 2476 N N . VAL A 1 329 ? -4.421 3.359 8.264 1.00 98.44 329 VAL A N 1
ATOM 2477 C CA . VAL A 1 329 ? -5.481 4.239 8.762 1.00 98.44 329 VAL A CA 1
ATOM 2478 C C . VAL A 1 329 ? -4.895 5.216 9.771 1.00 98.44 329 VAL A C 1
ATOM 2480 O O . VAL A 1 329 ? -4.348 4.816 10.800 1.00 98.44 329 VAL A O 1
ATOM 2483 N N . SER A 1 330 ? -4.977 6.496 9.421 1.00 97.12 330 SER A N 1
ATOM 2484 C CA . SER A 1 330 ? -4.352 7.583 10.157 1.00 97.12 330 SER A CA 1
ATOM 2485 C C . SER A 1 330 ? -5.402 8.643 10.518 1.00 97.12 330 SER A C 1
ATOM 2487 O O . SER A 1 330 ? -6.108 9.114 9.620 1.00 97.12 330 SER A O 1
ATOM 2489 N N . PRO A 1 331 ? -5.503 9.064 11.794 1.00 98.06 331 PRO A N 1
ATOM 2490 C CA . PRO A 1 331 ? -4.692 8.626 12.940 1.00 98.06 331 PRO A CA 1
ATOM 2491 C C . PRO A 1 331 ? -4.947 7.170 13.379 1.00 98.06 331 PRO A C 1
ATOM 2493 O O . PRO A 1 331 ? -6.064 6.668 13.278 1.00 98.06 331 PRO A O 1
ATOM 2496 N N . GLU A 1 332 ? -3.916 6.502 13.910 1.00 98.19 332 GLU A N 1
ATOM 2497 C CA . GLU A 1 332 ? -4.038 5.130 14.436 1.00 98.19 332 GLU A CA 1
ATOM 2498 C C . GLU A 1 332 ? -4.862 5.064 15.737 1.00 98.19 332 GLU A C 1
ATOM 2500 O O . GLU A 1 332 ? -5.001 6.059 16.461 1.00 98.19 332 GLU A O 1
ATOM 2505 N N . ALA A 1 333 ? -5.324 3.866 16.110 1.00 98.38 333 ALA A N 1
ATOM 2506 C CA . ALA A 1 333 ? -6.149 3.660 17.299 1.00 98.38 333 ALA A CA 1
ATOM 2507 C C . ALA A 1 333 ? -5.454 4.087 18.604 1.00 98.38 333 ALA A C 1
ATOM 2509 O O . ALA A 1 333 ? -6.072 4.702 19.472 1.00 98.38 333 ALA A O 1
ATOM 2510 N N . ALA A 1 334 ? -4.157 3.792 18.732 1.00 97.31 334 ALA A N 1
ATOM 2511 C CA . ALA A 1 334 ? -3.355 4.133 19.911 1.00 97.31 334 ALA A CA 1
ATOM 2512 C C . ALA A 1 334 ? -3.036 5.634 20.031 1.00 97.31 334 ALA A C 1
ATOM 2514 O O . ALA A 1 334 ? -2.547 6.079 21.067 1.00 97.31 334 ALA A O 1
ATOM 2515 N N . SER A 1 335 ? -3.303 6.419 18.982 1.00 96.38 335 SER A N 1
ATOM 2516 C CA . SER A 1 335 ? -3.123 7.875 18.971 1.00 96.38 335 SER A CA 1
ATOM 2517 C C . SER A 1 335 ? -4.453 8.638 19.026 1.00 96.38 335 SER A C 1
ATOM 2519 O O . SER A 1 335 ? -4.469 9.827 18.726 1.00 96.38 335 SER A O 1
ATOM 2521 N N . GLY A 1 336 ? -5.564 7.990 19.395 1.00 96.94 336 GLY A N 1
ATOM 2522 C CA . GLY A 1 336 ? -6.860 8.672 19.502 1.00 96.94 336 GLY A CA 1
ATOM 2523 C C . GLY A 1 336 ? -7.701 8.685 18.225 1.00 96.94 336 GLY A C 1
ATOM 2524 O O . GLY A 1 336 ? -8.724 9.377 18.176 1.00 96.94 336 GLY A O 1
ATOM 2525 N N . GLY A 1 337 ? -7.277 7.957 17.187 1.00 97.88 337 GLY A N 1
ATOM 2526 C CA . GLY A 1 337 ? -7.986 7.892 15.913 1.00 97.88 337 GLY A CA 1
ATOM 2527 C C . GLY A 1 337 ? -9.357 7.236 16.036 1.00 97.88 337 GLY A C 1
ATOM 2528 O O . GLY A 1 337 ? -9.546 6.293 16.807 1.00 97.88 337 GLY A O 1
ATOM 2529 N N . THR A 1 338 ? -10.315 7.703 15.234 1.00 98.38 338 THR A N 1
ATOM 2530 C CA . THR A 1 338 ? -11.708 7.221 15.247 1.00 98.38 338 THR A CA 1
ATOM 2531 C C . THR A 1 338 ? -11.828 5.725 14.912 1.00 98.38 338 THR A C 1
ATOM 2533 O O . THR A 1 338 ? -12.787 5.090 15.335 1.00 98.38 338 THR A O 1
ATOM 2536 N N . ILE A 1 339 ? -10.825 5.100 14.275 1.00 98.62 339 ILE A N 1
ATOM 2537 C CA . ILE A 1 339 ? -10.756 3.632 14.119 1.00 98.62 339 ILE A CA 1
ATOM 2538 C C . ILE A 1 339 ? -10.829 2.881 15.470 1.00 98.62 339 ILE A C 1
ATOM 2540 O O . ILE A 1 339 ? -11.352 1.769 15.542 1.00 98.62 339 ILE A O 1
ATOM 2544 N N . ALA A 1 340 ? -10.373 3.489 16.572 1.00 98.38 340 ALA A N 1
ATOM 2545 C CA . ALA A 1 340 ? -10.505 2.925 17.919 1.00 98.38 340 ALA A CA 1
ATOM 2546 C C . ALA A 1 340 ? -11.941 2.938 18.470 1.00 98.38 340 ALA A C 1
ATOM 2548 O O . ALA A 1 340 ? -12.189 2.308 19.495 1.00 98.38 340 ALA A O 1
ATOM 2549 N N . LEU A 1 341 ? -12.859 3.665 17.829 1.00 98.44 341 LEU A N 1
ATOM 2550 C CA . LEU A 1 341 ? -14.249 3.839 18.261 1.00 98.44 341 LEU A CA 1
ATOM 2551 C C . LEU A 1 341 ? -15.227 2.954 17.481 1.00 98.44 341 LEU A C 1
ATOM 2553 O O . LEU A 1 341 ? -16.406 2.905 17.823 1.00 98.44 341 LEU A O 1
ATOM 2557 N N . ILE A 1 342 ? -14.741 2.261 16.448 1.00 98.62 342 ILE A N 1
ATOM 2558 C CA . ILE A 1 342 ? -15.529 1.288 15.693 1.00 98.62 342 ILE A CA 1
ATOM 2559 C C . ILE A 1 342 ? -15.863 0.110 16.614 1.00 98.62 342 ILE A C 1
ATOM 2561 O O . ILE A 1 342 ? -14.990 -0.407 17.327 1.00 98.62 342 ILE A O 1
ATOM 2565 N N . GLU A 1 343 ? -17.121 -0.305 16.589 1.00 98.44 343 GLU A N 1
ATOM 2566 C CA . GLU A 1 343 ? -17.673 -1.438 17.325 1.00 98.44 343 GLU A CA 1
ATOM 2567 C C . GLU A 1 343 ? -18.252 -2.478 16.357 1.00 98.44 343 GLU A C 1
ATOM 2569 O O . GLU A 1 343 ? -18.511 -2.196 15.185 1.00 98.44 343 GLU A O 1
ATOM 2574 N N . ASP A 1 344 ? -18.417 -3.713 16.839 1.00 98.44 344 ASP A N 1
ATOM 2575 C CA . ASP A 1 344 ? -18.993 -4.791 16.035 1.00 98.44 344 ASP A CA 1
ATOM 2576 C C . ASP A 1 344 ? -20.390 -4.417 15.526 1.00 98.44 344 ASP A C 1
ATOM 2578 O O . ASP A 1 344 ? -21.251 -3.973 16.284 1.00 98.44 344 ASP A O 1
ATOM 2582 N N . GLY A 1 345 ? -20.628 -4.653 14.236 1.00 98.50 345 GLY A N 1
ATOM 2583 C CA . GLY A 1 345 ? -21.905 -4.375 13.580 1.00 98.50 345 GLY A CA 1
ATOM 2584 C C . GLY A 1 345 ? -22.047 -2.961 13.013 1.00 98.50 345 GLY A C 1
ATOM 2585 O O . GLY A 1 345 ? -22.959 -2.743 12.214 1.00 98.50 345 GLY A O 1
ATOM 2586 N N . ASP A 1 346 ? -21.149 -2.025 13.336 1.00 98.81 346 ASP A N 1
ATOM 2587 C CA . ASP A 1 346 ? -21.160 -0.703 12.707 1.00 98.81 346 ASP A CA 1
ATOM 2588 C C . ASP A 1 346 ? -21.010 -0.828 11.189 1.00 98.81 346 ASP A C 1
ATOM 2590 O O . ASP A 1 346 ? -20.188 -1.593 10.688 1.00 98.81 346 ASP A O 1
ATOM 2594 N N . THR A 1 347 ? -21.774 -0.051 10.427 1.00 98.88 347 THR A N 1
ATOM 2595 C CA . THR A 1 347 ? -21.674 -0.095 8.966 1.00 98.88 347 THR A CA 1
ATOM 2596 C C . THR A 1 347 ? -20.509 0.766 8.482 1.00 98.88 347 THR A C 1
ATOM 2598 O O . THR A 1 347 ? -20.435 1.955 8.790 1.00 98.88 347 THR A O 1
ATOM 2601 N N . ILE A 1 348 ? -19.619 0.187 7.676 1.00 98.88 348 ILE A N 1
ATOM 2602 C CA . ILE A 1 348 ? -18.516 0.899 7.021 1.00 98.88 348 ILE A CA 1
ATOM 2603 C C . ILE A 1 348 ? -18.755 0.897 5.516 1.00 98.88 348 ILE A C 1
ATOM 2605 O O . ILE A 1 348 ? -18.949 -0.160 4.919 1.00 98.88 348 ILE A O 1
ATOM 2609 N N . ALA A 1 349 ? -18.714 2.078 4.902 1.00 98.75 349 ALA A N 1
ATOM 2610 C CA . ALA A 1 349 ? -18.815 2.264 3.460 1.00 98.75 349 ALA A CA 1
ATOM 2611 C C . ALA A 1 349 ? -17.449 2.637 2.869 1.00 98.75 349 ALA A C 1
ATOM 2613 O O . ALA A 1 349 ? -16.810 3.592 3.309 1.00 98.75 349 ALA A O 1
ATOM 2614 N N . ILE A 1 350 ? -17.018 1.899 1.852 1.00 98.75 350 ILE A N 1
ATOM 2615 C CA . ILE A 1 350 ? -15.774 2.093 1.107 1.00 98.75 350 ILE A CA 1
ATOM 2616 C C . ILE A 1 350 ? -16.142 2.428 -0.339 1.00 98.75 350 ILE A C 1
ATOM 2618 O O . ILE A 1 350 ? -16.885 1.685 -0.981 1.00 98.75 350 ILE A O 1
ATOM 2622 N N . ASP A 1 351 ? -15.591 3.517 -0.869 1.00 98.31 351 ASP A N 1
ATOM 2623 C CA . ASP A 1 351 ? -15.744 3.932 -2.265 1.00 98.31 351 ASP A CA 1
ATOM 2624 C C . ASP A 1 351 ? -14.373 4.336 -2.829 1.00 98.31 351 ASP A C 1
ATOM 2626 O O . ASP A 1 351 ? -13.940 5.488 -2.727 1.00 98.31 351 ASP A O 1
ATOM 2630 N N . ILE A 1 352 ? -13.665 3.361 -3.409 1.00 96.69 352 ILE A N 1
ATOM 2631 C CA . ILE A 1 352 ? -12.335 3.565 -4.001 1.00 96.69 352 ILE A CA 1
ATOM 2632 C C . ILE A 1 352 ? -12.370 4.578 -5.159 1.00 96.69 352 ILE A C 1
ATOM 2634 O O . ILE A 1 352 ? -11.504 5.462 -5.172 1.00 96.69 352 ILE A O 1
ATOM 2638 N N . PRO A 1 353 ? -13.329 4.512 -6.112 1.00 95.44 353 PRO A N 1
ATOM 2639 C CA . PRO A 1 353 ? -13.435 5.505 -7.182 1.00 95.44 353 PRO A CA 1
ATOM 2640 C C . PRO A 1 353 ? -13.528 6.947 -6.671 1.00 95.44 353 PRO A C 1
ATOM 2642 O O . PRO A 1 353 ? -12.897 7.843 -7.234 1.00 95.44 353 PRO A O 1
ATOM 2645 N N . ASN A 1 354 ? -14.255 7.169 -5.573 1.00 96.88 354 ASN A N 1
ATOM 2646 C CA . ASN A 1 354 ? -14.427 8.494 -4.973 1.00 96.88 354 ASN A CA 1
ATOM 2647 C C . ASN A 1 354 ? -13.405 8.828 -3.870 1.00 96.88 354 ASN A C 1
ATOM 2649 O O . ASN A 1 354 ? -13.516 9.881 -3.247 1.00 96.88 354 ASN A O 1
ATOM 2653 N N . ARG A 1 355 ? -12.402 7.970 -3.632 1.00 97.25 355 ARG A N 1
ATOM 2654 C CA . ARG A 1 355 ? -11.416 8.097 -2.539 1.00 97.25 355 ARG A CA 1
ATOM 2655 C C . ARG A 1 355 ? -12.041 8.274 -1.151 1.00 97.25 355 ARG A C 1
ATOM 2657 O O . ARG A 1 355 ? -11.511 9.017 -0.326 1.00 97.25 355 ARG A O 1
ATOM 2664 N N . SER A 1 356 ? -13.152 7.592 -0.882 1.00 98.31 356 SER A N 1
ATOM 2665 C CA . SER A 1 356 ? -13.892 7.748 0.371 1.00 98.31 356 SER A CA 1
ATOM 2666 C C . SER A 1 356 ? -13.934 6.475 1.206 1.00 98.31 356 SER A C 1
ATOM 2668 O O . SER A 1 356 ? -14.054 5.368 0.676 1.00 98.31 356 SER A O 1
ATOM 2670 N N . ILE A 1 357 ? -13.861 6.645 2.523 1.00 98.62 357 ILE A N 1
ATOM 2671 C CA . ILE A 1 357 ? -14.073 5.590 3.507 1.00 98.62 357 ILE A CA 1
ATOM 2672 C C . ILE A 1 357 ? -14.796 6.163 4.732 1.00 98.62 357 ILE A C 1
ATOM 2674 O O . ILE A 1 357 ? -14.317 7.109 5.345 1.00 98.62 357 ILE A O 1
ATOM 2678 N N . GLN A 1 358 ? -15.978 5.649 5.066 1.00 98.50 358 GLN A N 1
ATOM 2679 C CA . GLN A 1 358 ? -16.866 6.264 6.058 1.00 98.50 358 GLN A CA 1
ATOM 2680 C C . GLN A 1 358 ? -17.430 5.237 7.030 1.00 98.50 358 GLN A C 1
ATOM 2682 O O . GLN A 1 358 ? -17.990 4.222 6.617 1.00 98.50 358 GLN A O 1
ATOM 2687 N N . LEU A 1 359 ? -17.341 5.544 8.317 1.00 98.56 359 LEU A N 1
ATOM 2688 C CA . LEU A 1 359 ? -18.116 4.906 9.373 1.00 98.56 359 LEU A CA 1
ATOM 2689 C C . LEU A 1 359 ? -19.512 5.540 9.391 1.00 98.56 359 LEU A C 1
ATOM 2691 O O . LEU A 1 359 ? -19.632 6.745 9.602 1.00 98.56 359 LEU A O 1
ATOM 2695 N N . GLN A 1 360 ? -20.561 4.758 9.150 1.00 98.38 360 GLN A N 1
ATOM 2696 C CA . GLN A 1 360 ? -21.944 5.236 9.029 1.00 98.38 360 GLN A CA 1
ATOM 2697 C C . GLN A 1 360 ? -22.588 5.443 10.408 1.00 98.38 360 GLN A C 1
ATOM 2699 O O . GLN A 1 360 ? -23.568 4.791 10.762 1.00 98.38 360 GLN A O 1
ATOM 2704 N N . LEU A 1 361 ? -22.013 6.354 11.190 1.00 97.31 361 LEU A N 1
ATOM 2705 C CA . LEU A 1 361 ? -22.516 6.801 12.485 1.00 97.31 361 LEU A CA 1
ATOM 2706 C C . LEU A 1 361 ? -22.689 8.320 12.480 1.00 97.31 361 LEU A C 1
ATOM 2708 O O . LEU A 1 361 ? -22.022 9.036 11.732 1.00 97.31 361 LEU A O 1
ATOM 2712 N N . SER A 1 362 ? -23.586 8.817 13.330 1.00 97.94 362 SER A N 1
ATOM 2713 C CA . SER A 1 362 ? -23.736 10.256 13.533 1.00 97.94 362 SER A CA 1
ATOM 2714 C C . SER A 1 362 ? -22.527 10.824 14.281 1.00 97.94 362 SER A C 1
ATOM 2716 O O . SER A 1 362 ? -21.886 10.136 15.076 1.00 97.94 362 SER A O 1
ATOM 2718 N N . GLU A 1 363 ? -22.240 12.109 14.076 1.00 96.62 363 GLU A N 1
ATOM 2719 C CA . GLU A 1 363 ? -21.180 12.801 14.820 1.00 96.62 363 GLU A CA 1
ATOM 2720 C C . GLU A 1 363 ? -21.418 12.755 16.337 1.00 96.62 363 GLU A C 1
ATOM 2722 O O . GLU A 1 363 ? -20.469 12.609 17.102 1.00 96.62 363 GLU A O 1
ATOM 2727 N N . ALA A 1 364 ? -22.685 12.806 16.769 1.00 98.12 364 ALA A N 1
ATOM 2728 C CA . ALA A 1 364 ? -23.064 12.701 18.176 1.00 98.12 364 ALA A CA 1
ATOM 2729 C C . ALA A 1 364 ? -22.707 11.332 18.779 1.00 98.12 364 ALA A C 1
ATOM 2731 O O . ALA A 1 364 ? -22.197 11.271 19.895 1.00 98.12 364 ALA A O 1
ATOM 2732 N N . GLU A 1 365 ? -22.925 10.244 18.036 1.00 98.25 365 GLU A N 1
ATOM 2733 C CA . GLU A 1 365 ? -22.555 8.894 18.474 1.00 98.25 365 GLU A CA 1
ATOM 2734 C C . GLU A 1 365 ? -21.030 8.735 18.543 1.00 98.25 365 GLU A C 1
ATOM 2736 O O . GLU A 1 365 ? -20.492 8.242 19.533 1.00 98.25 365 GLU A O 1
ATOM 2741 N N . ILE A 1 366 ? -20.307 9.221 17.528 1.00 97.94 366 ILE A N 1
ATOM 2742 C CA . ILE A 1 366 ? -18.837 9.200 17.521 1.00 97.94 366 ILE A CA 1
ATOM 2743 C C . ILE A 1 366 ? -18.278 10.000 18.709 1.00 97.94 366 ILE A C 1
ATOM 2745 O O . ILE A 1 366 ? -17.346 9.540 19.372 1.00 97.94 366 ILE A O 1
ATOM 2749 N N . ALA A 1 367 ? -18.851 11.170 19.006 1.00 98.00 367 ALA A N 1
ATOM 2750 C CA . ALA A 1 367 ? -18.466 11.988 20.153 1.00 98.00 367 ALA A CA 1
ATOM 2751 C C . ALA A 1 367 ? -18.733 11.270 21.485 1.00 98.00 367 ALA A C 1
ATOM 2753 O O . ALA A 1 367 ? -17.832 11.189 22.317 1.00 98.00 367 ALA A O 1
ATOM 2754 N N . ALA A 1 368 ? -19.911 10.662 21.655 1.00 98.44 368 ALA A N 1
ATOM 2755 C CA . ALA A 1 368 ? -20.244 9.896 22.856 1.00 98.44 368 ALA A CA 1
ATOM 2756 C C . ALA A 1 368 ? -19.278 8.717 23.077 1.00 98.44 368 ALA A C 1
ATOM 2758 O O . ALA A 1 368 ? -18.800 8.489 24.192 1.00 98.44 368 ALA A O 1
ATOM 2759 N N . ARG A 1 369 ? -18.914 7.992 22.011 1.00 98.31 369 ARG A N 1
ATOM 2760 C CA . ARG A 1 369 ? -17.921 6.907 22.090 1.00 98.31 369 ARG A CA 1
ATOM 2761 C C . ARG A 1 369 ? -16.523 7.416 22.412 1.00 98.31 369 ARG A C 1
ATOM 2763 O O . ARG A 1 369 ? -15.789 6.752 23.143 1.00 98.31 369 ARG A O 1
ATOM 2770 N N . ARG A 1 370 ? -16.146 8.590 21.901 1.00 98.00 370 ARG A N 1
ATOM 2771 C CA . ARG A 1 370 ? -14.880 9.247 22.247 1.00 98.00 370 ARG A CA 1
ATOM 2772 C C . ARG A 1 370 ? -14.829 9.590 23.734 1.00 98.00 370 ARG A C 1
ATOM 2774 O O . ARG A 1 370 ? -13.862 9.212 24.388 1.00 98.00 370 ARG A O 1
ATOM 2781 N N . GLU A 1 371 ? -15.879 10.202 24.279 1.00 98.06 371 GLU A N 1
ATOM 2782 C CA . GLU A 1 371 ? -15.980 10.500 25.715 1.00 98.06 371 GLU A CA 1
ATOM 2783 C C . GLU A 1 371 ? -15.885 9.224 26.563 1.00 98.06 371 GLU A C 1
ATOM 2785 O O . GLU A 1 371 ? -15.111 9.163 27.519 1.00 98.06 371 GLU A O 1
ATOM 2790 N N . ALA A 1 372 ? -16.601 8.161 26.180 1.00 97.69 372 ALA A N 1
ATOM 2791 C CA . ALA A 1 372 ? -16.533 6.870 26.865 1.00 97.69 372 ALA A CA 1
ATOM 2792 C C . ALA A 1 372 ? -15.126 6.246 26.811 1.00 97.69 372 ALA A C 1
ATOM 2794 O O . ALA A 1 372 ? -14.669 5.625 27.775 1.00 97.69 372 ALA A O 1
ATOM 2795 N N . GLN A 1 373 ? -14.419 6.418 25.694 1.00 97.19 373 GLN A N 1
ATOM 2796 C CA . GLN A 1 373 ? -13.058 5.928 25.520 1.00 97.19 373 GLN A CA 1
ATOM 2797 C C . GLN A 1 373 ? -12.049 6.720 26.360 1.00 97.19 373 GLN A C 1
ATOM 2799 O O . GLN A 1 373 ? -11.146 6.119 26.944 1.00 97.19 373 GLN A O 1
ATOM 2804 N N . GLU A 1 374 ? -12.206 8.037 26.461 1.00 96.69 374 GLU A N 1
ATOM 2805 C CA . GLU A 1 374 ? -11.386 8.914 27.307 1.00 96.69 374 GLU A CA 1
ATOM 2806 C C . GLU A 1 374 ? -11.652 8.675 28.800 1.00 96.69 374 GLU A C 1
ATOM 2808 O O . GLU A 1 374 ? -10.717 8.653 29.605 1.00 96.69 374 GLU A O 1
ATOM 2813 N N . ALA A 1 375 ? -12.897 8.359 29.171 1.00 97.31 375 ALA A N 1
ATOM 2814 C CA . ALA A 1 375 ? -13.288 8.005 30.537 1.00 97.31 375 ALA A CA 1
ATOM 2815 C C . ALA A 1 375 ? -12.607 6.727 31.071 1.00 97.31 375 ALA A C 1
ATOM 2817 O O . ALA A 1 375 ? -12.632 6.466 32.275 1.00 97.31 375 ALA A O 1
ATOM 2818 N N . ARG A 1 376 ? -11.941 5.939 30.212 1.00 96.19 376 ARG A N 1
ATOM 2819 C CA . ARG A 1 376 ? -11.100 4.800 30.629 1.00 96.19 376 ARG A CA 1
ATOM 2820 C C . ARG A 1 376 ? -9.794 5.222 31.323 1.00 96.19 376 ARG A C 1
ATOM 2822 O O . ARG A 1 376 ? -9.056 4.339 31.771 1.00 96.19 376 ARG A O 1
ATOM 2829 N N . GLY A 1 377 ? -9.487 6.520 31.405 1.00 94.94 377 GLY A N 1
ATOM 2830 C CA . GLY A 1 377 ? -8.313 7.056 32.103 1.00 94.94 377 GLY A CA 1
ATOM 2831 C C . GLY A 1 377 ? -7.007 6.523 31.516 1.00 94.94 377 GLY A C 1
ATOM 2832 O O . GLY A 1 377 ? -6.818 6.543 30.304 1.00 94.94 377 GLY A O 1
ATOM 2833 N N . ASP A 1 378 ? -6.134 5.960 32.354 1.00 91.94 378 ASP A N 1
ATOM 2834 C CA . ASP A 1 378 ? -4.840 5.389 31.930 1.00 91.94 378 ASP A CA 1
ATOM 2835 C C . ASP A 1 378 ? -4.968 4.249 30.905 1.00 91.94 378 ASP A C 1
ATOM 2837 O O . ASP A 1 378 ? -4.005 3.900 30.222 1.00 91.94 378 ASP A O 1
ATOM 2841 N N . LYS A 1 379 ? -6.158 3.643 30.797 1.00 93.31 379 LYS A N 1
ATOM 2842 C CA . LYS A 1 379 ? -6.460 2.602 29.809 1.00 93.31 379 LYS A CA 1
ATOM 2843 C C . LYS A 1 379 ? -7.097 3.155 28.535 1.00 93.31 379 LYS A C 1
ATOM 2845 O O . LYS A 1 379 ? -7.444 2.350 27.667 1.00 93.31 379 LYS A O 1
ATOM 2850 N N . ALA A 1 380 ? -7.294 4.464 28.399 1.00 96.25 380 ALA A N 1
ATOM 2851 C CA . ALA A 1 380 ? -7.794 5.060 27.165 1.00 96.25 380 ALA A CA 1
ATOM 2852 C C . ALA A 1 380 ? -6.866 4.713 25.991 1.00 96.25 380 ALA A C 1
ATOM 2854 O O . ALA A 1 380 ? -5.650 4.627 26.151 1.00 96.25 380 ALA A O 1
ATOM 2855 N N . TRP A 1 381 ? -7.445 4.472 24.812 1.00 96.88 381 TRP A N 1
ATOM 2856 C CA . TRP A 1 381 ? -6.691 4.208 23.574 1.00 96.88 381 TRP A CA 1
ATOM 2857 C C . TRP A 1 381 ? -5.732 3.008 23.642 1.00 96.88 381 TRP A C 1
ATOM 2859 O O . TRP A 1 381 ? -4.773 2.922 22.880 1.00 96.88 381 TRP A O 1
ATOM 2869 N N . THR A 1 382 ? -6.025 2.041 24.511 1.00 95.31 382 THR A N 1
ATOM 2870 C CA . THR A 1 382 ? -5.338 0.745 24.560 1.00 95.31 382 THR A CA 1
ATOM 2871 C C . THR A 1 382 ? -6.315 -0.401 24.267 1.00 95.31 382 THR A C 1
ATOM 2873 O O . THR A 1 382 ? -7.524 -0.240 24.497 1.00 95.31 382 THR A O 1
ATOM 2876 N N . PRO A 1 383 ? -5.831 -1.562 23.780 1.00 94.81 383 PRO A N 1
ATOM 2877 C CA . PRO A 1 383 ? -6.651 -2.767 23.679 1.00 94.81 383 PRO A CA 1
ATOM 2878 C C . PRO A 1 383 ? -7.331 -3.110 25.012 1.00 94.81 383 PRO A C 1
ATOM 2880 O O . PRO A 1 383 ? -6.743 -2.927 26.079 1.00 94.81 383 PRO A O 1
ATOM 2883 N N . LYS A 1 384 ? -8.558 -3.631 24.970 1.00 90.75 384 LYS A N 1
ATOM 2884 C CA . LYS A 1 384 ? -9.323 -4.056 26.150 1.00 90.75 384 LYS A CA 1
ATOM 2885 C C . LYS A 1 384 ? -8.731 -5.317 26.783 1.00 90.75 384 LYS A C 1
ATOM 2887 O O . LYS A 1 384 ? -8.569 -5.360 28.000 1.00 90.75 384 LYS A O 1
ATOM 2892 N N . ASN A 1 385 ? -8.397 -6.319 25.962 1.00 88.31 385 ASN A N 1
ATOM 2893 C CA . ASN A 1 385 ? -8.075 -7.675 26.439 1.00 88.31 385 ASN A CA 1
ATOM 2894 C C . ASN A 1 385 ? -6.706 -8.216 25.987 1.00 88.31 385 ASN A C 1
ATOM 2896 O O . ASN A 1 385 ? -6.332 -9.321 26.379 1.00 88.31 385 ASN A O 1
ATOM 2900 N N . ARG A 1 386 ? -5.938 -7.468 25.180 1.00 89.06 386 ARG A N 1
ATOM 2901 C CA . ARG A 1 386 ? -4.660 -7.950 24.626 1.00 89.06 386 ARG A CA 1
ATOM 2902 C C . ARG A 1 386 ? -3.615 -8.145 25.734 1.00 89.06 386 ARG A C 1
ATOM 2904 O O . ARG A 1 386 ? -3.157 -7.177 26.340 1.00 89.06 386 ARG A O 1
ATOM 2911 N N . GLN A 1 387 ? -3.171 -9.385 25.944 1.00 86.94 387 GLN A N 1
ATOM 2912 C CA . GLN A 1 387 ? -2.075 -9.709 26.862 1.00 86.94 387 GLN A CA 1
ATOM 2913 C C . GLN A 1 387 ? -0.770 -9.910 26.091 1.00 86.94 387 GLN A C 1
ATOM 2915 O O . GLN A 1 387 ? -0.505 -10.981 25.554 1.00 86.94 387 GLN A O 1
ATOM 2920 N N . ARG A 1 388 ? 0.066 -8.869 26.031 1.00 88.62 388 ARG A N 1
ATOM 2921 C CA . ARG A 1 388 ? 1.359 -8.923 25.339 1.00 88.62 388 ARG A CA 1
ATOM 2922 C C . ARG A 1 388 ? 2.445 -8.220 26.137 1.00 88.62 388 ARG A C 1
ATOM 2924 O O . ARG A 1 388 ? 2.294 -7.066 26.531 1.00 88.62 388 ARG A O 1
ATOM 2931 N N . GLN A 1 389 ? 3.586 -8.883 26.300 1.00 90.56 389 GLN A N 1
ATOM 2932 C CA . GLN A 1 389 ? 4.782 -8.238 26.827 1.00 90.56 389 GLN A CA 1
ATOM 2933 C C . GLN A 1 389 ? 5.446 -7.399 25.727 1.00 90.56 389 GLN A C 1
ATOM 2935 O O . GLN A 1 389 ? 5.977 -7.927 24.751 1.00 90.56 389 GLN A O 1
ATOM 2940 N N . VAL A 1 390 ? 5.428 -6.076 25.886 1.00 92.25 390 VAL A N 1
ATOM 2941 C CA . VAL A 1 390 ? 6.117 -5.148 24.976 1.00 92.25 390 VAL A CA 1
ATOM 2942 C C . VAL A 1 390 ? 7.511 -4.864 25.527 1.00 92.25 390 VAL A C 1
ATOM 2944 O O . VAL A 1 390 ? 7.644 -4.415 26.667 1.00 92.25 390 VAL A O 1
ATOM 2947 N N . SER A 1 391 ? 8.556 -5.129 24.740 1.00 93.25 391 SER A N 1
ATOM 2948 C CA . SER A 1 391 ? 9.948 -4.902 25.151 1.00 93.25 391 SER A CA 1
ATOM 2949 C C . SER A 1 391 ? 10.238 -3.416 25.390 1.00 93.25 391 SER A C 1
ATOM 2951 O O . SER A 1 391 ? 9.543 -2.540 24.876 1.00 93.25 391 SER A O 1
ATOM 2953 N N . PHE A 1 392 ? 11.296 -3.109 26.148 1.00 93.44 392 PHE A N 1
ATOM 2954 C CA . PHE A 1 392 ? 11.715 -1.720 26.365 1.00 93.44 392 PHE A CA 1
ATOM 2955 C C . PHE A 1 392 ? 11.983 -0.981 25.043 1.00 93.44 392 PHE A C 1
ATOM 2957 O O . PHE A 1 392 ? 11.514 0.139 24.874 1.00 93.44 392 PHE A O 1
ATOM 2964 N N . ALA A 1 393 ? 12.651 -1.635 24.086 1.00 92.38 393 ALA A N 1
ATOM 2965 C CA . ALA A 1 393 ? 12.932 -1.063 22.770 1.00 92.38 393 ALA A CA 1
ATOM 2966 C C . ALA A 1 393 ? 11.651 -0.690 22.002 1.00 92.38 393 ALA A C 1
ATOM 2968 O O . ALA A 1 393 ? 11.572 0.393 21.431 1.00 92.38 393 ALA A O 1
ATOM 2969 N N . LEU A 1 394 ? 10.622 -1.545 22.036 1.00 91.50 394 LEU A N 1
ATOM 2970 C CA . LEU A 1 394 ? 9.340 -1.258 21.385 1.00 91.50 394 LEU A CA 1
ATOM 2971 C C . LEU A 1 394 ? 8.558 -0.150 22.098 1.00 91.50 394 LEU A C 1
ATOM 2973 O O . LEU A 1 394 ? 7.931 0.667 21.431 1.00 91.50 394 LEU A O 1
ATOM 2977 N N . ARG A 1 395 ? 8.626 -0.070 23.433 1.00 93.31 395 ARG A N 1
ATOM 2978 C CA . ARG A 1 395 ? 8.039 1.057 24.181 1.00 93.31 395 ARG A CA 1
ATOM 2979 C C . ARG A 1 395 ? 8.738 2.379 23.856 1.00 93.31 395 ARG A C 1
ATOM 2981 O O . ARG A 1 395 ? 8.063 3.388 23.690 1.00 93.31 395 ARG A O 1
ATOM 2988 N N . ALA A 1 396 ? 10.066 2.364 23.728 1.00 89.75 396 ALA A N 1
ATOM 2989 C CA . ALA A 1 396 ? 10.851 3.529 23.319 1.00 89.75 396 ALA A CA 1
ATOM 2990 C C . ALA A 1 396 ? 10.567 3.941 21.865 1.00 89.75 396 ALA A C 1
ATOM 2992 O O . ALA A 1 396 ? 10.495 5.127 21.563 1.00 89.75 396 ALA A O 1
ATOM 2993 N N . TYR A 1 397 ? 10.353 2.976 20.964 1.00 91.12 397 TYR A N 1
ATOM 2994 C CA . TYR A 1 397 ? 9.859 3.267 19.618 1.00 91.12 397 TYR A CA 1
ATOM 2995 C C . TYR A 1 397 ? 8.477 3.933 19.677 1.00 91.12 397 TYR A C 1
ATOM 2997 O O . TYR A 1 397 ? 8.303 5.011 19.122 1.00 91.12 397 TYR A O 1
ATOM 3005 N N . ALA A 1 398 ? 7.520 3.344 20.401 1.00 92.81 398 ALA A N 1
ATOM 3006 C CA . ALA A 1 398 ? 6.148 3.847 20.493 1.00 92.81 398 ALA A CA 1
ATOM 3007 C C . ALA A 1 398 ? 6.051 5.265 21.081 1.00 92.81 398 ALA A C 1
ATOM 3009 O O . ALA A 1 398 ? 5.222 6.061 20.645 1.00 92.81 398 ALA A O 1
ATOM 3010 N N . SER A 1 399 ? 6.889 5.612 22.063 1.00 92.50 399 SER A N 1
ATOM 3011 C CA . SER A 1 399 ? 6.859 6.953 22.661 1.00 92.50 399 SER A CA 1
ATOM 3012 C C . SER A 1 399 ? 7.280 8.044 21.673 1.00 92.50 399 SER A C 1
ATOM 3014 O O . SER A 1 399 ? 6.803 9.179 21.780 1.00 92.50 399 SER A O 1
ATOM 3016 N N . LEU A 1 400 ? 8.120 7.694 20.697 1.00 90.19 400 LEU A N 1
ATOM 3017 C CA . LEU A 1 400 ? 8.641 8.600 19.681 1.00 90.19 400 LEU A CA 1
ATOM 3018 C C . LEU A 1 400 ? 7.927 8.468 18.336 1.00 90.19 400 LEU A C 1
ATOM 3020 O O . LEU A 1 400 ? 7.973 9.409 17.568 1.00 90.19 400 LEU A O 1
ATOM 3024 N N . ALA A 1 401 ? 7.271 7.357 18.013 1.00 88.88 401 ALA A N 1
ATOM 3025 C CA . ALA A 1 401 ? 6.709 7.161 16.680 1.00 88.88 401 ALA A CA 1
ATOM 3026 C C . ALA A 1 401 ? 5.656 8.229 16.324 1.00 88.88 401 ALA A C 1
ATOM 3028 O O . ALA A 1 401 ? 4.756 8.536 17.109 1.00 88.88 401 ALA A O 1
ATOM 3029 N N . THR A 1 402 ? 5.750 8.785 15.122 1.00 89.38 402 THR A N 1
ATOM 3030 C CA . THR A 1 402 ? 4.702 9.599 14.502 1.00 89.38 402 THR A CA 1
ATOM 3031 C C . THR A 1 402 ? 3.708 8.711 13.755 1.00 89.38 402 THR A C 1
ATOM 3033 O O . THR A 1 402 ? 3.861 7.492 13.676 1.00 89.38 402 THR A O 1
ATOM 3036 N N . SER A 1 403 ? 2.646 9.326 13.238 1.00 90.38 403 SER A N 1
ATOM 3037 C CA . SER A 1 403 ? 1.598 8.625 12.501 1.00 90.38 403 SER A CA 1
ATOM 3038 C C . SER A 1 403 ? 2.100 8.065 11.160 1.00 90.38 403 SER A C 1
ATOM 3040 O O . SER A 1 403 ? 3.083 8.549 10.590 1.00 90.38 403 SER A O 1
ATOM 3042 N N . ALA A 1 404 ? 1.415 7.046 10.639 1.00 87.12 404 ALA A N 1
ATOM 3043 C CA . ALA A 1 404 ? 1.778 6.386 9.386 1.00 87.12 404 ALA A CA 1
ATOM 3044 C C . ALA A 1 404 ? 1.698 7.329 8.171 1.00 87.12 404 ALA A C 1
ATOM 3046 O O . ALA A 1 404 ? 2.531 7.225 7.269 1.00 87.12 404 ALA A O 1
ATOM 3047 N N . ASP A 1 405 ? 0.772 8.294 8.175 1.00 85.44 405 ASP A N 1
ATOM 3048 C CA . ASP A 1 405 ? 0.693 9.365 7.168 1.00 85.44 405 ASP A CA 1
ATOM 3049 C C . ASP A 1 405 ? 1.929 10.274 7.128 1.00 85.44 405 ASP A C 1
ATOM 3051 O O . ASP A 1 405 ? 2.188 10.902 6.107 1.00 85.44 405 ASP A O 1
ATOM 3055 N N . LYS A 1 406 ? 2.730 10.282 8.200 1.00 83.31 406 LYS A N 1
ATOM 3056 C CA . LYS A 1 406 ? 4.018 10.990 8.308 1.00 83.31 406 LYS A CA 1
ATOM 3057 C C . LYS A 1 406 ? 5.214 10.048 8.165 1.00 83.31 406 LYS A C 1
ATOM 3059 O O . LYS A 1 406 ? 6.349 10.406 8.463 1.00 83.31 406 LYS A O 1
ATOM 3064 N N . GLY A 1 407 ? 4.966 8.807 7.751 1.00 77.19 407 GLY A N 1
ATOM 3065 C CA . GLY A 1 407 ? 5.998 7.797 7.552 1.00 77.19 407 GLY A CA 1
ATOM 3066 C C . GLY A 1 407 ? 6.513 7.136 8.823 1.00 77.19 407 GLY A C 1
ATOM 3067 O O . GLY A 1 407 ? 7.502 6.411 8.738 1.00 77.19 407 GLY A O 1
ATOM 3068 N N . ALA A 1 408 ? 5.864 7.361 9.970 1.00 84.12 408 ALA A N 1
ATOM 3069 C CA . ALA A 1 408 ? 6.235 6.779 11.258 1.00 84.12 408 ALA A CA 1
ATOM 3070 C C . ALA A 1 408 ? 7.692 7.068 11.697 1.00 84.12 408 ALA A C 1
ATOM 3072 O O . ALA A 1 408 ? 8.369 6.183 12.232 1.00 84.12 408 ALA A O 1
ATOM 3073 N N . VAL A 1 409 ? 8.176 8.311 11.497 1.00 80.12 409 VAL A N 1
ATOM 3074 C CA . VAL A 1 409 ? 9.449 8.803 12.090 1.00 80.12 409 VAL A CA 1
ATOM 3075 C C . VAL A 1 409 ? 9.409 8.788 13.603 1.00 80.12 409 VAL A C 1
ATOM 3077 O O . VAL A 1 409 ? 8.341 8.751 14.205 1.00 80.12 409 VAL A O 1
ATOM 3080 N N . ARG A 1 410 ? 10.578 8.982 14.214 1.00 82.06 410 ARG A N 1
ATOM 3081 C CA . ARG A 1 410 ? 10.679 9.532 15.563 1.00 82.06 410 ARG A CA 1
ATOM 3082 C C . ARG A 1 410 ? 10.310 11.023 15.586 1.00 82.06 410 ARG A C 1
ATOM 3084 O O . ARG A 1 410 ? 10.832 11.822 14.826 1.00 82.06 410 ARG A O 1
ATOM 3091 N N . ASP A 1 411 ? 9.445 11.387 16.514 1.00 84.75 411 ASP A N 1
ATOM 3092 C CA . ASP A 1 411 ? 9.022 12.740 16.837 1.00 84.75 411 ASP A CA 1
ATOM 3093 C C . ASP A 1 411 ? 10.148 13.467 17.580 1.00 84.75 411 ASP A C 1
ATOM 3095 O O . ASP A 1 411 ? 10.351 13.281 18.786 1.00 84.75 411 ASP A O 1
ATOM 3099 N N . LYS A 1 412 ? 10.904 14.277 16.835 1.00 80.94 412 LYS A N 1
ATOM 3100 C CA . LYS A 1 412 ? 12.056 15.031 17.346 1.00 80.94 412 LYS A CA 1
ATOM 3101 C C . LYS A 1 412 ? 11.680 16.046 18.423 1.00 80.94 412 LYS A C 1
ATOM 3103 O O . LYS A 1 412 ? 12.473 16.253 19.342 1.00 80.94 412 LYS A O 1
ATOM 3108 N N . SER A 1 413 ? 10.455 16.581 18.385 1.00 84.00 413 SER A N 1
ATOM 3109 C CA . SER A 1 413 ? 9.986 17.575 19.360 1.00 84.00 413 SER A CA 1
ATOM 3110 C C . SER A 1 413 ? 9.996 17.033 20.796 1.00 84.00 413 SER A C 1
ATOM 3112 O O . SER A 1 413 ? 10.220 17.771 21.754 1.00 84.00 413 SER A O 1
ATOM 3114 N N . LYS A 1 414 ? 9.851 15.712 20.961 1.00 85.56 414 LYS A N 1
ATOM 3115 C CA . LYS A 1 414 ? 9.923 15.026 22.262 1.00 85.56 414 LYS A CA 1
ATOM 3116 C C . LYS A 1 414 ? 11.342 14.844 22.795 1.00 85.56 414 LYS A C 1
ATOM 3118 O O . LYS A 1 414 ? 11.511 14.440 23.943 1.00 85.56 414 LYS A O 1
ATOM 3123 N N . LEU A 1 415 ? 12.349 15.105 21.968 1.00 81.94 415 LEU A N 1
ATOM 3124 C CA . LEU A 1 415 ? 13.770 14.998 22.294 1.00 81.94 415 LEU A CA 1
ATOM 3125 C C . LEU A 1 415 ? 14.458 16.374 22.357 1.00 81.94 415 LEU A C 1
ATOM 3127 O O . LEU A 1 415 ? 15.680 16.430 22.459 1.00 81.94 415 LEU A O 1
ATOM 3131 N N . GLY A 1 416 ? 13.689 17.470 22.325 1.00 73.75 416 GLY A N 1
ATOM 3132 C CA . GLY A 1 416 ? 14.212 18.838 22.405 1.00 73.75 416 GLY A CA 1
ATOM 3133 C C . GLY A 1 416 ? 14.832 19.362 21.106 1.00 73.75 416 GLY A C 1
ATOM 3134 O O . GLY A 1 416 ? 15.623 20.303 21.166 1.00 73.75 416 GLY A O 1
ATOM 3135 N N . GLY A 1 417 ? 14.510 18.739 19.966 1.00 52.28 417 GLY A N 1
ATOM 3136 C CA . GLY A 1 417 ? 14.963 19.138 18.631 1.00 52.28 417 GLY A CA 1
ATOM 3137 C C . GLY A 1 417 ? 13.850 19.607 17.712 1.00 52.28 417 GLY A C 1
ATOM 3138 O O . GLY A 1 417 ? 12.665 19.548 18.117 1.00 52.28 417 GLY A O 1
#

pLDDT: mean 85.21, std 13.76, range [45.97, 98.88]

Organism: NCBI:txid436295

Sequence (417 aa):
MANIVLCRIDSRLIHGQVVTKWVGQSQANRIAVVSDELDADPFMKNIYLMAAPPNIKVDCFGNQSFAAAWKENQLGDGNVLVLFPSLAAAQDADLDFTMSDIDKLSRKVPQLCKVAPSTQKYHMEDVHRAGGVLGILGELDRAGLLNRNVKNVLGLTLPQTLEQYDITITQDEAVKKMFRAGPAGIRTTQAFSQDCRWDSLDDDRAAGCIRSLEYAYSKDGGLAVLYGNFAENGCIVKTAGVDDSILKFTGPAKVYESQDDAVEAILGGKVVEGDVVVIRYEGPKGGPGMQEMLYPTSFLKSMGLGKACALITDGRFSGGTSGLSIGHVSPEAASGGTIALIEDGDTIAIDIPNRSIQLQLSEAEIAARREAQEARGDKAWTPKNRQRQVSFALRAYASLATSADKGAVRDKSKLGG